Protein AF-A0A6G1RJX5-F1 (afdb_monomer)

Mean predicted aligned error: 21.45 Å

InterPro domains:
  IPR056558 LAMB1/2/3/4, helical domain [PF23219] (74-193)

Organism: NCBI:txid2861861

Secondary structure (DSSP, 8-state):
-HHHHHHHHHHHHHHHHHHHHHH--HHHHHHHHHHHH---S---TTT-TTEEEEEE-TTS-EEE--TT--SHHHHHHHHHHHHHHHHHHHHHHHHHHHHHHHHHHHHHHHHHHHHHHHHHHHHHHHHHHHHHHHHHHHHHHHHHHHHHHHT-TTS-HHHHHHHHHHHHT-PPPSSHHHHHHHHHHHHHHHHHHHHHHHHHHHHHHHHHHHHHHHHHHHHHHHHHHHSPPHHHHHHHHHHHHHHHHHHHHHHHHHHHHHHHHHHHHHHHHHHHHHHHHHHHHHHHHHHHHHHHHHHHHHHHHHHHHHHHHHHHHHHHHHHHHHHHHHHHHHHHHHHHHHHHHHHHSPPPSS-HHHHHHHHHHHHHHHHHHHHHHHHHHHHHHHHHHHHHHHHHHHHHHHHHHHHHHHHHHHHHHHHHHHHH---

Radius of gyration: 109.3 Å; Cα contacts (8 Å, |Δi|>4): 120; chains: 1; bounding box: 214×76×267 Å

Solvent-accessible surface area (backbone atoms only — not comparable to full-atom values): 22945 Å² total; per-residue (Å²): 110,72,68,59,53,51,51,49,53,51,49,51,51,50,48,53,51,51,56,53,57,70,68,58,46,73,66,58,55,45,54,51,30,20,54,38,10,31,49,85,73,92,48,60,61,93,69,27,86,20,33,31,83,83,26,56,47,100,84,68,45,73,34,46,20,44,92,96,23,76,3,53,53,30,47,51,52,51,52,50,49,52,51,52,53,47,52,52,50,51,51,51,48,53,59,62,49,50,57,59,50,54,50,51,54,51,50,50,52,52,50,52,52,49,50,52,52,48,53,52,49,52,55,50,51,52,53,52,50,53,50,51,53,55,52,48,52,54,49,51,52,48,54,50,53,52,50,56,51,73,68,38,92,83,56,53,71,68,59,50,48,54,53,49,56,54,56,73,67,62,73,86,62,91,44,76,69,50,44,56,54,49,54,55,52,53,53,54,52,52,54,53,56,50,52,49,54,54,52,51,52,54,50,52,53,54,51,52,54,52,50,52,52,51,51,52,52,50,52,52,49,52,55,58,66,69,47,73,56,68,68,56,55,50,49,53,51,54,49,50,52,50,51,51,51,53,52,52,54,50,52,52,52,52,51,53,51,52,50,52,51,51,53,51,50,54,52,50,52,52,50,51,53,52,52,50,53,53,49,52,53,50,54,54,52,50,54,52,52,54,53,52,49,55,53,49,54,54,51,51,52,51,52,51,53,52,52,53,51,52,50,54,52,50,53,52,52,50,53,51,51,54,50,49,52,52,53,51,52,50,51,53,50,54,50,51,52,52,56,51,52,55,71,77,44,80,82,73,99,73,56,73,63,58,55,50,51,54,48,52,52,49,54,51,50,49,54,52,48,52,54,48,47,53,53,47,53,54,48,49,51,52,52,52,54,51,50,51,52,51,50,55,51,52,50,53,50,54,53,50,52,53,50,53,51,51,53,51,54,51,51,55,52,50,52,54,53,61,74,65,63,76,131

Structure (mmCIF, N/CA/C/O backbone):
data_AF-A0A6G1RJX5-F1
#
_entry.id   AF-A0A6G1RJX5-F1
#
loop_
_atom_site.group_PDB
_atom_site.id
_atom_site.type_symbol
_atom_site.label_atom_id
_atom_site.label_alt_id
_atom_site.label_comp_id
_atom_site.label_asym_id
_atom_site.label_entity_id
_atom_site.label_seq_id
_atom_site.pdbx_PDB_ins_code
_atom_site.Cartn_x
_atom_site.Cartn_y
_atom_site.Cartn_z
_atom_site.occupancy
_atom_site.B_iso_or_equiv
_atom_site.auth_seq_id
_atom_site.auth_comp_id
_atom_site.auth_asym_id
_atom_site.auth_atom_id
_atom_site.pdbx_PDB_model_num
ATOM 1 N N . ASN A 1 1 ? 146.346 41.940 -71.734 1.00 61.31 1 ASN A N 1
ATOM 2 C CA . ASN A 1 1 ? 146.639 40.605 -71.156 1.00 61.31 1 ASN A CA 1
ATOM 3 C C . ASN A 1 1 ? 145.468 39.632 -71.201 1.00 61.31 1 ASN A C 1
ATOM 5 O O . ASN A 1 1 ? 145.657 38.542 -71.718 1.00 61.31 1 ASN A O 1
ATOM 9 N N . HIS A 1 2 ? 144.258 39.997 -70.765 1.00 61.34 2 HIS A N 1
ATOM 10 C CA . HIS A 1 2 ? 143.136 39.042 -70.743 1.00 61.34 2 HIS A CA 1
ATOM 11 C C . HIS A 1 2 ? 142.670 38.552 -72.136 1.00 61.34 2 HIS A C 1
ATOM 13 O O . HIS A 1 2 ? 142.391 37.368 -72.294 1.00 61.34 2 HIS A O 1
ATOM 19 N N . MET A 1 3 ? 142.674 39.419 -73.162 1.00 58.09 3 MET A N 1
ATOM 20 C CA . MET A 1 3 ? 142.355 39.061 -74.562 1.00 58.09 3 MET A CA 1
ATOM 21 C C . MET A 1 3 ? 143.349 38.068 -75.187 1.00 58.09 3 MET A C 1
ATOM 23 O O . MET A 1 3 ? 142.945 37.158 -75.901 1.00 58.09 3 MET A O 1
ATOM 27 N N . LEU A 1 4 ? 144.646 38.207 -74.894 1.00 62.12 4 LEU A N 1
ATOM 28 C CA . LEU A 1 4 ? 145.685 37.302 -75.401 1.00 62.12 4 LEU A CA 1
ATOM 29 C C . LEU A 1 4 ? 145.577 35.909 -74.769 1.00 62.12 4 LEU A C 1
ATOM 31 O O . LEU A 1 4 ? 145.740 34.911 -75.463 1.00 62.12 4 LEU A O 1
ATOM 35 N N . ALA A 1 5 ? 145.238 35.834 -73.476 1.00 64.25 5 ALA A N 1
ATOM 36 C CA . ALA A 1 5 ? 144.981 34.564 -72.800 1.00 64.25 5 ALA A CA 1
ATOM 37 C C . ALA A 1 5 ? 143.722 33.866 -73.348 1.00 64.25 5 ALA A C 1
ATOM 39 O O . ALA A 1 5 ? 143.746 32.657 -73.561 1.00 64.25 5 ALA A O 1
ATOM 40 N N . LEU A 1 6 ? 142.657 34.624 -73.642 1.00 63.31 6 LEU A N 1
ATOM 41 C CA . LEU A 1 6 ? 141.453 34.116 -74.314 1.00 63.31 6 LEU A CA 1
ATOM 42 C C . LEU A 1 6 ? 141.779 33.556 -75.703 1.00 63.31 6 LEU A C 1
ATOM 44 O O . LEU A 1 6 ? 141.417 32.418 -75.991 1.00 63.31 6 LEU A O 1
ATOM 48 N N . LEU A 1 7 ? 142.530 34.304 -76.518 1.00 65.94 7 LEU A N 1
ATOM 49 C CA . LEU A 1 7 ? 142.979 33.854 -77.840 1.00 65.94 7 LEU A CA 1
ATOM 50 C C . LEU A 1 7 ? 143.869 32.607 -77.755 1.00 65.94 7 LEU A C 1
ATOM 52 O O . LEU A 1 7 ? 143.694 31.685 -78.545 1.00 65.94 7 LEU A O 1
ATOM 56 N N . GLY A 1 8 ? 144.772 32.531 -76.773 1.00 69.81 8 GLY A N 1
ATOM 57 C CA . GLY A 1 8 ? 145.620 31.357 -76.546 1.00 69.81 8 GLY A CA 1
ATOM 58 C C . GLY A 1 8 ? 144.824 30.118 -76.130 1.00 69.81 8 GLY A C 1
ATOM 59 O O . GLY A 1 8 ? 145.038 29.032 -76.670 1.00 69.81 8 GLY A O 1
ATOM 60 N N . HIS A 1 9 ? 143.848 30.276 -75.232 1.00 72.69 9 HIS A N 1
ATOM 61 C CA . HIS A 1 9 ? 142.952 29.184 -74.843 1.00 72.69 9 HIS A CA 1
ATOM 62 C C . HIS A 1 9 ? 142.086 28.712 -76.016 1.00 72.69 9 HIS A C 1
ATOM 64 O O . HIS A 1 9 ? 141.870 27.511 -76.189 1.00 72.69 9 HIS A O 1
ATOM 70 N N . GLN A 1 10 ? 141.613 29.647 -76.843 1.00 73.44 10 GLN A N 1
ATOM 71 C CA . GLN A 1 10 ? 140.840 29.346 -78.044 1.00 73.44 10 GLN A CA 1
ATOM 72 C C . GLN A 1 10 ? 141.707 28.641 -79.093 1.00 73.44 10 GLN A C 1
ATOM 74 O O . GLN A 1 10 ? 141.249 27.674 -79.699 1.00 73.44 10 GLN A O 1
ATOM 79 N N . ALA A 1 11 ? 142.972 29.045 -79.236 1.00 73.50 11 ALA A N 1
ATOM 80 C CA . ALA A 1 11 ? 143.942 28.402 -80.114 1.00 73.50 11 ALA A CA 1
ATOM 81 C C . ALA A 1 11 ? 144.273 26.971 -79.659 1.00 73.50 11 ALA A C 1
ATOM 83 O O . ALA A 1 11 ? 144.241 26.060 -80.481 1.00 73.50 11 ALA A O 1
ATOM 84 N N . LEU A 1 12 ? 144.504 26.738 -78.361 1.00 76.69 12 LEU A N 1
ATOM 85 C CA . LEU A 1 12 ? 144.730 25.397 -77.801 1.00 76.69 12 LEU A CA 1
ATOM 86 C C . LEU A 1 12 ? 143.505 24.493 -77.950 1.00 76.69 12 LEU A C 1
ATOM 88 O O . LEU A 1 12 ? 143.633 23.334 -78.348 1.00 76.69 12 LEU A O 1
ATOM 92 N N . LYS A 1 13 ? 142.306 25.023 -77.678 1.00 78.38 13 LYS A N 1
ATOM 93 C CA . LYS A 1 13 ? 141.057 24.281 -77.874 1.00 78.38 13 LYS A CA 1
ATOM 94 C C . LYS A 1 13 ? 140.845 23.951 -79.350 1.00 78.38 13 LYS A C 1
ATOM 96 O O . LYS A 1 13 ? 140.512 22.813 -79.662 1.00 78.38 13 LYS A O 1
ATOM 101 N N . ALA A 1 14 ? 141.104 24.898 -80.252 1.00 77.31 14 ALA A N 1
ATOM 102 C CA . ALA A 1 14 ? 141.057 24.659 -81.690 1.00 77.31 14 ALA A CA 1
ATOM 103 C C . ALA A 1 14 ? 142.080 23.598 -82.118 1.00 77.31 14 ALA A C 1
ATOM 105 O O . ALA A 1 14 ? 141.744 22.732 -82.916 1.00 77.31 14 ALA A O 1
ATOM 106 N N . HIS A 1 15 ? 143.289 23.608 -81.550 1.00 78.75 15 HIS A N 1
ATOM 107 C CA . HIS A 1 15 ? 144.314 22.606 -81.847 1.00 78.75 15 HIS A CA 1
ATOM 108 C C . HIS A 1 15 ? 143.925 21.207 -81.359 1.00 78.75 15 HIS A C 1
ATOM 110 O O . HIS A 1 15 ? 144.085 20.237 -82.094 1.00 78.75 15 HIS A O 1
ATOM 116 N N . SER A 1 16 ? 143.368 21.106 -80.151 1.00 77.75 16 SER A N 1
ATOM 117 C CA . SER A 1 16 ? 142.856 19.848 -79.597 1.00 77.75 16 SER A CA 1
ATOM 118 C C . SER A 1 16 ? 141.695 19.298 -80.430 1.00 77.75 16 SER A C 1
ATOM 120 O O . SER A 1 16 ? 141.713 18.131 -80.819 1.00 77.75 16 SER A O 1
ATOM 122 N N . VAL A 1 17 ? 140.736 20.152 -80.807 1.00 79.19 17 VAL A N 1
ATOM 123 C CA . VAL A 1 17 ? 139.638 19.773 -81.710 1.00 79.19 17 VAL A CA 1
ATOM 124 C C . VAL A 1 17 ? 140.182 19.345 -83.071 1.00 79.19 17 VAL A C 1
ATOM 126 O O . VAL A 1 17 ? 139.760 18.321 -83.593 1.00 79.19 17 VAL A O 1
ATOM 129 N N . LEU A 1 18 ? 141.159 20.061 -83.633 1.00 78.69 18 LEU A N 1
ATOM 130 C CA . LEU A 1 18 ? 141.792 19.688 -84.898 1.00 78.69 18 LEU A CA 1
ATOM 131 C C . LEU A 1 18 ? 142.496 18.325 -84.796 1.00 78.69 18 LEU A C 1
ATOM 133 O O . LEU A 1 18 ? 142.411 17.522 -85.722 1.00 78.69 18 LEU A O 1
ATOM 137 N N . ALA A 1 19 ? 143.170 18.046 -83.677 1.00 78.19 19 ALA A N 1
ATOM 138 C CA . ALA A 1 19 ? 143.810 16.759 -83.426 1.00 78.19 19 ALA A CA 1
ATOM 139 C C . ALA A 1 19 ? 142.781 15.624 -83.309 1.00 78.19 19 ALA A C 1
ATOM 141 O O . ALA A 1 19 ? 142.977 14.564 -83.897 1.00 78.19 19 ALA A O 1
ATOM 142 N N . GLN A 1 20 ? 141.657 15.858 -82.628 1.00 77.62 20 GLN A N 1
ATOM 143 C CA . GLN A 1 20 ? 140.556 14.894 -82.553 1.00 77.62 20 GLN A CA 1
ATOM 144 C C . GLN A 1 20 ? 139.890 14.674 -83.916 1.00 77.62 20 GLN A C 1
ATOM 146 O O . GLN A 1 20 ? 139.668 13.531 -84.301 1.00 77.62 20 GLN A O 1
ATOM 151 N N . LEU A 1 21 ? 139.642 15.736 -84.688 1.00 76.62 21 LEU A N 1
ATOM 152 C CA . LEU A 1 21 ? 139.089 15.640 -86.043 1.00 76.62 21 LEU A CA 1
ATOM 153 C C . LEU A 1 21 ? 140.009 14.851 -86.985 1.00 76.62 21 LEU A C 1
ATOM 155 O O . LEU A 1 21 ? 139.513 14.120 -87.832 1.00 76.62 21 LEU A O 1
ATOM 159 N N . LYS A 1 22 ? 141.337 14.941 -86.814 1.00 77.25 22 LYS A N 1
ATOM 160 C CA . LYS A 1 22 ? 142.304 14.121 -87.567 1.00 77.25 22 LYS A CA 1
ATOM 161 C C . LYS A 1 22 ? 142.245 12.629 -87.221 1.00 77.25 22 LYS A C 1
ATOM 163 O O . LYS A 1 22 ? 142.659 11.816 -88.042 1.00 77.25 22 LYS A O 1
ATOM 168 N N . MET A 1 23 ? 141.768 12.269 -86.028 1.00 76.75 23 MET A N 1
ATOM 169 C CA . MET A 1 23 ? 141.594 10.871 -85.609 1.00 76.75 23 MET A CA 1
ATOM 170 C C . MET A 1 23 ? 140.298 10.253 -86.140 1.00 76.75 23 MET A C 1
ATOM 172 O O . MET A 1 23 ? 140.204 9.029 -86.193 1.00 76.75 23 MET A O 1
ATOM 176 N N . ILE A 1 24 ? 139.322 11.076 -86.541 1.00 78.00 24 ILE A N 1
ATOM 177 C CA . ILE A 1 24 ? 138.075 10.608 -87.147 1.00 78.00 24 ILE A CA 1
ATOM 178 C C . ILE A 1 24 ? 138.395 10.074 -88.535 1.00 78.00 24 ILE A C 1
ATOM 180 O O . ILE A 1 24 ? 138.793 10.816 -89.440 1.00 78.00 24 ILE A O 1
ATOM 184 N N . LYS A 1 25 ? 138.205 8.770 -88.708 1.00 78.12 25 LYS A N 1
ATOM 185 C CA . LYS A 1 25 ? 138.355 8.136 -90.011 1.00 78.12 25 LYS A CA 1
ATOM 186 C C . LYS A 1 25 ? 137.028 8.197 -90.752 1.00 78.12 25 LYS A C 1
ATOM 188 O O . LYS A 1 25 ? 135.958 8.307 -90.158 1.00 78.12 25 LYS A O 1
ATOM 193 N N . SER A 1 26 ? 137.096 8.068 -92.074 1.00 74.19 26 SER A N 1
ATOM 194 C CA . SER A 1 26 ? 135.905 8.010 -92.930 1.00 74.19 26 SER A CA 1
ATOM 195 C C . SER A 1 26 ? 134.892 6.956 -92.444 1.00 74.19 26 SER A C 1
ATOM 197 O O . SER A 1 26 ? 133.697 7.227 -92.444 1.00 74.19 26 SER A O 1
ATOM 199 N N . HIS A 1 27 ? 135.361 5.824 -91.903 1.00 77.31 27 HIS A N 1
ATOM 200 C CA . HIS A 1 27 ? 134.508 4.775 -91.334 1.00 77.31 27 HIS A CA 1
ATOM 201 C C . HIS A 1 27 ? 133.702 5.208 -90.093 1.00 77.31 27 HIS A C 1
ATOM 203 O O . HIS A 1 27 ? 132.551 4.804 -89.936 1.00 77.31 27 HIS A O 1
ATOM 209 N N . ASP A 1 28 ? 134.257 6.063 -89.228 1.00 79.75 28 ASP A N 1
ATOM 210 C CA . ASP A 1 28 ? 133.545 6.551 -88.037 1.00 79.75 28 ASP A CA 1
ATOM 211 C C . ASP A 1 28 ? 132.392 7.486 -88.432 1.00 79.75 28 ASP A C 1
ATOM 213 O O . ASP A 1 28 ? 131.303 7.432 -87.855 1.00 79.75 28 ASP A O 1
ATOM 217 N N . ILE A 1 29 ? 132.614 8.310 -89.464 1.00 77.81 29 ILE A N 1
ATOM 218 C CA . ILE A 1 29 ? 131.585 9.182 -90.049 1.00 77.81 29 ILE A CA 1
ATOM 219 C C . ILE A 1 29 ? 130.497 8.338 -90.719 1.00 77.81 29 ILE A C 1
ATOM 221 O O . ILE A 1 29 ? 129.320 8.641 -90.547 1.00 77.81 29 ILE A O 1
ATOM 225 N N . GLN A 1 30 ? 130.870 7.264 -91.422 1.00 76.44 30 GLN A N 1
ATOM 226 C CA . GLN A 1 30 ? 129.923 6.334 -92.050 1.00 76.44 30 GLN A CA 1
ATOM 227 C C . GLN A 1 30 ? 129.028 5.647 -91.019 1.00 76.44 30 GLN A C 1
ATOM 229 O O . GLN A 1 30 ? 127.811 5.697 -91.151 1.00 76.44 30 GLN A O 1
ATOM 234 N N . ASN A 1 31 ? 129.603 5.081 -89.956 1.00 83.06 31 ASN A N 1
ATOM 235 C CA . ASN A 1 31 ? 128.836 4.423 -88.893 1.00 83.06 31 ASN A CA 1
ATOM 236 C C . ASN A 1 31 ? 127.870 5.403 -88.204 1.00 83.06 31 ASN A C 1
ATOM 238 O O . ASN A 1 31 ? 126.707 5.086 -87.949 1.00 83.06 31 ASN A O 1
ATOM 242 N N . LEU A 1 32 ? 128.321 6.634 -87.939 1.00 81.75 32 LEU A N 1
ATOM 243 C CA . LEU A 1 32 ? 127.442 7.667 -87.393 1.00 81.75 32 LEU A CA 1
ATOM 244 C C . LEU A 1 32 ? 126.326 8.036 -88.380 1.00 81.75 32 LEU A C 1
ATOM 246 O O . LEU A 1 32 ? 125.176 8.198 -87.976 1.00 81.75 32 LEU A O 1
ATOM 250 N N . ASN A 1 33 ? 126.651 8.153 -89.664 1.00 80.44 33 ASN A N 1
ATOM 251 C CA . ASN A 1 33 ? 125.684 8.465 -90.703 1.00 80.44 33 ASN A CA 1
ATOM 252 C C . ASN A 1 33 ? 124.640 7.351 -90.872 1.00 80.44 33 ASN A C 1
ATOM 254 O O . ASN A 1 33 ? 123.451 7.643 -90.962 1.00 80.44 33 ASN A O 1
ATOM 258 N N . GLU A 1 34 ? 125.052 6.087 -90.811 1.00 82.56 34 GLU A N 1
ATOM 259 C CA . GLU A 1 34 ? 124.155 4.932 -90.794 1.00 82.56 34 GLU A CA 1
ATOM 260 C C . GLU A 1 34 ? 123.217 4.991 -89.583 1.00 82.56 34 GLU A C 1
ATOM 262 O O . GLU A 1 34 ? 122.000 4.920 -89.734 1.00 82.56 34 GLU A O 1
ATOM 267 N N . LYS A 1 35 ? 123.751 5.232 -88.380 1.00 86.06 35 LYS A N 1
ATOM 268 C CA . LYS A 1 35 ? 122.933 5.326 -87.160 1.00 86.06 35 LYS A CA 1
ATOM 269 C C . LYS A 1 35 ? 121.941 6.485 -87.174 1.00 86.06 35 LYS A C 1
ATOM 271 O O . LYS A 1 35 ? 120.891 6.374 -86.548 1.00 86.06 35 LYS A O 1
ATOM 276 N N . ILE A 1 36 ? 122.258 7.601 -87.830 1.00 86.25 36 ILE A N 1
ATOM 277 C CA . ILE A 1 36 ? 121.407 8.801 -87.832 1.00 86.25 36 ILE A CA 1
ATOM 278 C C . ILE A 1 36 ? 120.451 8.819 -89.031 1.00 86.25 36 ILE A C 1
ATOM 280 O O . ILE A 1 36 ? 119.264 9.079 -88.833 1.00 86.25 36 ILE A O 1
ATOM 284 N N . CYS A 1 37 ? 120.935 8.523 -90.239 1.00 85.00 37 CYS A N 1
ATOM 285 C CA . CYS A 1 37 ? 120.182 8.614 -91.494 1.00 85.00 37 CYS A CA 1
ATOM 286 C C . CYS A 1 37 ? 119.681 7.254 -92.007 1.00 85.00 37 CYS A C 1
ATOM 288 O O . CYS A 1 37 ? 118.627 7.231 -92.633 1.00 85.00 37 CYS A O 1
ATOM 290 N N . GLY A 1 38 ? 120.347 6.131 -91.697 1.00 81.75 38 GLY A N 1
ATOM 291 C CA . GLY A 1 38 ? 119.814 4.774 -91.915 1.00 81.75 38 GLY A CA 1
ATOM 292 C C . GLY A 1 38 ? 120.355 3.972 -93.100 1.00 81.75 38 GLY A C 1
ATOM 293 O O . GLY A 1 38 ? 119.704 3.002 -93.476 1.00 81.75 38 GLY A O 1
ATOM 294 N N . VAL A 1 39 ? 121.479 4.356 -93.719 1.00 74.75 39 VAL A N 1
ATOM 295 C CA . VAL A 1 39 ? 122.089 3.611 -94.846 1.00 74.75 39 VAL A CA 1
ATOM 296 C C . VAL A 1 39 ? 123.593 3.435 -94.637 1.00 74.75 39 VAL A C 1
ATOM 298 O O . VAL A 1 39 ? 124.275 4.390 -94.268 1.00 74.75 39 VAL A O 1
ATOM 301 N N . SER A 1 40 ? 124.086 2.217 -94.888 1.00 64.94 40 SER A N 1
ATOM 302 C CA . SER A 1 40 ? 125.506 1.836 -94.787 1.00 64.94 40 SER A CA 1
ATOM 303 C C . SER A 1 40 ? 126.319 2.134 -96.053 1.00 64.94 40 SER A C 1
ATOM 305 O O . SER A 1 40 ? 127.531 2.323 -95.972 1.00 64.94 40 SER A O 1
ATOM 307 N N . ASP A 1 41 ? 125.673 2.177 -97.224 1.00 64.19 41 ASP A N 1
ATOM 308 C CA . ASP A 1 41 ? 126.358 2.298 -98.514 1.00 64.19 41 ASP A CA 1
ATOM 309 C C . ASP A 1 41 ? 126.628 3.756 -98.905 1.00 64.19 41 ASP A C 1
ATOM 311 O O . ASP A 1 41 ? 125.734 4.604 -98.953 1.00 64.19 41 ASP A O 1
ATOM 315 N N . HIS A 1 42 ? 127.890 4.036 -99.232 1.00 62.66 42 HIS A N 1
ATOM 316 C CA . HIS A 1 42 ? 128.393 5.362 -99.585 1.00 62.66 42 HIS A CA 1
ATOM 317 C C . HIS A 1 42 ? 128.024 5.705 -101.035 1.00 62.66 42 HIS A C 1
ATOM 319 O O . HIS A 1 42 ? 128.810 5.546 -101.971 1.00 62.66 42 HIS A O 1
ATOM 325 N N . GLN A 1 43 ? 126.787 6.143 -101.236 1.00 66.25 43 GLN A N 1
ATOM 326 C CA . GLN A 1 43 ? 126.330 6.681 -102.510 1.00 66.25 43 GLN A CA 1
ATOM 327 C C . GLN A 1 43 ? 126.411 8.215 -102.489 1.00 66.25 43 GLN A C 1
ATOM 329 O O . GLN A 1 43 ? 126.151 8.830 -101.455 1.00 66.25 43 GLN A O 1
ATOM 334 N N . PRO A 1 44 ? 126.743 8.871 -103.619 1.00 70.69 44 PRO A N 1
ATOM 335 C CA . PRO A 1 44 ? 126.619 10.322 -103.734 1.00 70.69 44 PRO A CA 1
ATOM 336 C C . PRO A 1 44 ? 125.220 10.776 -103.300 1.00 70.69 44 PRO A C 1
ATOM 338 O O . PRO A 1 44 ? 124.259 10.048 -103.534 1.00 70.69 44 PRO A O 1
ATOM 341 N N . CYS A 1 45 ? 125.072 11.989 -102.752 1.00 74.31 45 CYS A N 1
ATOM 342 C CA . CYS A 1 45 ? 123.784 12.492 -102.238 1.00 74.31 45 CYS A CA 1
ATOM 343 C C . CYS A 1 45 ? 122.602 12.351 -103.217 1.00 74.31 45 CYS A C 1
ATOM 345 O O . CYS A 1 45 ? 121.462 12.240 -102.791 1.00 74.31 45 CYS A O 1
ATOM 347 N N . VAL A 1 46 ? 122.869 12.344 -104.527 1.00 69.88 46 VAL A N 1
ATOM 348 C CA . VAL A 1 46 ? 121.857 12.171 -105.583 1.00 69.88 46 VAL A CA 1
ATOM 349 C C . VAL A 1 46 ? 121.346 10.722 -105.684 1.00 69.88 46 VAL A C 1
ATOM 351 O O . VAL A 1 46 ? 120.230 10.499 -106.135 1.00 69.88 46 VAL A O 1
ATOM 354 N N . ALA A 1 47 ? 122.157 9.742 -105.283 1.00 70.00 47 ALA A N 1
ATOM 355 C CA . ALA A 1 47 ? 121.879 8.310 -105.388 1.00 70.00 47 ALA A CA 1
ATOM 356 C C . ALA A 1 47 ? 121.556 7.636 -104.040 1.00 70.00 47 ALA A C 1
ATOM 358 O O . ALA A 1 47 ? 120.955 6.566 -104.040 1.00 70.00 47 ALA A O 1
ATOM 359 N N . ALA A 1 48 ? 121.927 8.239 -102.905 1.00 72.00 48 ALA A N 1
ATOM 360 C CA . ALA A 1 48 ? 121.659 7.683 -101.580 1.00 72.00 48 ALA A CA 1
ATOM 361 C C . ALA A 1 48 ? 120.170 7.802 -101.208 1.00 72.00 48 ALA A C 1
ATOM 363 O O . ALA A 1 48 ? 119.673 8.899 -100.961 1.00 72.00 48 ALA A O 1
ATOM 364 N N . ALA A 1 49 ? 119.469 6.669 -101.092 1.00 74.88 49 ALA A N 1
ATOM 365 C CA . ALA A 1 49 ? 118.026 6.628 -100.809 1.00 74.88 49 ALA A CA 1
ATOM 366 C C . ALA A 1 49 ? 117.614 7.344 -99.503 1.00 74.88 49 ALA A C 1
ATOM 368 O O . ALA A 1 49 ? 116.541 7.937 -99.437 1.00 74.88 49 ALA A O 1
ATOM 369 N N . CYS A 1 50 ? 118.478 7.313 -98.483 1.00 80.12 50 CYS A N 1
ATOM 370 C CA . CYS A 1 50 ? 118.275 7.991 -97.196 1.00 80.12 50 CYS A CA 1
ATOM 371 C C . CYS A 1 50 ? 119.173 9.221 -97.005 1.00 80.12 50 CYS A C 1
ATOM 373 O O . CYS A 1 50 ? 119.146 9.838 -95.940 1.00 80.12 50 CYS A O 1
ATOM 375 N N . GLY A 1 51 ? 119.985 9.559 -98.010 1.00 78.56 51 GLY A N 1
ATOM 376 C CA . GLY A 1 51 ? 120.987 10.618 -97.937 1.00 78.56 51 GLY A CA 1
ATOM 377 C C . GLY A 1 51 ? 122.036 10.442 -96.829 1.00 78.56 51 GLY A C 1
ATOM 378 O O . GLY A 1 51 ? 122.199 9.374 -96.239 1.00 78.56 51 GLY A O 1
ATOM 379 N N . GLU A 1 52 ? 122.762 11.523 -96.546 1.00 74.69 52 GLU A N 1
ATOM 380 C CA . GLU A 1 52 ? 123.778 11.598 -95.492 1.00 74.69 52 GLU A CA 1
ATOM 381 C C . GLU A 1 52 ? 123.609 12.880 -94.665 1.00 74.69 52 GLU A C 1
ATOM 383 O O . GLU A 1 52 ? 123.042 13.873 -95.121 1.00 74.69 52 GLU A O 1
ATOM 388 N N . ALA A 1 53 ? 124.176 12.922 -93.459 1.00 72.81 53 ALA A N 1
ATOM 389 C CA . ALA A 1 53 ? 124.066 14.044 -92.525 1.00 72.81 53 ALA A CA 1
ATOM 390 C C . ALA A 1 53 ? 124.523 15.399 -93.110 1.00 72.81 53 ALA A C 1
ATOM 392 O O . ALA A 1 53 ? 124.104 16.456 -92.620 1.00 72.81 53 ALA A O 1
ATOM 393 N N . SER A 1 54 ? 125.378 15.356 -94.140 1.00 74.50 54 SER A N 1
ATOM 394 C CA . SER A 1 54 ? 125.922 16.520 -94.853 1.00 74.50 54 SER A CA 1
ATOM 395 C C . SER A 1 54 ? 125.231 16.802 -96.191 1.00 74.50 54 SER A C 1
ATOM 397 O O . SER A 1 54 ? 125.425 17.884 -96.751 1.00 74.50 54 SER A O 1
ATOM 399 N N . CYS A 1 55 ? 124.416 15.873 -96.695 1.00 79.69 55 CYS A N 1
ATOM 400 C CA . CYS A 1 55 ? 123.670 16.062 -97.930 1.00 79.69 55 CYS A CA 1
ATOM 401 C C . CYS A 1 55 ? 122.613 17.150 -97.754 1.00 79.69 55 CYS A C 1
ATOM 403 O O . CYS A 1 55 ? 121.958 17.265 -96.711 1.00 79.69 55 CYS A O 1
ATOM 405 N N . ARG A 1 56 ? 122.450 17.966 -98.793 1.00 79.56 56 ARG A N 1
ATOM 406 C CA . ARG A 1 56 ? 121.423 18.999 -98.852 1.00 79.56 56 ARG A CA 1
ATOM 407 C C . ARG A 1 56 ? 120.701 18.947 -100.182 1.00 79.56 56 ARG A C 1
ATOM 409 O O . ARG A 1 56 ? 121.331 18.717 -101.210 1.00 79.56 56 ARG A O 1
ATOM 416 N N . ASP A 1 57 ? 119.402 19.189 -100.139 1.00 73.94 57 ASP A N 1
ATOM 417 C CA . ASP A 1 57 ? 118.589 19.311 -101.340 1.00 73.94 57 ASP A CA 1
ATOM 418 C C . ASP A 1 57 ? 118.817 20.658 -102.047 1.00 73.94 57 ASP A C 1
ATOM 420 O O . ASP A 1 57 ? 119.553 21.537 -101.580 1.00 73.94 57 ASP A O 1
ATOM 424 N N . SER A 1 58 ? 118.146 20.836 -103.186 1.00 76.94 58 SER A N 1
ATOM 425 C CA . SER A 1 58 ? 118.117 22.085 -103.957 1.00 76.94 58 SER A CA 1
ATOM 426 C C . SER A 1 58 ? 117.623 23.297 -103.155 1.00 76.94 58 SER A C 1
ATOM 428 O O . SER A 1 58 ? 117.929 24.433 -103.516 1.00 76.94 58 SER A O 1
ATOM 430 N N . HIS A 1 59 ? 116.908 23.077 -102.049 1.00 78.75 59 HIS A N 1
ATOM 431 C CA . HIS A 1 59 ? 116.414 24.105 -101.131 1.00 78.75 59 HIS A CA 1
ATOM 432 C C . HIS A 1 59 ? 117.326 24.300 -99.904 1.00 78.75 59 HIS A C 1
ATOM 434 O O . HIS A 1 59 ? 116.974 25.025 -98.972 1.00 78.75 59 HIS A O 1
ATOM 440 N N . ARG A 1 60 ? 118.530 23.706 -99.913 1.00 77.06 60 ARG A N 1
ATOM 441 C CA . ARG A 1 60 ? 119.515 23.684 -98.815 1.00 77.06 60 ARG A CA 1
ATOM 442 C C . ARG A 1 60 ? 119.023 23.008 -97.525 1.00 77.06 60 ARG A C 1
ATOM 444 O O . ARG A 1 60 ? 119.693 23.148 -96.492 1.00 77.06 60 ARG A O 1
ATOM 451 N N . LEU A 1 61 ? 117.924 22.259 -97.551 1.00 77.62 61 LEU A N 1
ATOM 452 C CA . LEU A 1 61 ? 117.462 21.450 -96.422 1.00 77.62 61 LEU A CA 1
ATOM 453 C C . LEU A 1 61 ? 118.280 20.162 -96.339 1.00 77.62 61 LEU A C 1
ATOM 455 O O . LEU A 1 61 ? 118.739 19.645 -97.353 1.00 77.62 61 LEU A O 1
ATOM 459 N N . ARG A 1 62 ? 118.516 19.663 -95.121 1.00 78.88 62 ARG A N 1
ATOM 460 C CA . ARG A 1 62 ? 119.307 18.440 -94.924 1.00 78.88 62 ARG A CA 1
ATOM 461 C C . ARG A 1 62 ? 118.546 17.234 -95.477 1.00 78.88 62 ARG A C 1
ATOM 463 O O . ARG A 1 62 ? 117.414 16.997 -95.071 1.00 78.88 62 ARG A O 1
ATOM 470 N N . GLN A 1 63 ? 119.199 16.463 -96.339 1.00 79.06 63 GLN A N 1
ATOM 471 C CA . GLN A 1 63 ? 118.699 15.192 -96.861 1.00 79.06 63 GLN A CA 1
ATOM 472 C C . GLN A 1 63 ? 119.298 14.050 -96.038 1.00 79.06 63 GLN A C 1
ATOM 474 O O . GLN A 1 63 ? 120.297 13.456 -96.426 1.00 79.06 63 GLN A O 1
ATOM 479 N N . CYS A 1 64 ? 118.728 13.802 -94.863 1.00 82.62 64 CYS A N 1
ATOM 480 C CA . CYS A 1 64 ? 119.114 12.700 -93.987 1.00 82.62 64 CYS A CA 1
ATOM 481 C C . CYS A 1 64 ? 117.845 12.030 -93.458 1.00 82.62 64 CYS A C 1
ATOM 483 O O . CYS A 1 64 ? 117.043 12.665 -92.770 1.00 82.62 64 CYS A O 1
ATOM 485 N N . GLY A 1 65 ? 117.679 10.752 -93.779 1.00 79.00 65 GLY A N 1
ATOM 486 C CA . GLY A 1 65 ? 116.461 9.988 -93.546 1.00 79.00 65 GLY A CA 1
ATOM 487 C C . GLY A 1 65 ? 115.448 10.095 -94.689 1.00 79.00 65 GLY A C 1
ATOM 488 O O . GLY A 1 65 ? 115.663 10.767 -95.695 1.00 79.00 65 GLY A O 1
ATOM 489 N N . GLY A 1 66 ? 114.329 9.393 -94.528 1.00 75.50 66 GLY A N 1
ATOM 490 C CA . GLY A 1 66 ? 113.302 9.223 -95.551 1.00 75.50 66 GLY A CA 1
ATOM 491 C C . GLY A 1 66 ? 112.389 8.040 -95.228 1.00 75.50 66 GLY A C 1
ATOM 492 O O . GLY A 1 66 ? 112.540 7.388 -94.190 1.00 75.50 66 GLY A O 1
ATOM 493 N N . LEU A 1 67 ? 111.429 7.764 -96.113 1.00 73.00 67 LEU A N 1
ATOM 494 C CA . LEU A 1 67 ? 110.590 6.568 -96.011 1.00 73.00 67 LEU A CA 1
ATOM 495 C C . LEU A 1 67 ? 111.489 5.320 -96.137 1.00 73.00 67 LEU A C 1
ATOM 497 O O . LEU A 1 67 ? 112.285 5.246 -97.066 1.00 73.00 67 LEU A O 1
ATOM 501 N N . ASN A 1 68 ? 111.351 4.350 -95.226 1.00 80.38 68 ASN A N 1
ATOM 502 C CA . ASN A 1 68 ? 112.148 3.107 -95.143 1.00 80.38 68 ASN A CA 1
ATOM 503 C C . ASN A 1 68 ? 113.608 3.242 -94.670 1.00 80.38 68 ASN A C 1
ATOM 505 O O . ASN A 1 68 ? 114.373 2.286 -94.762 1.00 80.38 68 ASN A O 1
ATOM 509 N N . CYS A 1 69 ? 113.986 4.387 -94.107 1.00 85.56 69 CYS A N 1
ATOM 510 C CA . CYS A 1 69 ? 115.305 4.586 -93.516 1.00 85.56 69 CYS A CA 1
ATOM 511 C C . CYS A 1 69 ? 115.309 4.200 -92.031 1.00 85.56 69 CYS A C 1
ATOM 513 O O . CYS A 1 69 ? 114.475 4.679 -91.262 1.00 85.56 69 CYS A O 1
ATOM 515 N N . SER A 1 70 ? 116.257 3.364 -91.608 1.00 86.38 70 SER A N 1
ATOM 516 C CA . SER A 1 70 ? 116.333 2.814 -90.241 1.00 86.38 70 SER A CA 1
ATOM 517 C C . SER A 1 70 ? 117.132 3.675 -89.251 1.00 86.38 70 SER A C 1
ATOM 519 O O . SER A 1 70 ? 117.373 3.261 -88.118 1.00 86.38 70 SER A O 1
ATOM 521 N N . GLY A 1 71 ? 117.545 4.877 -89.660 1.00 86.88 71 GLY A N 1
ATOM 522 C CA . GLY A 1 71 ? 118.306 5.798 -88.821 1.00 86.88 71 GLY A CA 1
ATOM 523 C C . GLY A 1 71 ? 117.475 6.403 -87.685 1.00 86.88 71 GLY A C 1
ATOM 524 O O . GLY A 1 71 ? 116.248 6.499 -87.752 1.00 86.88 71 GLY A O 1
ATOM 525 N N . ALA A 1 72 ? 118.146 6.878 -86.640 1.00 88.19 72 ALA A N 1
ATOM 526 C CA . ALA A 1 72 ? 117.510 7.481 -85.473 1.00 88.19 72 ALA A CA 1
ATOM 527 C C . ALA A 1 72 ? 116.651 8.714 -85.823 1.00 88.19 72 ALA A C 1
ATOM 529 O O . ALA A 1 72 ? 115.579 8.895 -85.243 1.00 88.19 72 ALA A O 1
ATOM 530 N N . LEU A 1 73 ? 117.083 9.547 -86.781 1.00 86.44 73 LEU A N 1
ATOM 531 C CA . LEU A 1 73 ? 116.341 10.743 -87.189 1.00 86.44 73 LEU A CA 1
ATOM 532 C C . LEU A 1 73 ? 114.987 10.401 -87.848 1.00 86.44 73 LEU A C 1
ATOM 534 O O . LEU A 1 73 ? 113.969 10.842 -87.305 1.00 86.44 73 LEU A O 1
ATOM 538 N N . PRO A 1 74 ? 114.911 9.608 -88.940 1.00 85.81 74 PRO A N 1
ATOM 539 C CA . PRO A 1 74 ? 113.630 9.249 -89.553 1.00 85.81 74 PRO A CA 1
ATOM 540 C C . PRO A 1 74 ? 112.708 8.475 -88.602 1.00 85.81 74 PRO A C 1
ATOM 542 O O . PRO A 1 74 ? 111.509 8.751 -88.585 1.00 85.81 74 PRO A O 1
ATOM 545 N N . LEU A 1 75 ? 113.244 7.591 -87.750 1.00 89.69 75 LEU A N 1
ATOM 546 C CA . LEU A 1 75 ? 112.447 6.886 -86.738 1.00 89.69 75 LEU A CA 1
ATOM 547 C C . LEU A 1 75 ? 111.851 7.836 -85.689 1.00 89.69 75 LEU A C 1
ATOM 549 O O . LEU A 1 75 ? 110.689 7.685 -85.321 1.00 89.69 75 LEU A O 1
ATOM 553 N N . SER A 1 76 ? 112.613 8.830 -85.219 1.00 88.75 76 SER A N 1
ATOM 554 C CA . SER A 1 76 ? 112.117 9.819 -84.248 1.00 88.75 76 SER A CA 1
ATOM 555 C C . SER A 1 76 ? 111.007 10.701 -84.829 1.00 88.75 76 SER A C 1
ATOM 557 O O . SER A 1 76 ? 110.009 10.965 -84.157 1.00 88.75 76 SER A O 1
ATOM 559 N N . ILE A 1 77 ? 111.149 11.101 -86.098 1.00 87.19 77 ILE A N 1
ATOM 560 C CA . ILE A 1 77 ? 110.142 11.879 -86.824 1.00 87.19 77 ILE A CA 1
ATOM 561 C C . ILE A 1 77 ? 108.886 11.029 -87.040 1.00 87.19 77 ILE A C 1
ATOM 563 O O . ILE A 1 77 ? 107.781 11.516 -86.805 1.00 87.19 77 ILE A O 1
ATOM 567 N N . ASP A 1 78 ? 109.039 9.759 -87.431 1.00 88.19 78 ASP A N 1
ATOM 568 C CA . ASP A 1 78 ? 107.912 8.835 -87.589 1.00 88.19 78 ASP A CA 1
ATOM 569 C C . ASP A 1 78 ? 107.180 8.591 -86.262 1.00 88.19 78 ASP A C 1
ATOM 571 O O . ASP A 1 78 ? 105.953 8.663 -86.220 1.00 88.19 78 ASP A O 1
ATOM 575 N N . ALA A 1 79 ? 107.915 8.381 -85.167 1.00 89.88 79 ALA A N 1
ATOM 576 C CA . ALA A 1 79 ? 107.342 8.205 -83.835 1.00 89.88 79 ALA A CA 1
ATOM 577 C C . ALA A 1 79 ? 106.590 9.457 -83.358 1.00 89.88 79 ALA A C 1
ATOM 579 O O . ALA A 1 79 ? 105.470 9.340 -82.863 1.00 89.88 79 ALA A O 1
ATOM 580 N N . PHE A 1 80 ? 107.161 10.655 -83.544 1.00 90.19 80 PHE A N 1
ATOM 581 C CA . PHE A 1 80 ? 106.489 11.913 -83.203 1.00 90.19 80 PHE A CA 1
ATOM 582 C C . PHE A 1 80 ? 105.226 12.122 -84.043 1.00 90.19 80 PHE A C 1
ATOM 584 O O . PHE A 1 80 ? 104.174 12.459 -83.500 1.00 90.19 80 PHE A O 1
ATOM 591 N N . ARG A 1 81 ? 105.304 11.863 -85.355 1.00 90.06 81 ARG A N 1
ATOM 592 C CA . ARG A 1 81 ? 104.148 11.922 -86.256 1.00 90.06 81 ARG A CA 1
ATOM 593 C C . ARG A 1 81 ? 103.051 10.951 -85.816 1.00 90.06 81 ARG A C 1
ATOM 595 O O . ARG A 1 81 ? 101.919 11.384 -85.641 1.00 90.06 81 ARG A O 1
ATOM 602 N N . LYS A 1 82 ? 103.383 9.684 -85.549 1.00 92.69 82 LYS A N 1
ATOM 603 C CA . LYS A 1 82 ? 102.426 8.682 -85.048 1.00 92.69 82 LYS A CA 1
ATOM 604 C C . LYS A 1 82 ? 101.827 9.067 -83.698 1.00 92.69 82 LYS A C 1
ATOM 606 O O . LYS A 1 82 ? 100.636 8.857 -83.485 1.00 92.69 82 LYS A O 1
ATOM 611 N N . ALA A 1 83 ? 102.614 9.642 -82.789 1.00 91.88 83 ALA A N 1
ATOM 612 C CA . ALA A 1 83 ? 102.112 10.127 -81.504 1.00 91.88 83 ALA A CA 1
ATOM 613 C C . ALA A 1 83 ? 101.131 11.297 -81.686 1.00 91.88 83 ALA A C 1
ATOM 615 O O . ALA A 1 83 ? 100.076 11.307 -81.053 1.00 91.88 83 ALA A O 1
ATOM 616 N N . ALA A 1 84 ? 101.433 12.239 -82.586 1.00 91.81 84 ALA A N 1
ATOM 617 C CA . ALA A 1 84 ? 100.535 13.340 -82.928 1.00 91.81 84 ALA A CA 1
ATOM 618 C C . ALA A 1 84 ? 99.242 12.838 -83.596 1.00 91.81 84 ALA A C 1
ATOM 620 O O . ALA A 1 84 ? 98.152 13.233 -83.185 1.00 91.81 84 ALA A O 1
ATOM 621 N N . GLU A 1 85 ? 99.342 11.914 -84.557 1.00 93.56 85 GLU A N 1
ATOM 622 C CA . GLU A 1 85 ? 98.189 11.255 -85.188 1.00 93.56 85 GLU A CA 1
ATOM 623 C C . GLU A 1 85 ? 97.334 10.511 -84.150 1.00 93.56 85 GLU A C 1
ATOM 625 O O . GLU A 1 85 ? 96.113 10.655 -84.135 1.00 93.56 85 GLU A O 1
ATOM 630 N N . THR A 1 86 ? 97.963 9.784 -83.221 1.00 93.06 86 THR A N 1
ATOM 631 C CA . THR A 1 86 ? 97.268 9.063 -82.142 1.00 93.06 86 THR A CA 1
ATOM 632 C C . THR A 1 86 ? 96.579 10.021 -81.172 1.00 93.06 86 THR A C 1
ATOM 634 O O . THR A 1 86 ? 95.446 9.768 -80.772 1.00 93.06 86 THR A O 1
ATOM 637 N N . ALA A 1 87 ? 97.214 11.139 -80.810 1.00 90.88 87 ALA A N 1
ATOM 638 C CA . ALA A 1 87 ? 96.605 12.152 -79.949 1.00 90.88 87 ALA A CA 1
ATOM 639 C C . ALA A 1 87 ? 95.371 12.791 -80.608 1.00 90.88 87 ALA A C 1
ATOM 641 O O . ALA A 1 87 ? 94.347 12.974 -79.948 1.00 90.88 87 ALA A O 1
ATOM 642 N N . ILE A 1 88 ? 95.438 13.068 -81.917 1.00 91.81 88 ILE A N 1
ATOM 643 C CA . ILE A 1 88 ? 94.288 13.554 -82.694 1.00 91.81 88 ILE A CA 1
ATOM 644 C C . ILE A 1 88 ? 93.175 12.498 -82.713 1.00 91.81 88 ILE A C 1
ATOM 646 O O . ILE A 1 88 ? 92.020 12.831 -82.443 1.00 91.81 88 ILE A O 1
ATOM 650 N N . LEU A 1 89 ? 93.509 11.228 -82.975 1.00 92.94 89 LEU A N 1
ATOM 651 C CA . LEU A 1 89 ? 92.545 10.122 -82.969 1.00 92.94 89 LEU A CA 1
ATOM 652 C C . LEU A 1 89 ? 91.874 9.947 -81.599 1.00 92.94 89 LEU A C 1
ATOM 654 O O . LEU A 1 89 ? 90.656 9.803 -81.540 1.00 92.94 89 LEU A O 1
ATOM 658 N N . LEU A 1 90 ? 92.633 10.012 -80.501 1.00 89.69 90 LEU A N 1
ATOM 659 C CA . LEU A 1 90 ? 92.105 9.909 -79.137 1.00 89.69 90 LEU A CA 1
ATOM 660 C C . LEU A 1 90 ? 91.203 11.088 -78.769 1.00 89.69 90 LEU A C 1
ATOM 662 O O . LEU A 1 90 ? 90.167 10.889 -78.134 1.00 89.69 90 LEU A O 1
ATOM 666 N N . ASN A 1 91 ? 91.561 12.307 -79.177 1.00 89.56 91 ASN A N 1
ATOM 667 C CA . ASN A 1 91 ? 90.725 13.475 -78.915 1.00 89.56 91 ASN A CA 1
ATOM 668 C C . ASN A 1 91 ? 89.415 13.411 -79.721 1.00 89.56 91 ASN A C 1
ATOM 670 O O . ASN A 1 91 ? 88.336 13.668 -79.186 1.00 89.56 91 ASN A O 1
ATOM 674 N N . ASN A 1 92 ? 89.488 12.970 -80.983 1.00 90.31 92 ASN A N 1
ATOM 675 C CA . ASN A 1 92 ? 88.302 12.714 -81.800 1.00 90.31 92 ASN A CA 1
ATOM 676 C C . ASN A 1 92 ? 87.425 11.615 -81.178 1.00 90.31 92 ASN A C 1
ATOM 678 O O . ASN A 1 92 ? 86.222 11.805 -81.047 1.00 90.31 92 ASN A O 1
ATOM 682 N N . LEU A 1 93 ? 88.016 10.510 -80.709 1.00 89.56 93 LEU A N 1
ATOM 683 C CA . LEU A 1 93 ? 87.278 9.439 -80.034 1.00 89.56 93 LEU A CA 1
ATOM 684 C C . LEU A 1 93 ? 86.604 9.931 -78.745 1.00 89.56 93 LEU A C 1
ATOM 686 O O . LEU A 1 93 ? 85.429 9.655 -78.534 1.00 89.56 93 LEU A O 1
ATOM 690 N N . THR A 1 94 ? 87.311 10.701 -77.916 1.00 87.62 94 THR A N 1
ATOM 691 C CA . THR A 1 94 ? 86.742 11.314 -76.699 1.00 87.62 94 THR A CA 1
ATOM 692 C C . THR A 1 94 ? 85.558 12.217 -77.041 1.00 87.62 94 THR A C 1
ATOM 694 O O . THR A 1 94 ? 84.505 12.121 -76.417 1.00 87.62 94 THR A O 1
ATOM 697 N N . THR A 1 95 ? 85.697 13.040 -78.083 1.00 86.50 95 THR A N 1
ATOM 698 C CA . THR A 1 95 ? 84.618 13.923 -78.554 1.00 86.50 95 THR A CA 1
ATOM 699 C C . THR A 1 95 ? 83.431 13.114 -79.091 1.00 86.50 95 THR A C 1
ATOM 701 O O . THR A 1 95 ? 82.282 13.439 -78.803 1.00 86.50 95 THR A O 1
ATOM 704 N N . GLN A 1 96 ? 83.686 12.019 -79.816 1.00 86.62 96 GLN A N 1
ATOM 705 C CA . GLN A 1 96 ? 82.643 11.114 -80.309 1.00 86.62 96 GLN A CA 1
ATOM 706 C C . GLN A 1 96 ? 81.929 10.347 -79.189 1.00 86.62 96 GLN A C 1
ATOM 708 O O . GLN A 1 96 ? 80.768 9.995 -79.366 1.00 86.62 96 GLN A O 1
ATOM 713 N N . LEU A 1 97 ? 82.586 10.092 -78.052 1.00 87.38 97 LEU A N 1
ATOM 714 C CA . LEU A 1 97 ? 81.992 9.403 -76.898 1.00 87.38 97 LEU A CA 1
ATOM 715 C C . LEU A 1 97 ? 81.115 10.317 -76.027 1.00 87.38 97 LEU A C 1
ATOM 717 O O . LEU A 1 97 ? 80.214 9.822 -75.350 1.00 87.38 97 LEU A O 1
ATOM 721 N N . GLN A 1 98 ? 81.319 11.635 -76.087 1.00 86.25 98 GLN A N 1
ATOM 722 C CA . GLN A 1 98 ? 80.578 12.605 -75.277 1.00 86.25 98 GLN A CA 1
ATOM 723 C C . GLN A 1 98 ? 79.089 12.698 -75.664 1.00 86.25 98 GLN A C 1
ATOM 725 O O . GLN A 1 98 ? 78.226 12.836 -74.798 1.00 86.25 98 GLN A O 1
ATOM 730 N N . GLU A 1 99 ? 78.766 12.586 -76.957 1.00 85.19 99 GLU A N 1
ATOM 731 C CA . GLU A 1 99 ? 77.377 12.562 -77.443 1.00 85.19 99 GLU A CA 1
ATOM 732 C C . GLU A 1 99 ? 76.595 11.335 -76.925 1.00 85.19 99 GLU A C 1
ATOM 734 O O . GLU A 1 99 ? 75.563 11.521 -76.275 1.00 85.19 99 GLU A O 1
ATOM 739 N N . PRO A 1 100 ? 77.076 10.087 -77.107 1.00 86.25 100 PRO A N 1
ATOM 740 C CA . PRO A 1 100 ? 76.472 8.904 -76.499 1.00 86.25 100 PRO A CA 1
ATOM 741 C C . PRO A 1 100 ? 76.321 8.995 -74.976 1.00 86.25 100 PRO A C 1
ATOM 743 O O . PRO A 1 100 ? 75.286 8.593 -74.449 1.00 86.25 100 PRO A O 1
ATOM 746 N N . GLU A 1 101 ? 77.309 9.537 -74.257 1.00 85.62 101 GLU A N 1
ATOM 747 C CA . GLU A 1 101 ? 77.240 9.694 -72.797 1.00 85.62 101 GLU A CA 1
ATOM 748 C C . GLU A 1 101 ? 76.100 10.640 -72.378 1.00 85.62 101 GLU A C 1
ATOM 750 O O . GLU A 1 101 ? 75.270 10.290 -71.531 1.00 85.62 101 GLU A O 1
ATOM 755 N N . ASN A 1 102 ? 75.981 11.793 -73.045 1.00 88.00 102 ASN A N 1
ATOM 756 C CA . ASN A 1 102 ? 74.877 12.730 -72.832 1.00 88.00 102 ASN A CA 1
ATOM 757 C C . ASN A 1 102 ? 73.513 12.110 -73.183 1.00 88.00 102 ASN A C 1
ATOM 759 O O . ASN A 1 102 ? 72.522 12.337 -72.479 1.00 88.00 102 ASN A O 1
ATOM 763 N N . GLN A 1 103 ? 73.448 11.305 -74.249 1.00 87.75 103 GLN A N 1
ATOM 764 C CA . GLN A 1 103 ? 72.232 10.584 -74.631 1.00 87.75 103 GLN A CA 1
ATOM 765 C C . GLN A 1 103 ? 71.830 9.549 -73.574 1.00 87.75 103 GLN A C 1
ATOM 767 O O . GLN A 1 103 ? 70.656 9.490 -73.205 1.00 87.75 103 GLN A O 1
ATOM 772 N N . VAL A 1 104 ? 72.781 8.780 -73.035 1.00 90.06 104 VAL A N 1
ATOM 773 C CA . VAL A 1 104 ? 72.525 7.795 -71.970 1.00 90.06 104 VAL A CA 1
ATOM 774 C C . VAL A 1 104 ? 71.999 8.474 -70.704 1.00 90.06 104 VAL A C 1
ATOM 776 O O . VAL A 1 104 ? 71.011 8.010 -70.130 1.00 90.06 104 VAL A O 1
ATOM 779 N N . GLU A 1 105 ? 72.586 9.599 -70.295 1.00 89.56 105 GLU A N 1
ATOM 780 C CA . GLU A 1 105 ? 72.117 10.353 -69.125 1.00 89.56 105 GLU A CA 1
ATOM 781 C C . GLU A 1 105 ? 70.714 10.951 -69.348 1.00 89.56 105 GLU A C 1
ATOM 783 O O . GLU A 1 105 ? 69.856 10.908 -68.460 1.00 89.56 105 GLU A O 1
ATOM 788 N N . SER A 1 106 ? 70.432 11.452 -70.555 1.00 90.56 106 SER A N 1
ATOM 789 C CA . SER A 1 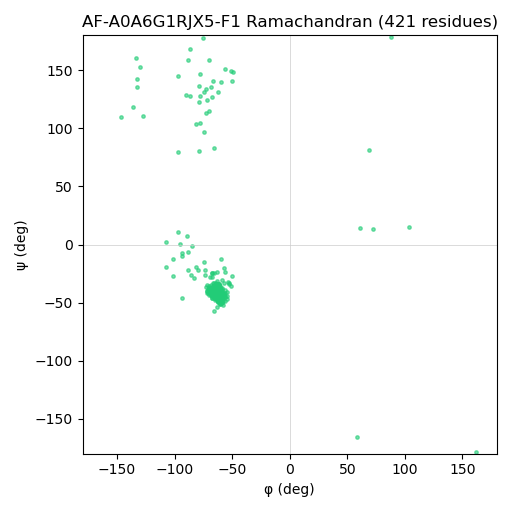106 ? 69.094 11.924 -70.936 1.00 90.56 106 SER A CA 1
ATOM 790 C C . SER A 1 106 ? 68.053 10.796 -70.890 1.00 90.56 106 SER A C 1
ATOM 792 O O . SER A 1 106 ? 66.980 10.956 -70.297 1.00 90.56 106 SER A O 1
ATOM 794 N N . ILE A 1 107 ? 68.388 9.619 -71.433 1.00 89.19 107 ILE A N 1
ATOM 795 C CA . ILE A 1 107 ? 67.539 8.419 -71.381 1.00 89.19 107 ILE A CA 1
ATOM 796 C C . ILE A 1 107 ? 67.285 8.004 -69.931 1.00 89.19 107 ILE A C 1
ATOM 798 O O . ILE A 1 107 ? 66.140 7.720 -69.576 1.00 89.19 107 ILE A O 1
ATOM 802 N N . ARG A 1 108 ? 68.310 8.024 -69.073 1.00 89.81 108 ARG A N 1
ATOM 803 C CA . ARG A 1 108 ? 68.170 7.702 -67.648 1.00 89.81 108 ARG A CA 1
ATOM 804 C C . ARG A 1 108 ? 67.192 8.644 -66.947 1.00 89.81 108 ARG A C 1
ATOM 806 O O . ARG A 1 108 ? 66.262 8.172 -66.294 1.00 89.81 108 ARG A O 1
ATOM 813 N N . LYS A 1 109 ? 67.328 9.959 -67.148 1.00 92.25 109 LYS A N 1
ATOM 814 C CA . LYS A 1 109 ? 66.394 10.955 -66.590 1.00 92.25 109 LYS A CA 1
ATOM 815 C C . LYS A 1 109 ? 64.965 10.758 -67.094 1.00 92.25 109 LYS A C 1
ATOM 817 O O . LYS A 1 109 ? 64.020 10.867 -66.311 1.00 92.25 109 LYS A O 1
ATOM 822 N N . MET A 1 110 ? 64.787 10.440 -68.378 1.00 89.88 110 MET A N 1
ATOM 823 C CA . MET A 1 110 ? 63.467 10.130 -68.937 1.00 89.88 110 MET A CA 1
ATOM 824 C C . MET A 1 110 ? 62.876 8.840 -68.355 1.00 89.88 110 MET A C 1
ATOM 826 O O . MET A 1 110 ? 61.679 8.807 -68.053 1.00 89.88 110 MET A O 1
ATOM 830 N N . ALA A 1 111 ? 63.690 7.803 -68.152 1.00 88.75 111 ALA A N 1
ATOM 831 C CA . ALA A 1 111 ? 63.268 6.548 -67.535 1.00 88.75 111 ALA A CA 1
ATOM 832 C C . ALA A 1 111 ? 62.841 6.755 -66.072 1.00 88.75 111 ALA A C 1
ATOM 834 O O . ALA A 1 111 ? 61.757 6.313 -65.685 1.00 88.75 111 ALA A O 1
ATOM 835 N N . ASP A 1 112 ? 63.621 7.502 -65.287 1.00 90.38 112 ASP A N 1
ATOM 836 C CA . ASP A 1 112 ? 63.288 7.836 -63.897 1.00 90.38 112 ASP A CA 1
ATOM 837 C C . ASP A 1 112 ? 62.035 8.721 -63.806 1.00 90.38 112 ASP A C 1
ATOM 839 O O . ASP A 1 112 ? 61.139 8.462 -62.995 1.00 90.38 112 ASP A O 1
ATOM 843 N N . GLY A 1 113 ? 61.906 9.717 -64.691 1.00 90.94 113 GLY A N 1
ATOM 844 C CA . GLY A 1 113 ? 60.704 10.547 -64.793 1.00 90.94 113 GLY A CA 1
ATOM 845 C C . GLY A 1 113 ? 59.456 9.741 -65.167 1.00 90.94 113 GLY A C 1
ATOM 846 O O . GLY A 1 113 ? 58.379 9.963 -64.609 1.00 90.94 113 GLY A O 1
ATOM 847 N N . SER A 1 114 ? 59.599 8.765 -66.067 1.00 89.31 114 SER A N 1
ATOM 848 C CA . SER A 1 114 ? 58.515 7.854 -66.458 1.00 89.31 114 SER A CA 1
ATOM 849 C C . SER A 1 114 ? 58.140 6.902 -65.324 1.00 89.31 114 SER A C 1
ATOM 851 O O . SER A 1 114 ? 56.954 6.706 -65.066 1.00 89.31 114 SER A O 1
ATOM 853 N N . LYS A 1 115 ? 59.126 6.379 -64.585 1.00 90.06 115 LYS A N 1
ATOM 854 C CA . LYS A 1 115 ? 58.909 5.551 -63.391 1.00 90.06 115 LYS A CA 1
ATOM 855 C C . LYS A 1 115 ? 58.142 6.318 -62.315 1.00 90.06 115 LYS A C 1
ATOM 857 O O . LYS A 1 115 ? 57.155 5.799 -61.798 1.00 90.06 115 LYS A O 1
ATOM 862 N N . LEU A 1 116 ? 58.540 7.559 -62.019 1.00 91.38 116 LEU A N 1
ATOM 863 C CA . LEU A 1 116 ? 57.856 8.402 -61.035 1.00 91.38 116 LEU A CA 1
ATOM 864 C C . LEU A 1 116 ? 56.405 8.687 -61.444 1.00 91.38 116 LEU A C 1
ATOM 866 O O . LEU A 1 116 ? 55.498 8.513 -60.629 1.00 91.38 116 LEU A O 1
ATOM 870 N N . LYS A 1 117 ? 56.173 9.076 -62.707 1.00 89.94 117 LYS A N 1
ATOM 871 C CA . LYS A 1 117 ? 54.817 9.287 -63.244 1.00 89.94 117 LYS A CA 1
ATOM 872 C C . LYS A 1 117 ? 53.982 8.008 -63.188 1.00 89.94 117 LYS A C 1
ATOM 874 O O . LYS A 1 117 ? 52.823 8.067 -62.789 1.00 89.94 117 LYS A O 1
ATOM 879 N N . GLY A 1 118 ? 54.577 6.860 -63.515 1.00 86.81 118 GLY A N 1
ATOM 880 C CA . GLY A 1 118 ? 53.944 5.548 -63.388 1.00 86.81 118 GLY A CA 1
ATOM 881 C C . GLY A 1 118 ? 53.519 5.252 -61.950 1.00 86.81 118 GLY A C 1
ATOM 882 O O . GLY A 1 118 ? 52.355 4.953 -61.707 1.00 86.81 118 GLY A O 1
ATOM 883 N N . SER A 1 119 ? 54.416 5.429 -60.974 1.00 86.38 119 SER A N 1
ATOM 884 C CA . SER A 1 119 ? 54.094 5.230 -59.552 1.00 86.38 119 SER A CA 1
ATOM 885 C C . SER A 1 119 ? 53.013 6.189 -59.045 1.00 86.38 119 SER A C 1
ATOM 887 O O . SER A 1 119 ? 52.127 5.778 -58.294 1.00 86.38 119 SER A O 1
ATOM 889 N N . GLN A 1 120 ? 53.044 7.457 -59.464 1.00 88.00 120 GLN A N 1
ATOM 890 C CA . GLN A 1 120 ? 51.995 8.424 -59.132 1.00 88.00 120 GLN A CA 1
ATOM 891 C C . GLN A 1 120 ? 50.642 8.022 -59.728 1.00 88.00 120 GLN A C 1
ATOM 893 O O . GLN A 1 120 ? 49.629 8.105 -59.031 1.00 88.00 120 GLN A O 1
ATOM 898 N N . PHE A 1 121 ? 50.626 7.557 -60.980 1.00 86.88 121 PHE A N 1
ATOM 899 C CA . PHE A 1 121 ? 49.418 7.075 -61.644 1.00 86.88 121 PHE A CA 1
ATOM 900 C C . PHE A 1 121 ? 48.847 5.833 -60.949 1.00 86.88 121 PHE A C 1
ATOM 902 O O . PHE A 1 121 ? 47.656 5.813 -60.650 1.00 86.88 121 PHE A O 1
ATOM 909 N N . THR A 1 122 ? 49.682 4.856 -60.577 1.00 80.69 122 THR A N 1
ATOM 910 C CA . THR A 1 122 ? 49.251 3.695 -59.776 1.00 80.69 122 THR A CA 1
ATOM 911 C C . THR A 1 122 ? 48.649 4.130 -58.440 1.00 80.69 122 THR A C 1
ATOM 913 O O . THR A 1 122 ? 47.590 3.645 -58.049 1.00 80.69 122 THR A O 1
ATOM 916 N N . GLY A 1 123 ? 49.271 5.095 -57.755 1.00 83.75 123 GLY A N 1
ATOM 917 C CA . GLY A 1 123 ? 48.733 5.640 -56.507 1.00 83.75 123 GLY A CA 1
ATOM 918 C C . GLY A 1 123 ? 47.388 6.356 -56.682 1.00 83.75 123 GLY A C 1
ATOM 919 O O . GLY A 1 123 ? 46.533 6.277 -55.801 1.00 83.75 123 GLY A O 1
ATOM 920 N N . GLN A 1 124 ? 47.171 7.050 -57.803 1.00 83.69 124 GLN A N 1
ATOM 921 C CA . GLN A 1 124 ? 45.863 7.630 -58.131 1.00 83.69 124 GLN A CA 1
ATOM 922 C C . GLN A 1 124 ? 44.829 6.543 -58.444 1.00 83.69 124 GLN A C 1
ATOM 924 O O . GLN A 1 124 ? 43.721 6.610 -57.916 1.00 83.69 124 GLN A O 1
ATOM 929 N N . LEU A 1 125 ? 45.207 5.523 -59.221 1.00 78.62 125 LEU A N 1
ATOM 930 C CA . LEU A 1 125 ? 44.338 4.407 -59.588 1.00 78.62 125 LEU A CA 1
ATOM 931 C C . LEU A 1 125 ? 43.830 3.648 -58.354 1.00 78.62 125 LEU A C 1
ATOM 933 O O . LEU A 1 125 ? 42.630 3.412 -58.244 1.00 78.62 125 LEU A O 1
ATOM 937 N N . GLU A 1 126 ? 44.708 3.345 -57.394 1.00 80.31 126 GLU A N 1
ATOM 938 C CA . GLU A 1 126 ? 44.324 2.682 -56.136 1.00 80.31 126 GLU A CA 1
ATOM 939 C C . GLU A 1 126 ? 43.358 3.531 -55.296 1.00 80.31 126 GLU A C 1
ATOM 941 O O . GLU A 1 126 ? 42.369 3.023 -54.766 1.00 80.31 126 GLU A O 1
ATOM 946 N N . ARG A 1 127 ? 43.571 4.853 -55.210 1.00 81.75 127 ARG A N 1
ATOM 947 C CA . ARG A 1 127 ? 42.624 5.741 -54.508 1.00 81.75 127 ARG A CA 1
ATOM 948 C C . ARG A 1 127 ? 41.259 5.760 -55.188 1.00 81.75 127 ARG A C 1
ATOM 950 O O . ARG A 1 127 ? 40.245 5.693 -54.497 1.00 81.75 127 ARG A O 1
ATOM 957 N N . THR A 1 128 ? 41.227 5.844 -56.517 1.00 76.06 128 THR A N 1
ATOM 958 C CA . THR A 1 128 ? 39.977 5.813 -57.285 1.00 76.06 128 THR A CA 1
ATOM 959 C C . THR A 1 128 ? 39.264 4.473 -57.124 1.00 76.06 128 THR A C 1
ATOM 961 O O . THR A 1 128 ? 38.056 4.463 -56.900 1.00 76.06 128 THR A O 1
ATOM 964 N N . LYS A 1 129 ? 39.997 3.354 -57.151 1.00 78.19 129 LYS A N 1
ATOM 965 C CA . LYS A 1 129 ? 39.451 2.016 -56.898 1.00 78.19 129 LYS A CA 1
ATOM 966 C C . LYS A 1 129 ? 38.790 1.927 -55.519 1.00 78.19 129 LYS A C 1
ATOM 968 O O . LYS A 1 129 ? 37.611 1.593 -55.441 1.00 78.19 129 LYS A O 1
ATOM 973 N N . ASN A 1 130 ? 39.496 2.322 -54.458 1.00 81.88 130 ASN A N 1
ATOM 974 C CA . ASN A 1 130 ? 38.954 2.298 -53.094 1.00 81.88 130 ASN A CA 1
ATOM 975 C C . ASN A 1 130 ? 37.716 3.199 -52.941 1.00 81.88 130 ASN A C 1
ATOM 977 O O . ASN A 1 130 ? 36.758 2.838 -52.261 1.00 81.88 130 ASN A O 1
ATOM 981 N N . GLN A 1 131 ? 37.701 4.367 -53.595 1.00 78.94 131 GLN A N 1
ATOM 982 C CA . GLN A 1 131 ? 36.521 5.238 -53.609 1.00 78.94 131 GLN A CA 1
ATOM 983 C C . GLN A 1 131 ? 35.329 4.572 -54.302 1.00 78.94 131 GLN A C 1
ATOM 985 O O . GLN A 1 131 ? 34.220 4.629 -53.776 1.00 78.94 131 GLN A O 1
ATOM 990 N N . ILE A 1 132 ? 35.544 3.918 -55.448 1.00 78.94 132 ILE A N 1
ATOM 991 C CA . ILE A 1 132 ? 34.488 3.188 -56.164 1.00 78.94 132 ILE A CA 1
ATOM 992 C C . ILE A 1 132 ? 33.928 2.051 -55.299 1.00 78.94 132 ILE A C 1
ATOM 994 O O . ILE A 1 132 ? 32.710 1.898 -55.235 1.00 78.94 132 ILE A O 1
ATOM 998 N N . GLU A 1 133 ? 34.777 1.300 -54.593 1.00 80.81 133 GLU A N 1
ATOM 999 C CA . GLU A 1 133 ? 34.341 0.219 -53.694 1.00 80.81 133 GLU A CA 1
ATOM 1000 C C . GLU A 1 133 ? 33.466 0.742 -52.543 1.00 80.81 133 GLU A C 1
ATOM 1002 O O . GLU A 1 133 ? 32.348 0.259 -52.349 1.00 80.81 133 GLU A O 1
ATOM 1007 N N . VAL A 1 134 ? 33.912 1.788 -51.836 1.00 83.00 134 VAL A N 1
ATOM 1008 C CA . VAL A 1 134 ? 33.127 2.425 -50.759 1.00 83.00 134 VAL A CA 1
ATOM 1009 C C . VAL A 1 134 ? 31.795 2.961 -51.287 1.00 83.00 134 VAL A C 1
ATOM 1011 O O . VAL A 1 134 ? 30.749 2.781 -50.659 1.00 83.00 134 VAL A O 1
ATOM 1014 N N . HIS A 1 135 ? 31.807 3.609 -52.453 1.00 78.38 135 HIS A N 1
ATOM 1015 C CA . HIS A 1 135 ? 30.589 4.118 -53.080 1.00 78.38 135 HIS A CA 1
ATOM 1016 C C . HIS A 1 135 ? 29.643 2.984 -53.509 1.00 78.38 135 HIS A C 1
ATOM 1018 O O . HIS A 1 135 ? 28.421 3.137 -53.411 1.00 78.38 135 HIS A O 1
ATOM 1024 N N . GLY A 1 136 ? 30.189 1.836 -53.919 1.00 79.38 136 GLY A N 1
ATOM 1025 C CA . GLY A 1 136 ? 29.432 0.618 -54.197 1.00 79.38 136 GLY A CA 1
ATOM 1026 C C . GLY A 1 136 ? 28.671 0.115 -52.970 1.00 79.38 136 GLY A C 1
ATOM 1027 O O . GLY A 1 136 ? 27.469 -0.136 -53.063 1.00 79.38 136 GLY A O 1
ATOM 1028 N N . GLU A 1 137 ? 29.321 0.045 -51.808 1.00 83.19 137 GLU A N 1
ATOM 1029 C CA . GLU A 1 137 ? 28.672 -0.386 -50.559 1.00 83.19 137 GLU A CA 1
ATOM 1030 C C . GLU A 1 137 ? 27.588 0.594 -50.087 1.00 83.19 137 GLU A C 1
ATOM 1032 O O . GLU A 1 137 ? 26.490 0.171 -49.719 1.00 83.19 137 GLU A O 1
ATOM 1037 N N . ILE A 1 138 ? 27.829 1.908 -50.191 1.00 80.50 138 ILE A N 1
ATOM 1038 C CA . ILE A 1 138 ? 26.802 2.925 -49.893 1.00 80.50 138 ILE A CA 1
ATOM 1039 C C . ILE A 1 138 ? 25.579 2.747 -50.803 1.00 80.50 138 ILE A C 1
ATOM 1041 O O . ILE A 1 138 ? 24.440 2.855 -50.346 1.00 80.50 138 ILE A O 1
ATOM 1045 N N . THR A 1 139 ? 25.802 2.446 -52.084 1.00 80.44 139 THR A N 1
ATOM 1046 C CA . THR A 1 139 ? 24.720 2.238 -53.056 1.00 80.44 139 THR A CA 1
ATOM 1047 C C . THR A 1 139 ? 23.925 0.966 -52.751 1.00 80.44 139 THR A C 1
ATOM 1049 O O . THR A 1 139 ? 22.696 0.992 -52.803 1.00 80.44 139 THR A O 1
ATOM 1052 N N . LYS A 1 140 ? 24.589 -0.135 -52.371 1.00 81.38 140 LYS A N 1
ATOM 1053 C CA . LYS A 1 140 ? 23.911 -1.375 -51.947 1.00 81.38 140 LYS A CA 1
ATOM 1054 C C . LYS A 1 140 ? 23.034 -1.151 -50.715 1.00 81.38 140 LYS A C 1
ATOM 1056 O O . LYS A 1 140 ? 21.877 -1.571 -50.707 1.00 81.38 140 LYS A O 1
ATOM 1061 N N . GLU A 1 141 ? 23.557 -0.464 -49.701 1.00 84.25 141 GLU A N 1
ATOM 1062 C CA . GLU A 1 141 ? 22.805 -0.171 -48.476 1.00 84.25 141 GLU A CA 1
ATOM 1063 C C . GLU A 1 141 ? 21.624 0.772 -48.744 1.00 84.25 141 GLU A C 1
ATOM 1065 O O . GLU A 1 141 ? 20.540 0.590 -48.187 1.00 84.25 141 GLU A O 1
ATOM 1070 N N . PHE A 1 142 ? 21.793 1.736 -49.653 1.00 83.81 142 PHE A N 1
ATOM 1071 C CA . PHE A 1 142 ? 20.700 2.580 -50.128 1.00 83.81 142 PHE A CA 1
ATOM 1072 C C . PHE A 1 142 ? 19.582 1.761 -50.782 1.00 83.81 142 PHE A C 1
ATOM 1074 O O . PHE A 1 142 ? 18.425 1.895 -50.382 1.00 83.81 142 PHE A O 1
ATOM 1081 N N . ILE A 1 143 ? 19.917 0.873 -51.726 1.00 81.62 143 ILE A N 1
ATOM 1082 C CA . ILE A 1 143 ? 18.935 -0.006 -52.384 1.00 81.62 143 ILE A CA 1
ATOM 1083 C C . ILE A 1 143 ? 18.191 -0.848 -51.342 1.00 81.62 143 ILE A C 1
ATOM 1085 O O . ILE A 1 143 ? 16.968 -0.965 -51.411 1.00 81.62 143 ILE A O 1
ATOM 1089 N N . ARG A 1 144 ? 18.906 -1.397 -50.353 1.00 82.94 144 ARG A N 1
ATOM 1090 C CA . ARG A 1 144 ? 18.306 -2.183 -49.268 1.00 82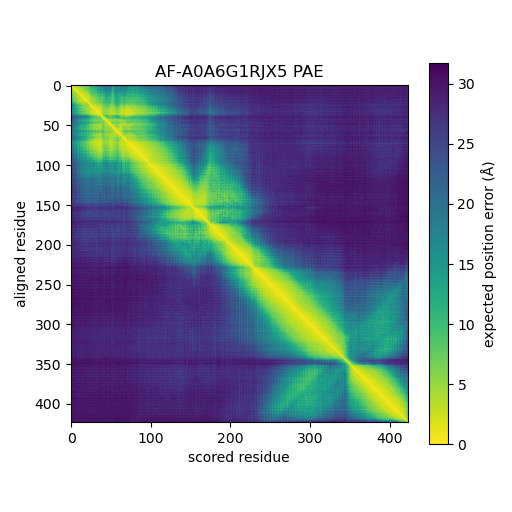.94 144 ARG A CA 1
ATOM 1091 C C . ARG A 1 144 ? 17.310 -1.355 -48.453 1.00 82.94 144 ARG A C 1
ATOM 1093 O O . ARG A 1 144 ? 16.172 -1.778 -48.295 1.00 82.94 144 ARG A O 1
ATOM 1100 N N . LYS A 1 145 ? 17.701 -0.162 -47.991 1.00 81.38 145 LYS A N 1
ATOM 1101 C CA . LYS A 1 145 ? 16.825 0.726 -47.204 1.00 81.38 145 LYS A CA 1
ATOM 1102 C C . LYS A 1 145 ? 15.599 1.195 -47.988 1.00 81.38 145 LYS A C 1
ATOM 1104 O O . LYS A 1 145 ? 14.515 1.248 -47.417 1.00 81.38 145 LYS A O 1
ATOM 1109 N N . VAL A 1 146 ? 15.753 1.507 -49.277 1.00 82.50 146 VAL A N 1
ATOM 1110 C CA . VAL A 1 146 ? 14.620 1.864 -50.148 1.00 82.50 146 VAL A CA 1
ATOM 1111 C C . VAL A 1 146 ? 13.689 0.669 -50.331 1.00 82.50 146 VAL A C 1
ATOM 1113 O O . VAL A 1 146 ? 12.480 0.826 -50.214 1.00 82.50 146 VAL A O 1
ATOM 1116 N N . LYS A 1 147 ? 14.229 -0.533 -50.558 1.00 79.94 147 LYS A N 1
ATOM 1117 C CA . LYS A 1 147 ? 13.425 -1.756 -50.660 1.00 79.94 147 LYS A CA 1
ATOM 1118 C C . LYS A 1 147 ? 12.647 -2.030 -49.371 1.00 79.94 147 LYS A C 1
ATOM 1120 O O . LYS A 1 147 ? 11.453 -2.288 -49.449 1.00 79.94 147 LYS A O 1
ATOM 1125 N N . ASP A 1 148 ? 13.297 -1.940 -48.212 1.00 78.88 148 ASP A N 1
ATOM 1126 C CA . ASP A 1 148 ? 12.646 -2.122 -46.908 1.00 78.88 148 ASP A CA 1
ATOM 1127 C C . ASP A 1 148 ? 11.527 -1.090 -46.695 1.00 78.88 148 ASP A C 1
ATOM 1129 O O . ASP A 1 148 ? 10.460 -1.436 -46.202 1.00 78.88 148 ASP A O 1
ATOM 1133 N N . PHE A 1 149 ? 11.754 0.166 -47.097 1.00 79.00 149 PHE A N 1
ATOM 1134 C CA . PHE A 1 149 ? 10.761 1.237 -47.010 1.00 79.00 149 PHE A CA 1
ATOM 1135 C C . PHE A 1 149 ? 9.560 1.009 -47.942 1.00 79.00 149 PHE A C 1
ATOM 1137 O O . PHE A 1 149 ? 8.427 1.232 -47.535 1.00 79.00 149 PHE A O 1
ATOM 1144 N N . LEU A 1 150 ? 9.788 0.535 -49.171 1.00 76.81 150 LEU A N 1
ATOM 1145 C CA . LEU A 1 150 ? 8.715 0.248 -50.133 1.00 76.81 150 LEU A CA 1
ATOM 1146 C C . LEU A 1 150 ? 7.912 -1.019 -49.795 1.00 76.81 150 LEU A C 1
ATOM 1148 O O . LEU A 1 150 ? 6.788 -1.162 -50.266 1.00 76.81 150 LEU A O 1
ATOM 1152 N N . LEU A 1 151 ? 8.484 -1.943 -49.018 1.00 76.00 151 LEU A N 1
ATOM 1153 C CA . LEU A 1 151 ? 7.802 -3.150 -48.535 1.00 76.00 151 LEU A CA 1
ATOM 1154 C C . LEU A 1 151 ? 7.052 -2.929 -47.209 1.00 76.00 151 LEU A C 1
ATOM 1156 O O . LEU A 1 151 ? 6.349 -3.831 -46.757 1.00 76.00 151 LEU A O 1
ATOM 1160 N N . ASP A 1 152 ? 7.200 -1.764 -46.576 1.00 73.75 152 ASP A N 1
ATOM 1161 C CA . ASP A 1 152 ? 6.459 -1.402 -45.369 1.00 73.75 152 ASP A CA 1
ATOM 1162 C C . ASP A 1 152 ? 5.027 -0.981 -45.740 1.00 73.75 152 ASP A C 1
ATOM 1164 O O . ASP A 1 152 ? 4.793 0.127 -46.222 1.00 73.75 152 ASP A O 1
ATOM 1168 N N . GLU A 1 153 ? 4.047 -1.856 -45.482 1.00 64.75 153 GLU A N 1
ATOM 1169 C CA . GLU A 1 153 ? 2.617 -1.600 -45.736 1.00 64.75 153 GLU A CA 1
ATOM 1170 C C . GLU A 1 153 ? 2.058 -0.387 -44.963 1.00 64.75 153 GLU A C 1
ATOM 1172 O O . GLU A 1 153 ? 0.954 0.080 -45.243 1.00 64.75 153 GLU A O 1
ATOM 1177 N N . SER A 1 154 ? 2.807 0.139 -43.987 1.00 63.56 154 SER A N 1
ATOM 1178 C CA . SER A 1 154 ? 2.432 1.316 -43.197 1.00 63.56 154 SER A CA 1
ATOM 1179 C C . SER A 1 154 ? 3.024 2.632 -43.723 1.00 63.56 154 SER A C 1
ATOM 1181 O O . SER A 1 154 ? 2.789 3.682 -43.110 1.00 63.56 154 SER A O 1
ATOM 1183 N N . ALA A 1 155 ? 3.798 2.601 -44.814 1.00 67.56 155 ALA A N 1
ATOM 1184 C CA . ALA A 1 155 ? 4.379 3.792 -45.425 1.00 67.56 155 ALA A CA 1
ATOM 1185 C C . ALA A 1 155 ? 3.297 4.636 -46.141 1.00 67.56 155 ALA A C 1
ATOM 1187 O O . ALA A 1 155 ? 2.586 4.123 -47.008 1.00 67.56 155 ALA A O 1
ATOM 1188 N N . PRO A 1 156 ? 3.138 5.934 -45.806 1.00 67.62 156 PRO A N 1
ATOM 1189 C CA . PRO A 1 156 ? 2.175 6.806 -46.466 1.00 67.62 156 PRO A CA 1
ATOM 1190 C C . PRO A 1 156 ? 2.446 6.920 -47.974 1.00 67.62 156 PRO A C 1
ATOM 1192 O O . PRO A 1 156 ? 3.605 7.100 -48.358 1.00 67.62 156 PRO A O 1
ATOM 1195 N N . PRO A 1 157 ? 1.404 6.920 -48.830 1.00 72.12 157 PRO A N 1
ATOM 1196 C CA . PRO A 1 157 ? 1.564 7.083 -50.278 1.00 72.12 157 PRO A CA 1
ATOM 1197 C C . PRO A 1 157 ? 2.379 8.323 -50.675 1.00 72.12 157 PRO A C 1
ATOM 1199 O O . PRO A 1 157 ? 3.139 8.283 -51.635 1.00 72.12 157 PRO A O 1
ATOM 1202 N N . GLU A 1 158 ? 2.274 9.397 -49.896 1.00 70.56 158 GLU A N 1
ATOM 1203 C CA . GLU A 1 158 ? 2.964 10.669 -50.131 1.00 70.56 158 GLU A CA 1
ATOM 1204 C C . GLU A 1 158 ? 4.471 10.591 -49.823 1.00 70.56 158 GLU A C 1
ATOM 1206 O O . GLU A 1 158 ? 5.295 11.124 -50.564 1.00 70.56 158 GLU A O 1
ATOM 1211 N N . ASP A 1 159 ? 4.865 9.837 -48.789 1.00 73.12 159 ASP A N 1
ATOM 1212 C CA . ASP A 1 159 ? 6.279 9.570 -48.495 1.00 73.12 159 ASP A CA 1
ATOM 1213 C C . ASP A 1 159 ? 6.882 8.604 -49.538 1.00 73.12 159 ASP A C 1
ATOM 1215 O O . ASP A 1 159 ? 8.046 8.751 -49.928 1.00 73.12 159 ASP A O 1
ATOM 1219 N N . ILE A 1 160 ? 6.084 7.649 -50.036 1.00 74.12 160 ILE A N 1
ATOM 1220 C CA . ILE A 1 160 ? 6.454 6.761 -51.151 1.00 74.12 160 ILE A CA 1
ATOM 1221 C C . ILE A 1 160 ? 6.682 7.567 -52.430 1.00 74.12 160 ILE A C 1
ATOM 1223 O O . ILE A 1 160 ? 7.695 7.361 -53.097 1.00 74.12 160 ILE A O 1
ATOM 1227 N N . GLU A 1 161 ? 5.796 8.509 -52.753 1.00 75.31 161 GLU A N 1
ATOM 1228 C CA . GLU A 1 161 ? 5.929 9.385 -53.919 1.00 75.31 161 GLU A CA 1
ATOM 1229 C C . GLU A 1 161 ? 7.203 10.240 -53.850 1.00 75.31 161 GLU A C 1
ATOM 1231 O O . GLU A 1 161 ? 7.933 10.344 -54.840 1.00 75.31 161 GLU A O 1
ATOM 1236 N N . ILE A 1 162 ? 7.530 10.799 -52.680 1.00 77.62 162 ILE A N 1
ATOM 1237 C CA . ILE A 1 162 ? 8.769 11.563 -52.478 1.00 77.62 162 ILE A CA 1
ATOM 1238 C C . ILE A 1 162 ? 9.993 10.678 -52.742 1.00 77.62 162 ILE A C 1
ATOM 1240 O O . ILE A 1 162 ? 10.869 11.048 -53.531 1.00 77.62 162 ILE A O 1
ATOM 1244 N N . VAL A 1 163 ? 10.061 9.497 -52.119 1.00 78.00 163 VAL A N 1
ATOM 1245 C CA . VAL A 1 163 ? 11.190 8.569 -52.301 1.00 78.00 163 VAL A CA 1
ATOM 1246 C C . VAL A 1 163 ? 11.281 8.096 -53.754 1.00 78.00 163 VAL A C 1
ATOM 1248 O O . VAL A 1 163 ? 12.377 8.095 -54.318 1.00 78.00 163 VAL A O 1
ATOM 1251 N N . ALA A 1 164 ? 10.155 7.767 -54.389 1.00 78.44 164 ALA A N 1
ATOM 1252 C CA . ALA A 1 164 ? 10.095 7.341 -55.785 1.00 78.44 164 ALA A CA 1
ATOM 1253 C C . ALA A 1 164 ? 10.595 8.437 -56.737 1.00 78.44 164 ALA A C 1
ATOM 1255 O O . ALA A 1 164 ? 11.467 8.173 -57.565 1.00 78.44 164 ALA A O 1
ATOM 1256 N N . ASN A 1 165 ? 10.131 9.678 -56.576 1.00 76.75 165 ASN A N 1
ATOM 1257 C CA . ASN A 1 165 ? 10.579 10.813 -57.385 1.00 76.75 165 ASN A CA 1
ATOM 1258 C C . ASN A 1 165 ? 12.083 11.078 -57.231 1.00 76.75 165 ASN A C 1
ATOM 1260 O O . ASN A 1 165 ? 12.761 11.372 -58.216 1.00 76.75 165 ASN A O 1
ATOM 1264 N N . TYR A 1 166 ? 12.636 10.931 -56.024 1.00 73.50 166 TYR A N 1
ATOM 1265 C CA . TYR A 1 166 ? 14.076 11.072 -55.812 1.00 73.50 166 TYR A CA 1
ATOM 1266 C C . TYR A 1 166 ? 14.890 9.924 -56.418 1.00 73.50 166 TYR A C 1
ATOM 1268 O O . TYR A 1 166 ? 15.951 10.185 -56.984 1.00 73.50 166 TYR A O 1
ATOM 1276 N N . VAL A 1 167 ? 14.408 8.678 -56.333 1.00 79.12 167 VAL A N 1
ATOM 1277 C CA . VAL A 1 167 ? 15.052 7.511 -56.963 1.00 79.12 167 VAL A CA 1
ATOM 1278 C C . VAL A 1 167 ? 15.050 7.651 -58.486 1.00 79.12 167 VAL A C 1
ATOM 1280 O O . VAL A 1 167 ? 16.081 7.422 -59.113 1.00 79.12 167 VAL A O 1
ATOM 1283 N N . LEU A 1 168 ? 13.940 8.106 -59.074 1.00 76.12 168 LEU A N 1
ATOM 1284 C CA . LEU A 1 168 ? 13.823 8.360 -60.515 1.00 76.12 168 LEU A CA 1
ATOM 1285 C C . LEU A 1 168 ? 14.779 9.458 -61.013 1.00 76.12 168 LEU A C 1
ATOM 1287 O O . LEU A 1 168 ? 15.143 9.472 -62.184 1.00 76.12 168 LEU A O 1
ATOM 1291 N N . GLN A 1 169 ? 15.219 10.361 -60.132 1.00 73.56 169 GLN A N 1
ATOM 1292 C CA . GLN A 1 169 ? 16.207 11.402 -60.445 1.00 73.56 169 GLN A CA 1
ATOM 1293 C C . GLN A 1 169 ? 17.670 10.931 -60.319 1.00 73.56 169 GLN A C 1
ATOM 1295 O O . GLN A 1 169 ? 18.591 11.727 -60.557 1.00 73.56 169 GLN A O 1
ATOM 1300 N N . ILE A 1 170 ? 17.920 9.676 -59.921 1.00 71.06 170 ILE A N 1
ATOM 1301 C CA . ILE A 1 170 ? 19.267 9.095 -59.871 1.00 71.06 170 ILE A CA 1
ATOM 1302 C C . ILE A 1 170 ? 19.651 8.628 -61.280 1.00 71.06 170 ILE A C 1
ATOM 1304 O O . ILE A 1 170 ? 19.209 7.588 -61.752 1.00 71.06 170 ILE A O 1
ATOM 1308 N N . ASN A 1 171 ? 20.508 9.401 -61.945 1.00 65.56 171 ASN A N 1
ATOM 1309 C CA . ASN A 1 171 ? 21.136 9.008 -63.212 1.00 65.56 171 ASN A CA 1
ATOM 1310 C C . ASN A 1 171 ? 22.425 8.209 -62.960 1.00 65.56 171 ASN A C 1
ATOM 1312 O O . ASN A 1 171 ? 22.913 8.196 -61.840 1.00 65.56 171 ASN A O 1
ATOM 1316 N N . LEU A 1 172 ? 23.014 7.560 -63.969 1.00 62.66 172 LEU A N 1
ATOM 1317 C CA . LEU A 1 172 ? 24.337 6.931 -63.830 1.00 62.66 172 LEU A CA 1
ATOM 1318 C C . LEU A 1 172 ? 25.428 8.020 -63.930 1.00 62.66 172 LEU A C 1
ATOM 1320 O O . LEU A 1 172 ? 25.455 8.730 -64.937 1.00 62.66 172 LEU A O 1
ATOM 1324 N N . PRO A 1 173 ? 26.313 8.201 -62.929 1.00 62.84 173 PRO A N 1
ATOM 1325 C CA . PRO A 1 173 ? 27.315 9.259 -62.985 1.00 62.84 173 PRO A CA 1
ATOM 1326 C C . PRO A 1 173 ? 28.454 8.834 -63.911 1.00 62.84 173 PRO A C 1
ATOM 1328 O O . PRO A 1 173 ? 29.039 7.766 -63.730 1.00 62.84 173 PRO A O 1
ATOM 1331 N N . LEU A 1 174 ? 28.794 9.682 -64.882 1.00 59.69 174 LEU A N 1
ATOM 1332 C CA . LEU A 1 174 ? 29.904 9.431 -65.809 1.00 59.69 174 LEU A CA 1
ATOM 1333 C C . LEU A 1 174 ? 31.207 10.078 -65.322 1.00 59.69 174 LEU A C 1
ATOM 1335 O O . LEU A 1 174 ? 32.280 9.794 -65.852 1.00 59.69 174 LEU A O 1
ATOM 1339 N N . THR A 1 175 ? 31.131 10.922 -64.285 1.00 69.94 175 THR A N 1
ATOM 1340 C CA . THR A 1 175 ? 32.290 11.601 -63.698 1.00 69.94 175 THR A CA 1
ATOM 1341 C C . THR A 1 175 ? 32.367 11.455 -62.167 1.00 69.94 175 THR A C 1
ATOM 1343 O O . THR A 1 175 ? 31.343 11.365 -61.483 1.00 69.94 175 THR A O 1
ATOM 1346 N N . PRO A 1 176 ? 33.577 11.520 -61.572 1.00 67.25 176 PRO A N 1
ATOM 1347 C CA . PRO A 1 176 ? 33.754 11.469 -60.115 1.00 67.25 176 PRO A CA 1
ATOM 1348 C C . PRO A 1 176 ? 33.026 12.585 -59.346 1.00 67.25 176 PRO A C 1
ATOM 1350 O O . PRO A 1 176 ? 32.605 12.394 -58.207 1.00 67.25 176 PRO A O 1
ATOM 1353 N N . ARG A 1 177 ? 32.857 13.766 -59.956 1.00 72.31 177 ARG A N 1
ATOM 1354 C CA . ARG A 1 177 ? 32.156 14.899 -59.331 1.00 72.31 177 ARG A CA 1
ATOM 1355 C C . ARG A 1 177 ? 30.646 14.658 -59.254 1.00 72.31 177 ARG A C 1
ATOM 1357 O O . ARG A 1 177 ? 30.032 14.969 -58.234 1.00 72.31 177 ARG A O 1
ATOM 1364 N N . GLU A 1 178 ? 30.066 14.079 -60.303 1.00 73.88 178 GLU A N 1
ATOM 1365 C CA . GLU A 1 178 ? 28.657 13.668 -60.328 1.00 73.88 178 GLU A CA 1
ATOM 1366 C C . GLU A 1 178 ? 28.383 12.549 -59.319 1.00 73.88 178 GLU A C 1
ATOM 1368 O O . GLU A 1 178 ? 27.364 12.592 -58.630 1.00 73.88 178 GLU A O 1
ATOM 1373 N N . LEU A 1 179 ? 29.323 11.611 -59.154 1.00 72.44 179 LEU A N 1
ATOM 1374 C CA . LEU A 1 179 ? 29.234 10.541 -58.156 1.00 72.44 179 LEU A CA 1
ATOM 1375 C C . LEU A 1 179 ? 29.137 11.098 -56.726 1.00 72.44 179 LEU A C 1
ATOM 1377 O O . LEU A 1 179 ? 28.240 10.723 -55.972 1.00 72.44 179 LEU A O 1
ATOM 1381 N N . THR A 1 180 ? 29.987 12.062 -56.363 1.00 73.62 180 THR A N 1
ATOM 1382 C CA . THR A 1 180 ? 29.927 12.714 -55.042 1.00 73.62 180 THR A CA 1
ATOM 1383 C C . THR A 1 180 ? 28.607 13.460 -54.821 1.00 73.62 180 THR A C 1
ATOM 1385 O O . THR A 1 180 ? 28.022 13.383 -53.739 1.00 73.62 180 THR A O 1
ATOM 1388 N N . SER A 1 181 ? 28.102 14.160 -55.843 1.00 78.25 181 SER A N 1
ATOM 1389 C CA . SER A 1 181 ? 26.809 14.856 -55.765 1.00 78.25 181 SER A CA 1
ATOM 1390 C C . SER A 1 181 ? 25.645 13.881 -55.544 1.00 78.25 181 SER A C 1
ATOM 1392 O O . SER A 1 181 ? 24.772 14.120 -54.706 1.00 78.25 181 SER A O 1
ATOM 1394 N N . MET A 1 182 ? 25.662 12.746 -56.240 1.00 76.38 182 MET A N 1
ATOM 1395 C CA . MET A 1 182 ? 24.658 11.689 -56.132 1.00 76.38 182 MET A CA 1
ATOM 1396 C C . MET A 1 182 ? 24.647 11.012 -54.766 1.00 76.38 182 MET A C 1
ATOM 1398 O O . MET A 1 182 ? 23.576 10.793 -54.206 1.00 76.38 182 MET A O 1
ATOM 1402 N N . LEU A 1 183 ? 25.817 10.764 -54.181 1.00 75.50 183 LEU A N 1
ATOM 1403 C CA . LEU A 1 183 ? 25.921 10.243 -52.816 1.00 75.50 183 LEU A CA 1
ATOM 1404 C C . LEU A 1 183 ? 25.327 11.212 -51.787 1.00 75.50 183 LEU A C 1
ATOM 1406 O O . LEU A 1 183 ? 24.707 10.779 -50.815 1.00 75.50 183 LEU A O 1
ATOM 1410 N N . GLY A 1 184 ? 25.452 12.522 -52.025 1.00 79.75 184 GLY A N 1
ATOM 1411 C CA . GLY A 1 184 ? 24.758 13.544 -51.241 1.00 79.75 184 GLY A CA 1
ATOM 1412 C C . GLY A 1 184 ? 23.233 13.402 -51.309 1.00 79.75 184 GLY A C 1
ATOM 1413 O O . GLY A 1 184 ? 22.565 13.437 -50.274 1.00 79.75 184 GLY A O 1
ATOM 1414 N N . LYS A 1 185 ? 22.682 13.165 -52.509 1.00 78.62 185 LYS A N 1
ATOM 1415 C CA . LYS A 1 185 ? 21.241 12.913 -52.702 1.00 78.62 185 LYS A CA 1
ATOM 1416 C C . LYS A 1 185 ? 20.792 11.614 -52.022 1.00 78.62 185 LYS A C 1
ATOM 1418 O O . LYS A 1 185 ? 19.819 11.638 -51.275 1.00 78.62 185 LYS A O 1
ATOM 1423 N N . ILE A 1 186 ? 21.543 10.522 -52.192 1.00 79.44 186 ILE A N 1
ATOM 1424 C CA . ILE A 1 186 ? 21.301 9.224 -51.534 1.00 79.44 186 ILE A CA 1
ATOM 1425 C C . ILE A 1 186 ? 21.230 9.381 -50.009 1.00 79.44 186 ILE A C 1
ATOM 1427 O O . ILE A 1 186 ? 20.291 8.902 -49.369 1.00 79.44 186 ILE A O 1
ATOM 1431 N N . ARG A 1 187 ? 22.181 10.113 -49.418 1.00 79.56 187 ARG A N 1
ATOM 1432 C CA . ARG A 1 187 ? 22.207 10.359 -47.969 1.00 79.56 187 ARG A CA 1
ATOM 1433 C C . ARG A 1 187 ? 20.992 11.165 -47.494 1.00 79.56 187 ARG A C 1
ATOM 1435 O O . ARG A 1 187 ? 20.464 10.889 -46.421 1.00 79.56 187 ARG A O 1
ATOM 1442 N N . SER A 1 188 ? 20.513 12.117 -48.296 1.00 79.38 188 SER A N 1
ATOM 1443 C CA . SER A 1 188 ? 19.288 12.873 -47.993 1.00 79.38 188 SER A CA 1
ATOM 1444 C C . SER A 1 188 ? 18.038 11.979 -47.958 1.00 79.38 188 SER A C 1
ATOM 1446 O O . SER A 1 188 ? 17.197 12.125 -47.067 1.00 79.38 188 SER A O 1
ATOM 1448 N N . ILE A 1 189 ? 17.934 11.009 -48.875 1.00 78.31 189 ILE A N 1
ATOM 1449 C CA . ILE A 1 189 ? 16.816 10.048 -48.920 1.00 78.31 189 ILE A CA 1
ATOM 1450 C C . ILE A 1 189 ? 16.853 9.114 -47.706 1.00 78.31 189 ILE A C 1
ATOM 1452 O O . ILE A 1 189 ? 15.823 8.876 -47.074 1.00 78.31 189 ILE A O 1
ATOM 1456 N N . MET A 1 190 ? 18.042 8.633 -47.328 1.00 76.75 190 MET A N 1
ATOM 1457 C CA . MET A 1 190 ? 18.204 7.812 -46.124 1.00 76.75 190 MET A CA 1
ATOM 1458 C C . MET A 1 190 ? 17.679 8.517 -44.867 1.00 76.75 190 MET A C 1
ATOM 1460 O O . MET A 1 190 ? 16.977 7.892 -44.075 1.00 76.75 190 MET A O 1
ATOM 1464 N N . ASN A 1 191 ? 17.952 9.818 -44.716 1.00 78.06 191 ASN A N 1
ATOM 1465 C CA . ASN A 1 191 ? 17.450 10.599 -43.583 1.00 78.06 191 ASN A CA 1
ATOM 1466 C C . ASN A 1 191 ? 15.913 10.660 -43.548 1.00 78.06 191 ASN A C 1
ATOM 1468 O O . ASN A 1 191 ? 15.321 10.614 -42.469 1.00 78.06 191 ASN A O 1
ATOM 1472 N N . HIS A 1 192 ? 15.252 10.740 -44.708 1.00 76.06 192 HIS A N 1
ATOM 1473 C CA . HIS A 1 192 ? 13.787 10.723 -44.784 1.00 76.06 192 HIS A CA 1
ATOM 1474 C C . HIS A 1 192 ? 13.215 9.352 -44.393 1.00 76.06 192 HIS A C 1
ATOM 1476 O O . HIS A 1 192 ? 12.286 9.292 -43.587 1.00 76.06 192 HIS A O 1
ATOM 1482 N N . CYS A 1 193 ? 13.827 8.259 -44.862 1.00 73.00 193 CYS A N 1
ATOM 1483 C CA . CYS A 1 193 ? 13.430 6.896 -44.492 1.00 73.00 193 CYS A CA 1
ATOM 1484 C C . CYS A 1 193 ? 13.585 6.644 -42.977 1.00 73.00 193 CYS A C 1
ATOM 1486 O O . CYS A 1 193 ? 12.706 6.067 -42.334 1.00 73.00 193 CYS A O 1
ATOM 1488 N N . GLU A 1 194 ? 14.680 7.115 -42.373 1.00 75.88 194 GLU A N 1
ATOM 1489 C CA . GLU A 1 194 ? 14.921 6.981 -40.927 1.00 75.88 194 GLU A CA 1
ATOM 1490 C C . GLU A 1 194 ? 13.941 7.815 -40.095 1.00 75.88 194 GLU A C 1
ATOM 1492 O O . GLU A 1 194 ? 13.413 7.339 -39.084 1.00 75.88 194 GLU A O 1
ATOM 1497 N N . LYS A 1 195 ? 13.630 9.034 -40.549 1.00 76.62 195 LYS A N 1
ATOM 1498 C CA . LYS A 1 195 ? 12.621 9.891 -39.918 1.00 76.62 195 LYS A CA 1
ATOM 1499 C C . LYS A 1 195 ? 11.226 9.259 -39.970 1.00 76.62 195 LYS A C 1
ATOM 1501 O O . LYS A 1 195 ? 10.508 9.321 -38.970 1.00 76.62 195 LYS A O 1
ATOM 1506 N N . HIS A 1 196 ? 10.858 8.613 -41.080 1.00 73.31 196 HIS A N 1
ATOM 1507 C CA . HIS A 1 196 ? 9.607 7.856 -41.179 1.00 73.31 196 HIS A CA 1
ATOM 1508 C C . HIS A 1 196 ? 9.562 6.719 -40.149 1.00 73.31 196 HIS A C 1
ATOM 1510 O O . HIS A 1 196 ? 8.617 6.643 -39.363 1.00 73.31 196 HIS A O 1
ATOM 1516 N N . LYS A 1 197 ? 10.620 5.900 -40.069 1.00 71.19 197 LYS A N 1
ATOM 1517 C CA . LYS A 1 197 ? 10.705 4.784 -39.111 1.00 71.19 197 LYS A CA 1
ATOM 1518 C C . LYS A 1 197 ? 10.555 5.246 -37.655 1.00 71.19 197 LYS A C 1
ATOM 1520 O O . LYS A 1 197 ? 9.831 4.629 -36.875 1.00 71.19 197 LYS A O 1
ATOM 1525 N N . LEU A 1 198 ? 11.186 6.364 -37.287 1.00 74.81 198 LEU A N 1
ATOM 1526 C CA . LEU A 1 198 ? 11.041 6.964 -35.954 1.00 74.81 198 LEU A CA 1
ATOM 1527 C C . LEU A 1 198 ? 9.602 7.426 -35.675 1.00 74.81 198 LEU A C 1
ATOM 1529 O O . LEU A 1 198 ? 9.069 7.184 -34.588 1.00 74.81 198 LEU A O 1
ATOM 1533 N N . ASN A 1 199 ? 8.954 8.060 -36.654 1.00 74.00 199 ASN A N 1
ATOM 1534 C CA . ASN A 1 199 ? 7.574 8.522 -36.523 1.00 74.00 199 ASN A CA 1
ATOM 1535 C C . ASN A 1 199 ? 6.574 7.357 -36.459 1.00 74.00 199 ASN A C 1
ATOM 1537 O O . ASN A 1 199 ? 5.647 7.407 -35.649 1.00 74.00 199 ASN A O 1
ATOM 1541 N N . ALA A 1 200 ? 6.776 6.300 -37.249 1.00 70.88 200 ALA A N 1
ATOM 1542 C CA . ALA A 1 200 ? 5.975 5.079 -37.207 1.00 70.88 200 ALA A CA 1
ATOM 1543 C C . ALA A 1 200 ? 6.051 4.413 -35.822 1.00 70.88 200 ALA A C 1
ATOM 1545 O O . ALA A 1 200 ? 5.013 4.172 -35.205 1.00 70.88 200 ALA A O 1
ATOM 1546 N N . ASN A 1 201 ? 7.258 4.257 -35.266 1.00 74.88 201 ASN A N 1
ATOM 1547 C CA . ASN A 1 201 ? 7.451 3.728 -33.911 1.00 74.88 201 ASN A CA 1
ATOM 1548 C C . ASN A 1 201 ? 6.752 4.585 -32.844 1.00 74.88 201 ASN A C 1
ATOM 1550 O O . ASN A 1 201 ? 6.096 4.060 -31.944 1.00 74.88 201 ASN A O 1
ATOM 1554 N N . LYS A 1 202 ? 6.842 5.917 -32.958 1.00 77.69 202 LYS A N 1
ATOM 1555 C CA . LYS A 1 202 ? 6.170 6.844 -32.034 1.00 77.69 202 LYS A CA 1
ATOM 1556 C C . LYS A 1 202 ? 4.642 6.746 -32.122 1.00 77.69 202 LYS A C 1
ATOM 1558 O O . LYS A 1 202 ? 3.978 6.829 -31.090 1.00 77.69 202 LYS A O 1
ATOM 1563 N N . ARG A 1 203 ? 4.079 6.578 -33.325 1.00 75.62 203 ARG A N 1
ATOM 1564 C CA . ARG A 1 203 ? 2.633 6.365 -33.523 1.00 75.62 203 ARG A CA 1
ATOM 1565 C C . ARG A 1 203 ? 2.177 5.026 -32.944 1.00 75.62 203 ARG A C 1
ATOM 1567 O O . ARG A 1 203 ? 1.169 5.008 -32.245 1.00 75.62 203 ARG A O 1
ATOM 1574 N N . ASN A 1 204 ? 2.929 3.950 -33.174 1.00 77.88 204 ASN A N 1
ATOM 1575 C CA . ASN A 1 204 ? 2.602 2.620 -32.652 1.00 77.88 204 ASN A CA 1
ATOM 1576 C C . ASN A 1 204 ? 2.578 2.604 -31.121 1.00 77.88 204 ASN A C 1
ATOM 1578 O O . ASN A 1 204 ? 1.589 2.170 -30.540 1.00 77.88 204 ASN A O 1
ATOM 1582 N N . ARG A 1 205 ? 3.575 3.212 -30.470 1.00 80.88 205 ARG A N 1
ATOM 1583 C CA . ARG A 1 205 ? 3.592 3.343 -29.007 1.00 80.88 205 ARG A CA 1
ATOM 1584 C C . ARG A 1 205 ? 2.378 4.107 -28.464 1.00 80.88 205 ARG A C 1
ATOM 1586 O O . ARG A 1 205 ? 1.756 3.677 -27.503 1.00 80.88 205 ARG A O 1
ATOM 1593 N N . LYS A 1 206 ? 1.993 5.215 -29.108 1.00 81.06 206 LYS A N 1
ATOM 1594 C CA . LYS A 1 206 ? 0.779 5.960 -28.724 1.00 81.06 206 LYS A CA 1
ATOM 1595 C C . LYS A 1 206 ? -0.503 5.144 -28.914 1.00 81.06 206 LYS A C 1
ATOM 1597 O O . LYS A 1 206 ? -1.452 5.324 -28.159 1.00 81.06 206 LYS A O 1
ATOM 1602 N N . ARG A 1 207 ? -0.552 4.276 -29.929 1.00 81.62 207 ARG A N 1
ATOM 1603 C CA . ARG A 1 207 ? -1.686 3.373 -30.170 1.00 81.62 207 ARG A CA 1
ATOM 1604 C C . ARG A 1 207 ? -1.796 2.316 -29.072 1.00 81.62 207 ARG A C 1
ATOM 1606 O O . ARG A 1 207 ? -2.901 2.076 -28.600 1.00 81.62 207 ARG A O 1
ATOM 1613 N N . GLU A 1 208 ? -0.674 1.731 -28.660 1.00 85.88 208 GLU A N 1
ATOM 1614 C CA . GLU A 1 208 ? -0.616 0.784 -27.538 1.00 85.88 208 GLU A CA 1
ATOM 1615 C C . GLU A 1 208 ? -1.060 1.449 -26.229 1.00 85.88 208 GLU A C 1
ATOM 1617 O O . GLU A 1 208 ? -1.922 0.919 -25.533 1.00 85.88 208 GLU A O 1
ATOM 1622 N N . GLU A 1 209 ? -0.558 2.654 -25.935 1.00 88.19 209 GLU A N 1
ATOM 1623 C CA . GLU A 1 209 ? -0.980 3.441 -24.766 1.00 88.19 209 GLU A CA 1
ATOM 1624 C C . GLU A 1 209 ? -2.495 3.713 -24.774 1.00 88.19 209 GLU A C 1
ATOM 1626 O O . GLU A 1 209 ? -3.167 3.514 -23.763 1.00 88.19 209 GLU A O 1
ATOM 1631 N N . ALA A 1 210 ? -3.063 4.098 -25.922 1.00 85.38 210 ALA A N 1
ATOM 1632 C CA . ALA A 1 210 ? -4.504 4.312 -26.055 1.00 85.38 210 ALA A CA 1
ATOM 1633 C C . ALA A 1 210 ? -5.325 3.020 -25.883 1.00 85.38 210 ALA A C 1
ATOM 1635 O O . ALA A 1 210 ? -6.419 3.064 -25.323 1.00 85.38 210 ALA A O 1
ATOM 1636 N N . GLN A 1 211 ? -4.813 1.872 -26.340 1.00 87.31 211 GLN A N 1
ATOM 1637 C CA . GLN A 1 211 ? -5.466 0.573 -26.143 1.00 87.31 211 GLN A CA 1
ATOM 1638 C C . GLN A 1 211 ? -5.458 0.147 -24.674 1.00 87.31 211 GLN A C 1
ATOM 1640 O O . GLN A 1 211 ? -6.484 -0.324 -24.190 1.00 87.31 211 GLN A O 1
ATOM 1645 N N . MET A 1 212 ? -4.353 0.353 -23.951 1.00 90.00 212 MET A N 1
ATOM 1646 C CA . MET A 1 212 ? -4.309 0.080 -22.509 1.00 90.00 212 MET A CA 1
ATOM 1647 C C . MET A 1 212 ? -5.318 0.940 -21.744 1.00 90.00 212 MET A C 1
ATOM 1649 O O . MET A 1 212 ? -6.079 0.411 -20.941 1.00 90.00 212 MET A O 1
ATOM 1653 N N . LEU A 1 213 ? -5.379 2.242 -22.044 1.00 91.81 213 LEU A N 1
ATOM 1654 C CA . LEU A 1 213 ? -6.348 3.151 -21.421 1.00 91.81 213 LEU A CA 1
ATOM 1655 C C . LEU A 1 213 ? -7.800 2.758 -21.723 1.00 91.81 213 LEU A C 1
ATOM 1657 O O . LEU A 1 213 ? -8.669 2.921 -20.872 1.00 91.81 213 LEU A O 1
ATOM 1661 N N . LEU A 1 214 ? -8.075 2.232 -22.921 1.00 92.00 214 LEU A N 1
ATOM 1662 C CA . LEU A 1 214 ? -9.404 1.728 -23.268 1.00 92.00 214 LEU A CA 1
ATOM 1663 C C . LEU A 1 214 ? -9.787 0.510 -22.416 1.00 92.00 214 LEU A C 1
ATOM 1665 O O . LEU A 1 214 ? -10.920 0.435 -21.950 1.00 92.00 214 LEU A O 1
ATOM 1669 N N . VAL A 1 215 ? -8.852 -0.421 -22.197 1.00 92.56 215 VAL A N 1
ATOM 1670 C CA . VAL A 1 215 ? -9.077 -1.591 -21.331 1.00 92.56 215 VAL A CA 1
ATOM 1671 C C . VAL A 1 215 ? -9.336 -1.150 -19.890 1.00 92.56 215 VAL A C 1
ATOM 1673 O O . VAL A 1 215 ? -10.326 -1.575 -19.301 1.00 92.56 215 VAL A O 1
ATOM 1676 N N . GLU A 1 216 ? -8.517 -0.242 -19.356 1.00 90.12 216 GLU A N 1
ATOM 1677 C CA . GLU A 1 216 ? -8.686 0.298 -17.999 1.00 90.12 216 GLU A CA 1
ATOM 1678 C C . GLU A 1 216 ? -10.042 1.007 -17.826 1.00 90.12 216 GLU A C 1
ATOM 1680 O O . GLU A 1 216 ? -10.732 0.819 -16.822 1.00 90.12 216 GLU A O 1
ATOM 1685 N N . ALA A 1 217 ? -10.472 1.778 -18.830 1.00 86.62 217 ALA A N 1
ATOM 1686 C CA . ALA A 1 217 ? -11.775 2.436 -18.818 1.00 86.62 217 ALA A CA 1
ATOM 1687 C C . ALA A 1 217 ? -12.942 1.433 -18.832 1.00 86.62 217 ALA A C 1
ATOM 1689 O O . ALA A 1 217 ? -13.932 1.642 -18.126 1.00 86.62 217 ALA A O 1
ATOM 1690 N N . GLU A 1 218 ? -12.836 0.343 -19.598 1.00 90.50 218 GLU A N 1
ATOM 1691 C CA . GLU A 1 218 ? -13.877 -0.689 -19.648 1.00 90.50 218 GLU A CA 1
ATOM 1692 C C . GLU A 1 218 ? -13.954 -1.474 -18.330 1.00 90.50 218 GLU A C 1
ATOM 1694 O O . GLU A 1 218 ? -15.049 -1.714 -17.818 1.00 90.50 218 GLU A O 1
ATOM 1699 N N . GLU A 1 219 ? -12.812 -1.804 -17.720 1.00 90.06 219 GLU A N 1
ATOM 1700 C CA . GLU A 1 219 ? -12.763 -2.425 -16.390 1.00 90.06 219 GLU A CA 1
ATOM 1701 C C . GLU A 1 219 ? -13.396 -1.524 -15.322 1.00 90.06 219 GLU A C 1
ATOM 1703 O O . GLU A 1 219 ? -14.239 -1.980 -14.541 1.00 90.06 219 GLU A O 1
ATOM 1708 N N . ALA A 1 220 ? -13.061 -0.229 -15.323 1.00 86.38 220 ALA A N 1
ATOM 1709 C CA . ALA A 1 220 ? -13.662 0.750 -14.421 1.00 86.38 220 ALA A CA 1
ATOM 1710 C C . ALA A 1 220 ? -15.182 0.873 -14.636 1.00 86.38 220 ALA A C 1
ATOM 1712 O O . ALA A 1 220 ? -15.947 0.975 -13.673 1.00 86.38 220 ALA A O 1
ATOM 1713 N N . HIS A 1 221 ? -15.639 0.814 -15.887 1.00 86.25 221 HIS A N 1
ATOM 1714 C CA . HIS A 1 221 ? -17.058 0.836 -16.234 1.00 86.25 221 HIS A CA 1
ATOM 1715 C C . HIS A 1 221 ? -17.801 -0.429 -15.770 1.00 86.25 221 HIS A C 1
ATOM 1717 O O . HIS A 1 221 ? -18.901 -0.322 -15.216 1.00 86.25 221 HIS A O 1
ATOM 1723 N N . ILE A 1 222 ? -17.206 -1.617 -15.924 1.00 88.06 222 ILE A N 1
ATOM 1724 C CA . ILE A 1 222 ? -17.754 -2.877 -15.395 1.00 88.06 222 ILE A CA 1
ATOM 1725 C C . ILE A 1 222 ? -17.839 -2.818 -13.866 1.00 88.06 222 ILE A C 1
ATOM 1727 O O . ILE A 1 222 ? -18.884 -3.145 -13.299 1.00 88.06 222 ILE A O 1
ATOM 1731 N N . ALA A 1 223 ? -16.780 -2.351 -13.198 1.00 84.38 223 ALA A N 1
ATOM 1732 C CA . ALA A 1 223 ? -16.758 -2.193 -11.746 1.00 84.38 223 ALA A CA 1
ATOM 1733 C C . ALA A 1 223 ? -17.845 -1.218 -11.263 1.00 84.38 223 ALA A C 1
ATOM 1735 O O . ALA A 1 223 ? -18.555 -1.514 -10.303 1.00 84.38 223 ALA A O 1
ATOM 1736 N N . ALA A 1 224 ? -18.040 -0.098 -11.965 1.00 81.31 224 ALA A N 1
ATOM 1737 C CA . ALA A 1 224 ? -19.101 0.858 -11.664 1.00 81.31 224 ALA A CA 1
ATOM 1738 C C . ALA A 1 224 ? -20.507 0.261 -11.862 1.00 81.31 224 ALA A C 1
ATOM 1740 O O . ALA A 1 224 ? -21.393 0.518 -11.051 1.00 81.31 224 ALA A O 1
ATOM 1741 N N . LYS A 1 225 ? -20.716 -0.573 -12.892 1.00 82.06 225 LYS A N 1
ATOM 1742 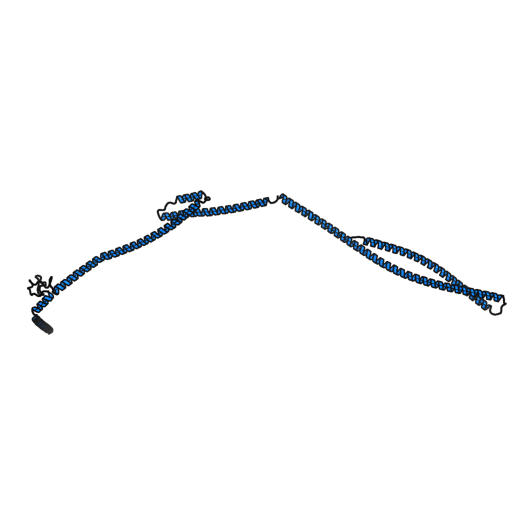C CA . LYS A 1 225 ? -21.984 -1.297 -13.111 1.00 82.06 225 LYS A CA 1
ATOM 1743 C C . LYS A 1 225 ? -22.258 -2.388 -12.077 1.00 82.06 225 LYS A C 1
ATOM 1745 O O . LYS A 1 225 ? -23.419 -2.704 -11.839 1.00 82.06 225 LYS A O 1
ATOM 1750 N N . ALA A 1 226 ? -21.216 -2.977 -11.490 1.00 82.56 226 ALA A N 1
ATOM 1751 C CA . ALA A 1 226 ? -21.347 -3.970 -10.426 1.00 82.56 226 ALA A CA 1
ATOM 1752 C C . ALA A 1 226 ? -21.749 -3.349 -9.076 1.00 82.56 226 ALA A C 1
ATOM 1754 O O . ALA A 1 226 ? -22.166 -4.073 -8.168 1.00 82.56 226 ALA A O 1
ATOM 1755 N N . LEU A 1 227 ? -21.638 -2.023 -8.925 1.00 78.00 227 LEU A N 1
ATOM 1756 C CA . LEU A 1 227 ? -22.133 -1.337 -7.739 1.00 78.00 227 LEU A CA 1
ATOM 1757 C C . LEU A 1 227 ? -23.669 -1.389 -7.710 1.00 78.00 227 LEU A C 1
ATOM 1759 O O . LEU A 1 227 ? -24.314 -1.121 -8.726 1.00 78.00 227 LEU A O 1
ATOM 1763 N N . PRO A 1 228 ? -24.278 -1.697 -6.550 1.00 77.44 228 PRO A N 1
ATOM 1764 C CA . PRO A 1 228 ? -25.721 -1.607 -6.396 1.00 77.44 228 PRO A CA 1
ATOM 1765 C C . PRO A 1 228 ? -26.216 -0.193 -6.733 1.00 77.44 228 PRO A C 1
ATOM 1767 O O . PRO A 1 228 ? -25.485 0.777 -6.495 1.00 77.44 228 PRO A O 1
ATOM 1770 N N . PRO A 1 229 ? -27.460 -0.042 -7.223 1.00 84.50 229 PRO A N 1
ATOM 1771 C CA . PRO A 1 229 ? -28.051 1.269 -7.448 1.00 84.50 229 PRO A CA 1
ATOM 1772 C C . PRO A 1 229 ? -27.909 2.153 -6.208 1.00 84.50 229 PRO A C 1
ATOM 1774 O O . PRO A 1 229 ? -28.087 1.691 -5.076 1.00 84.50 229 PRO A O 1
ATOM 1777 N N . VAL A 1 230 ? -27.619 3.438 -6.417 1.00 81.50 230 VAL A N 1
ATOM 1778 C CA . VAL A 1 230 ? -27.436 4.416 -5.330 1.00 81.50 230 VAL A CA 1
ATOM 1779 C C . VAL A 1 230 ? -28.633 4.411 -4.371 1.00 81.50 230 VAL A C 1
ATOM 1781 O O . VAL A 1 230 ? -28.449 4.520 -3.160 1.00 81.50 230 VAL A O 1
ATOM 1784 N N . ASP A 1 231 ? -29.841 4.178 -4.888 1.00 82.06 231 ASP A N 1
ATOM 1785 C CA . ASP A 1 231 ? -31.069 4.054 -4.098 1.00 82.06 231 ASP A CA 1
ATOM 1786 C C . ASP A 1 231 ? -31.053 2.854 -3.137 1.00 82.06 231 ASP A C 1
ATOM 1788 O O . ASP A 1 231 ? -31.532 2.955 -2.005 1.00 82.06 231 ASP A O 1
ATOM 1792 N N . GLU A 1 232 ? -30.466 1.722 -3.540 1.00 83.50 232 GLU A N 1
ATOM 1793 C CA . GLU A 1 232 ? -30.329 0.540 -2.685 1.00 83.50 232 GLU A CA 1
ATOM 1794 C C . GLU A 1 232 ? -29.301 0.785 -1.574 1.00 83.50 232 GLU A C 1
ATOM 1796 O O . GLU A 1 232 ? -29.550 0.457 -0.409 1.00 83.50 232 GLU A O 1
ATOM 1801 N N . ILE A 1 233 ? -28.174 1.422 -1.910 1.00 82.56 233 ILE A N 1
ATOM 1802 C CA . ILE A 1 233 ? -27.147 1.823 -0.936 1.00 82.56 233 ILE A CA 1
ATOM 1803 C C . ILE A 1 233 ? -27.743 2.812 0.072 1.00 82.56 233 ILE A C 1
ATOM 1805 O O . ILE A 1 233 ? -27.589 2.636 1.283 1.00 82.56 233 ILE A O 1
ATOM 1809 N N . TYR A 1 234 ? -28.484 3.812 -0.408 1.00 83.69 234 TYR A N 1
ATOM 1810 C CA . TYR A 1 234 ? -29.166 4.789 0.435 1.00 83.69 234 TYR A CA 1
ATOM 1811 C C . TYR A 1 234 ? -30.224 4.133 1.329 1.00 83.69 234 TYR A C 1
ATOM 1813 O O . TYR A 1 234 ? -30.303 4.437 2.521 1.00 83.69 234 TYR A O 1
ATOM 1821 N N . SER A 1 235 ? -31.003 3.190 0.794 1.00 86.06 235 SER A N 1
ATOM 1822 C CA . SER A 1 235 ? -31.994 2.424 1.558 1.00 86.06 235 SER A CA 1
ATOM 1823 C C . SER A 1 235 ? -31.339 1.597 2.669 1.00 86.06 235 SER A C 1
ATOM 1825 O O . SER A 1 235 ? -31.763 1.664 3.828 1.00 86.06 235 SER A O 1
ATOM 1827 N N . LYS A 1 236 ? -30.244 0.888 2.358 1.00 85.38 236 LYS A N 1
ATOM 1828 C CA . LYS A 1 236 ? -29.450 0.129 3.339 1.00 85.38 236 LYS A CA 1
ATOM 1829 C C . LYS A 1 236 ? -28.873 1.040 4.422 1.00 85.38 236 LYS A C 1
ATOM 1831 O O . LYS A 1 236 ? -29.023 0.736 5.606 1.00 85.38 236 LYS A O 1
ATOM 1836 N N . LEU A 1 237 ? -28.296 2.182 4.044 1.00 87.06 237 LEU A N 1
ATOM 1837 C CA . LEU A 1 237 ? -27.753 3.158 4.993 1.00 87.06 237 LEU A CA 1
ATOM 1838 C C . LEU A 1 237 ? -28.852 3.747 5.890 1.00 87.06 237 LEU A C 1
ATOM 1840 O O . LEU A 1 237 ? -28.698 3.805 7.109 1.00 87.06 237 LEU A O 1
ATOM 1844 N N . LYS A 1 238 ? -29.999 4.120 5.315 1.00 91.00 238 LYS A N 1
ATOM 1845 C CA . LYS A 1 238 ? -31.162 4.620 6.061 1.00 91.00 238 LYS A CA 1
ATOM 1846 C C . LYS A 1 238 ? -31.682 3.583 7.058 1.00 91.00 238 LYS A C 1
ATOM 1848 O O . LYS A 1 238 ? -32.028 3.944 8.183 1.00 91.00 238 LYS A O 1
ATOM 1853 N N . ASN A 1 239 ? -31.721 2.308 6.676 1.00 89.75 239 ASN A N 1
ATOM 1854 C CA . ASN A 1 239 ? -32.121 1.220 7.569 1.00 89.75 239 ASN A CA 1
ATOM 1855 C C . ASN A 1 239 ? -31.100 0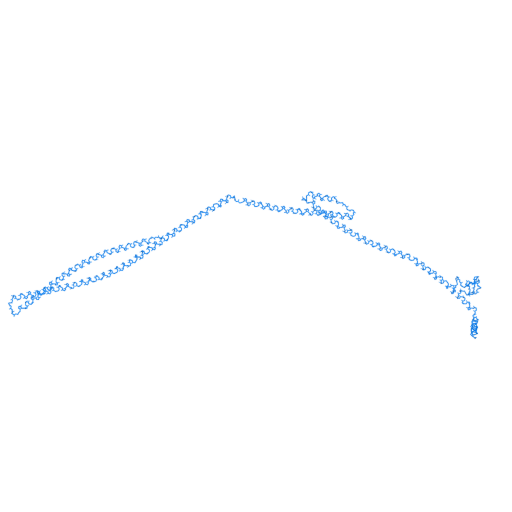.995 8.691 1.00 89.75 239 ASN A C 1
ATOM 1857 O O . ASN A 1 239 ? -31.506 0.832 9.841 1.00 89.75 239 ASN A O 1
ATOM 1861 N N . ALA A 1 240 ? -29.799 1.074 8.396 1.00 86.00 240 ALA A N 1
ATOM 1862 C CA . ALA A 1 240 ? -28.748 1.003 9.411 1.00 86.00 240 ALA A CA 1
ATOM 1863 C C . ALA A 1 240 ? -28.869 2.144 10.437 1.00 86.00 240 ALA A C 1
ATOM 1865 O O . ALA A 1 240 ? -28.864 1.888 11.640 1.00 86.00 240 ALA A O 1
ATOM 1866 N N . VAL A 1 241 ? -29.085 3.384 9.980 1.00 88.62 241 VAL A N 1
ATOM 1867 C CA . VAL A 1 241 ? -29.292 4.554 10.857 1.00 88.62 241 VAL A CA 1
ATOM 1868 C C . VAL A 1 241 ? -30.550 4.396 11.717 1.00 88.62 241 VAL A C 1
ATOM 1870 O O . VAL A 1 241 ? -30.515 4.660 12.919 1.00 88.62 241 VAL A O 1
ATOM 1873 N N . LYS A 1 242 ? -31.660 3.917 11.139 1.00 90.81 242 LYS A N 1
ATOM 1874 C CA . LYS A 1 242 ? -32.879 3.612 11.908 1.00 90.81 242 LYS A CA 1
ATOM 1875 C C . LYS A 1 242 ? -32.622 2.546 12.973 1.00 90.81 242 LYS A C 1
ATOM 1877 O O . LYS A 1 242 ? -33.008 2.742 14.123 1.00 90.81 242 LYS A O 1
ATOM 1882 N N . SER A 1 243 ? -31.952 1.451 12.610 1.00 89.56 243 SER A N 1
ATOM 1883 C CA . SER A 1 243 ? -31.599 0.377 13.544 1.00 89.56 243 SER A CA 1
ATOM 1884 C C . SER A 1 243 ? -30.717 0.896 14.679 1.00 89.56 243 SER A C 1
ATOM 1886 O O . SER A 1 243 ? -30.987 0.607 15.841 1.00 89.56 243 SER A O 1
ATOM 1888 N N . GLN A 1 244 ? -29.721 1.732 14.369 1.00 88.50 244 GLN A N 1
ATOM 1889 C CA . GLN A 1 244 ? -28.868 2.378 15.367 1.00 88.50 244 GLN A CA 1
ATOM 1890 C C . GLN A 1 244 ? -29.681 3.269 16.323 1.00 88.50 244 GLN A C 1
ATOM 1892 O O . GLN A 1 244 ? -29.467 3.231 17.536 1.00 88.50 244 GLN A O 1
ATOM 1897 N N . GLY A 1 245 ? -30.646 4.034 15.800 1.00 90.69 245 GLY A N 1
ATOM 1898 C CA . GLY A 1 245 ? -31.573 4.831 16.607 1.00 90.69 245 GLY A CA 1
ATOM 1899 C C . GLY A 1 245 ? -32.430 3.978 17.551 1.00 90.69 245 GLY A C 1
ATOM 1900 O O . GLY A 1 245 ? -32.551 4.301 18.734 1.00 90.69 245 GLY A O 1
ATOM 1901 N N . HIS A 1 246 ? -32.965 2.853 17.065 1.00 90.06 246 HIS A N 1
ATOM 1902 C CA . HIS A 1 246 ? -33.709 1.897 17.894 1.00 90.06 246 HIS A CA 1
ATOM 1903 C C . HIS A 1 246 ? -32.842 1.283 18.999 1.00 90.06 246 HIS A C 1
ATOM 1905 O O . HIS A 1 246 ? -33.276 1.230 20.155 1.00 90.06 246 HIS A O 1
ATOM 1911 N N . SER A 1 247 ? -31.608 0.876 18.683 1.00 87.75 247 SER A N 1
ATOM 1912 C CA . SER A 1 247 ? -30.663 0.364 19.680 1.00 87.75 247 SER A CA 1
ATOM 1913 C C . SER A 1 247 ? -30.363 1.412 20.753 1.00 87.75 247 SER A C 1
ATOM 1915 O O . SER A 1 247 ? -30.443 1.100 21.939 1.00 87.75 247 SER A O 1
ATOM 1917 N N . LYS A 1 248 ? -30.110 2.672 20.368 1.00 91.69 248 LYS A N 1
ATOM 1918 C CA . LYS A 1 248 ? -29.86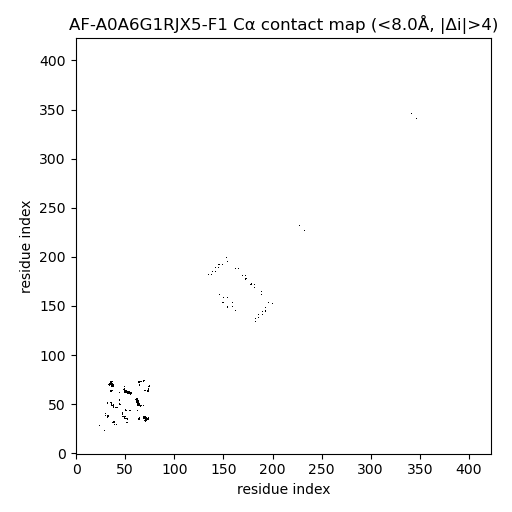3 3.769 21.319 1.00 91.69 248 LYS A CA 1
ATOM 1919 C C . LYS A 1 248 ? -31.039 3.980 22.278 1.00 91.69 248 LYS A C 1
ATOM 1921 O O . LYS A 1 248 ? -30.825 4.070 23.483 1.00 91.69 248 LYS A O 1
ATOM 1926 N N . ASN A 1 249 ? -32.269 4.014 21.767 1.00 92.94 249 ASN A N 1
ATOM 1927 C CA . ASN A 1 249 ? -33.459 4.163 22.612 1.00 92.94 249 ASN A CA 1
ATOM 1928 C C . ASN A 1 249 ? -33.655 2.972 23.559 1.00 92.94 249 ASN A C 1
ATOM 1930 O O . ASN A 1 249 ? -34.063 3.161 24.701 1.00 92.94 249 ASN A O 1
ATOM 1934 N N . THR A 1 250 ? -33.339 1.757 23.105 1.00 92.00 250 THR A N 1
ATOM 1935 C CA . THR A 1 250 ? -33.402 0.550 23.946 1.00 92.00 250 THR A CA 1
ATOM 1936 C C . THR A 1 250 ? -32.387 0.621 25.086 1.00 92.00 250 THR A C 1
ATOM 1938 O O . THR A 1 250 ? -32.734 0.330 26.225 1.00 92.00 250 THR A O 1
ATOM 1941 N N . PHE A 1 251 ? -31.164 1.089 24.814 1.00 87.56 251 PHE A N 1
ATOM 1942 C CA . PHE A 1 251 ? -30.149 1.308 25.850 1.00 87.56 251 PHE A CA 1
ATOM 1943 C C . PHE A 1 251 ? -30.575 2.341 26.898 1.00 87.56 251 PHE A C 1
ATOM 1945 O O . PHE A 1 251 ? -30.323 2.133 28.081 1.00 87.56 251 PHE A O 1
ATOM 1952 N N . ILE A 1 252 ? -31.230 3.432 26.484 1.00 92.62 252 ILE A N 1
ATOM 1953 C CA . ILE A 1 252 ? -31.745 4.446 27.419 1.00 92.62 252 ILE A CA 1
ATOM 1954 C C . ILE A 1 252 ? -32.790 3.824 28.353 1.00 92.62 252 ILE A C 1
ATOM 1956 O O . ILE A 1 252 ? -32.640 3.928 29.568 1.00 92.62 252 ILE A O 1
ATOM 1960 N N . LYS A 1 253 ? -33.778 3.103 27.803 1.00 92.88 253 LYS A N 1
ATOM 1961 C CA . LYS A 1 253 ? -34.809 2.415 28.600 1.00 92.88 253 LYS A CA 1
ATOM 1962 C C . LYS A 1 253 ? -34.217 1.384 29.558 1.00 92.88 253 LYS A C 1
ATOM 1964 O O . LYS A 1 253 ? -34.577 1.360 30.726 1.00 92.88 253 LYS A O 1
ATOM 1969 N N . LEU A 1 254 ? -33.263 0.577 29.088 1.00 91.69 254 LEU A N 1
ATOM 1970 C CA . LEU A 1 254 ? -32.586 -0.407 29.934 1.00 91.69 254 LEU A CA 1
ATOM 1971 C C . LEU A 1 254 ? -31.845 0.269 31.097 1.00 91.69 254 LEU A C 1
ATOM 1973 O O . LEU A 1 254 ? -31.842 -0.240 32.212 1.00 91.69 254 LEU A O 1
ATOM 1977 N N . ASN A 1 255 ? -31.228 1.427 30.859 1.00 91.69 255 ASN A N 1
ATOM 1978 C CA . ASN A 1 255 ? -30.547 2.171 31.912 1.00 91.69 255 ASN A CA 1
ATOM 1979 C C . ASN A 1 255 ? -31.528 2.761 32.943 1.00 91.69 255 ASN A C 1
ATOM 1981 O O . ASN A 1 255 ? -31.223 2.750 34.135 1.00 91.69 255 ASN A O 1
ATOM 1985 N N . GLU A 1 256 ? -32.700 3.233 32.508 1.00 93.62 256 GLU A N 1
ATOM 1986 C CA . GLU A 1 256 ? -33.791 3.661 33.399 1.00 93.62 256 GLU A CA 1
ATOM 1987 C C . GLU A 1 256 ? -34.318 2.488 34.244 1.00 93.62 256 GLU A C 1
ATOM 1989 O O . GLU A 1 256 ? -34.457 2.620 35.460 1.00 93.62 256 GLU A O 1
ATOM 1994 N N . GLU A 1 257 ? -34.525 1.314 33.636 1.00 92.75 257 GLU A N 1
ATOM 1995 C CA . GLU A 1 257 ? -34.926 0.092 34.347 1.00 92.75 257 GLU A CA 1
ATOM 1996 C C . GLU A 1 257 ? -33.869 -0.350 35.371 1.00 92.75 257 GLU A C 1
ATOM 1998 O O . GLU A 1 257 ? -34.208 -0.642 36.517 1.00 92.75 257 GLU A O 1
ATOM 2003 N N . ILE A 1 258 ? -32.579 -0.327 35.010 1.00 91.62 258 ILE A N 1
ATOM 2004 C CA . ILE A 1 258 ? -31.472 -0.635 35.935 1.00 91.62 258 ILE A CA 1
ATOM 2005 C C . ILE A 1 258 ? -31.452 0.341 37.116 1.00 91.62 258 ILE A C 1
ATOM 2007 O O . ILE A 1 258 ? -31.212 -0.075 38.253 1.00 91.62 258 ILE A O 1
ATOM 2011 N N . GLN A 1 259 ? -31.690 1.633 36.879 1.00 93.19 259 GLN A N 1
ATOM 2012 C CA . GLN A 1 259 ? -31.805 2.609 37.965 1.00 93.19 259 GLN A CA 1
ATOM 2013 C C . GLN A 1 259 ? -33.009 2.308 38.864 1.00 93.19 259 GLN A C 1
ATOM 2015 O O . GLN A 1 259 ? -32.852 2.317 40.085 1.00 93.19 259 GLN A O 1
ATOM 2020 N N . GLY A 1 260 ? -34.161 1.959 38.283 1.00 94.50 260 GLY A N 1
ATOM 2021 C CA . GLY A 1 260 ? -35.345 1.534 39.033 1.00 94.50 260 GLY A CA 1
ATOM 2022 C C . GLY A 1 260 ? -35.078 0.313 39.917 1.00 94.50 260 GLY A C 1
ATOM 2023 O O . GLY A 1 260 ? -35.389 0.339 41.109 1.00 94.50 260 GLY A O 1
ATOM 2024 N N . ILE A 1 261 ? -34.419 -0.716 39.372 1.00 90.00 261 ILE A N 1
ATOM 2025 C CA . ILE A 1 261 ? -34.020 -1.919 40.120 1.00 90.00 261 ILE A CA 1
ATOM 2026 C C . ILE A 1 261 ? -33.067 -1.556 41.265 1.00 90.00 261 ILE A C 1
ATOM 2028 O O . ILE A 1 261 ? -33.249 -2.032 42.383 1.00 90.00 261 ILE A O 1
ATOM 2032 N N . ARG A 1 262 ? -32.080 -0.678 41.037 1.00 90.19 262 ARG A N 1
ATOM 2033 C CA . ARG A 1 262 ? -31.175 -0.220 42.108 1.00 90.19 262 ARG A CA 1
ATOM 2034 C C . ARG A 1 262 ? -31.926 0.470 43.243 1.00 90.19 262 ARG A C 1
ATOM 2036 O O . ARG A 1 262 ? -31.642 0.192 44.403 1.00 90.19 262 ARG A O 1
ATOM 2043 N N . THR A 1 263 ? -32.896 1.330 42.929 1.00 93.12 263 THR A N 1
ATOM 2044 C CA . THR A 1 263 ? -33.730 1.976 43.953 1.00 93.12 263 THR A CA 1
ATOM 2045 C C . THR A 1 263 ? -34.545 0.953 44.743 1.00 93.12 263 THR A C 1
ATOM 2047 O O . THR A 1 263 ? -34.614 1.057 45.967 1.00 93.12 263 THR A O 1
ATOM 2050 N N . GLN A 1 264 ? -35.118 -0.051 44.073 1.00 91.88 264 GLN A N 1
ATOM 2051 C CA . GLN A 1 264 ? -35.857 -1.131 44.736 1.00 91.88 264 GLN A CA 1
ATOM 2052 C C . GLN A 1 264 ? -34.957 -1.968 45.655 1.00 91.88 264 GLN A C 1
ATOM 2054 O O . GLN A 1 264 ? -35.359 -2.267 46.777 1.00 91.88 264 GLN A O 1
ATOM 2059 N N . ILE A 1 265 ? -33.731 -2.290 45.225 1.00 88.56 265 ILE A N 1
ATOM 2060 C CA . ILE A 1 265 ? -32.747 -2.998 46.057 1.00 88.56 265 ILE A CA 1
ATOM 2061 C C . ILE A 1 265 ? -32.430 -2.185 47.315 1.00 88.56 265 ILE A C 1
ATOM 2063 O O . ILE A 1 265 ? -32.542 -2.715 48.415 1.00 88.56 265 ILE A O 1
ATOM 2067 N N . SER A 1 266 ? -32.132 -0.889 47.187 1.00 91.38 266 SER A N 1
ATOM 2068 C CA . SER A 1 266 ? -31.848 -0.046 48.357 1.00 91.38 266 SER A CA 1
ATOM 2069 C C . SER A 1 266 ? -33.042 0.077 49.312 1.00 91.38 266 SER A C 1
ATOM 2071 O O . SER A 1 266 ? -32.865 0.147 50.527 1.00 91.38 266 SER A O 1
ATOM 2073 N N . GLN A 1 267 ? -34.274 0.090 48.795 1.00 91.81 267 GLN A N 1
ATOM 2074 C CA . GLN A 1 267 ? -35.476 0.054 49.637 1.00 91.81 267 GLN A CA 1
ATOM 2075 C C . GLN A 1 267 ? -35.613 -1.282 50.377 1.00 91.81 267 GLN A C 1
ATOM 2077 O O . GLN A 1 267 ? -35.927 -1.282 51.568 1.00 91.81 267 GLN A O 1
ATOM 2082 N N . ALA A 1 268 ? -35.348 -2.401 49.698 1.00 85.56 268 ALA A N 1
ATOM 2083 C CA . ALA A 1 268 ? -35.369 -3.727 50.305 1.00 85.56 268 ALA A CA 1
ATOM 2084 C C . ALA A 1 268 ? -34.290 -3.874 51.390 1.00 85.56 268 ALA A C 1
ATOM 2086 O O . ALA A 1 268 ? -34.599 -4.339 52.483 1.00 85.56 268 ALA A O 1
ATOM 2087 N N . GLU A 1 269 ? -33.063 -3.408 51.140 1.00 83.38 269 GLU A N 1
ATOM 2088 C CA . GLU A 1 269 ? -31.973 -3.393 52.128 1.00 83.38 269 GLU A CA 1
ATOM 2089 C C . GLU A 1 269 ? -32.355 -2.592 53.380 1.00 83.38 269 GLU A C 1
ATOM 2091 O O . GLU A 1 269 ? -32.191 -3.073 54.501 1.00 83.38 269 GLU A O 1
ATOM 2096 N N . ASN A 1 270 ? -32.941 -1.402 53.206 1.00 89.00 270 ASN A N 1
ATOM 2097 C CA . ASN A 1 270 ? -33.418 -0.596 54.331 1.00 89.00 270 ASN A CA 1
ATOM 2098 C C . ASN A 1 270 ? -34.518 -1.307 55.134 1.00 89.00 270 ASN A C 1
ATOM 2100 O O . ASN A 1 270 ? -34.522 -1.239 56.364 1.00 89.00 270 ASN A O 1
ATOM 2104 N N . GLN A 1 271 ? -35.438 -2.000 54.457 1.00 87.56 271 GLN A N 1
ATOM 2105 C CA . GLN A 1 271 ? -36.495 -2.761 55.121 1.00 87.56 271 GLN A CA 1
ATOM 2106 C C . GLN A 1 271 ? -35.931 -3.967 55.884 1.00 87.56 271 GLN A C 1
ATOM 2108 O O . GLN A 1 271 ? -36.350 -4.208 57.014 1.00 87.56 271 GLN A O 1
ATOM 2113 N N . VAL A 1 272 ? -34.961 -4.684 55.307 1.00 82.81 272 VAL A N 1
ATOM 2114 C CA . VAL A 1 272 ? -34.263 -5.798 55.971 1.00 82.81 272 VAL A CA 1
ATOM 2115 C C . VAL A 1 272 ? -33.531 -5.310 57.217 1.00 82.81 272 VAL A C 1
ATOM 2117 O O . VAL A 1 272 ? -33.681 -5.919 58.273 1.00 82.81 272 VAL A O 1
ATOM 2120 N N . ASN A 1 273 ? -32.807 -4.191 57.127 1.00 84.81 273 ASN A N 1
ATOM 2121 C CA . ASN A 1 273 ? -32.117 -3.605 58.277 1.00 84.81 273 ASN A CA 1
ATOM 2122 C C . ASN A 1 273 ? -33.104 -3.249 59.396 1.00 84.81 273 ASN A C 1
ATOM 2124 O O . ASN A 1 273 ? -32.892 -3.633 60.542 1.00 84.81 273 ASN A O 1
ATOM 2128 N N . LYS A 1 274 ? -34.235 -2.615 59.055 1.00 88.00 274 LYS A N 1
ATOM 2129 C CA . LYS A 1 274 ? -35.287 -2.298 60.028 1.00 88.00 274 LYS A CA 1
ATOM 2130 C C . LYS A 1 274 ? -35.854 -3.554 60.700 1.00 88.00 274 LYS A C 1
ATOM 2132 O O . LYS A 1 274 ? -36.015 -3.578 61.915 1.00 88.00 274 LYS A O 1
ATOM 2137 N N . T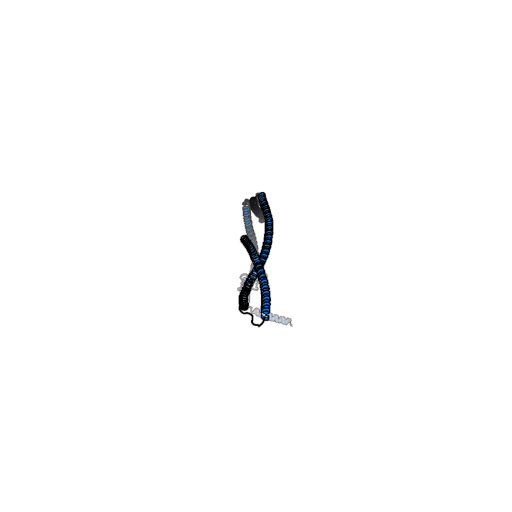HR A 1 275 ? -36.148 -4.597 59.925 1.00 81.81 275 THR A N 1
ATOM 2138 C CA . THR A 1 275 ? -36.657 -5.865 60.470 1.00 81.81 275 THR A CA 1
ATOM 2139 C C . THR A 1 275 ? -35.615 -6.568 61.344 1.00 81.81 275 THR A C 1
ATOM 2141 O O . THR A 1 275 ? -35.973 -7.163 62.355 1.00 81.81 275 THR A O 1
ATOM 2144 N N . ASN A 1 276 ? -34.328 -6.472 61.004 1.00 79.94 276 ASN A N 1
ATOM 2145 C CA . ASN A 1 276 ? -33.244 -7.001 61.828 1.00 79.94 276 ASN A CA 1
ATOM 2146 C C . ASN A 1 276 ? -33.122 -6.254 63.167 1.00 79.94 276 ASN A C 1
ATOM 2148 O O . ASN A 1 276 ? -32.950 -6.889 64.205 1.00 79.94 276 ASN A O 1
ATOM 2152 N N . ASP A 1 277 ? -33.267 -4.927 63.165 1.00 85.38 277 ASP A N 1
ATOM 2153 C CA . ASP A 1 277 ? -33.287 -4.124 64.394 1.00 85.38 277 ASP A CA 1
ATOM 2154 C C . ASP A 1 277 ? -34.485 -4.488 65.289 1.00 85.38 277 ASP A C 1
ATOM 2156 O O . ASP A 1 277 ? -34.320 -4.679 66.495 1.00 85.38 277 ASP A O 1
ATOM 2160 N N . GLU A 1 278 ? -35.675 -4.661 64.700 1.00 83.50 278 GLU A N 1
ATOM 2161 C CA . GLU A 1 278 ? -36.879 -5.121 65.411 1.00 83.50 278 GLU A CA 1
ATOM 2162 C C . GLU A 1 278 ? -36.699 -6.536 65.997 1.00 83.50 278 GLU A C 1
ATOM 2164 O O . GLU A 1 278 ? -37.128 -6.801 67.122 1.00 83.50 278 GLU A O 1
ATOM 2169 N N . LEU A 1 279 ? -36.030 -7.442 65.274 1.00 80.38 279 LEU A N 1
ATOM 2170 C CA . LEU A 1 279 ? -35.736 -8.795 65.754 1.00 80.38 279 LEU A CA 1
ATOM 2171 C C . LEU A 1 279 ? -34.739 -8.787 66.923 1.00 80.38 279 LEU A C 1
ATOM 2173 O O . LEU A 1 279 ? -34.920 -9.534 67.885 1.00 80.38 279 LEU A O 1
ATOM 2177 N N . ASN A 1 280 ? -33.721 -7.924 66.871 1.00 80.81 280 ASN A N 1
ATOM 2178 C CA . ASN A 1 280 ? -32.765 -7.757 67.967 1.00 80.81 280 ASN A CA 1
ATOM 2179 C C . ASN A 1 280 ? -33.441 -7.210 69.236 1.00 80.81 280 ASN A C 1
ATOM 2181 O O . ASN A 1 280 ? -33.170 -7.710 70.329 1.00 80.81 280 ASN A O 1
ATOM 2185 N N . ASP A 1 281 ? -34.353 -6.237 69.104 1.00 85.06 281 ASP A N 1
ATOM 2186 C CA . ASP A 1 281 ? -35.159 -5.728 70.228 1.00 85.06 281 ASP A CA 1
ATOM 2187 C C . ASP A 1 281 ? -36.048 -6.829 70.832 1.00 85.06 281 ASP A C 1
ATOM 2189 O O . ASP A 1 281 ? -36.117 -6.987 72.054 1.00 85.06 281 ASP A O 1
ATOM 2193 N N . LEU A 1 282 ? -36.679 -7.649 69.984 1.00 82.38 282 LEU A N 1
ATOM 2194 C CA . LEU A 1 282 ? -37.490 -8.779 70.439 1.00 82.38 282 LEU A CA 1
ATOM 2195 C C . LEU A 1 282 ? -36.646 -9.840 71.160 1.00 82.38 282 LEU A C 1
ATOM 2197 O O . LEU A 1 282 ? -37.059 -10.333 72.209 1.00 82.38 282 LEU A O 1
ATOM 2201 N N . SER A 1 283 ? -35.454 -10.151 70.647 1.00 77.88 283 SER A N 1
ATOM 2202 C CA . SER A 1 283 ? -34.519 -11.072 71.302 1.00 77.88 283 SER A CA 1
ATOM 2203 C C . SER A 1 283 ? -34.059 -10.548 72.667 1.00 77.88 283 SER A C 1
ATOM 2205 O O . SER A 1 283 ? -33.940 -11.335 73.607 1.00 77.88 283 SER A O 1
ATOM 2207 N N . ALA A 1 284 ? -33.821 -9.239 72.802 1.00 83.56 284 ALA A N 1
ATOM 2208 C CA . ALA A 1 284 ? -33.459 -8.628 74.080 1.00 83.56 284 ALA A CA 1
ATOM 2209 C C . ALA A 1 284 ? -34.606 -8.737 75.100 1.00 83.56 284 ALA A C 1
ATOM 2211 O O . ALA A 1 284 ? -34.386 -9.166 76.233 1.00 83.56 284 ALA A O 1
ATOM 2212 N N . LYS A 1 285 ? -35.842 -8.443 74.674 1.00 83.50 285 LYS A N 1
ATOM 2213 C CA . LYS A 1 285 ? -37.049 -8.607 75.505 1.00 83.50 285 LYS A CA 1
ATOM 2214 C C . LYS A 1 285 ? -37.293 -10.056 75.908 1.00 83.50 285 LYS A C 1
ATOM 2216 O O . LYS A 1 285 ? -37.705 -10.314 77.035 1.00 83.50 285 LYS A O 1
ATOM 2221 N N . GLN A 1 286 ? -37.040 -11.011 75.013 1.00 78.12 286 GLN A N 1
ATOM 2222 C CA . GLN A 1 286 ? -37.145 -12.429 75.348 1.00 78.12 286 GLN A CA 1
ATOM 2223 C C . GLN A 1 286 ? -36.173 -12.800 76.477 1.00 78.12 286 GLN A C 1
ATOM 2225 O O . GLN A 1 286 ? -36.589 -13.446 77.437 1.00 78.12 286 GLN A O 1
ATOM 2230 N N . SER A 1 287 ? -34.917 -12.350 76.396 1.00 81.19 287 SER A N 1
ATOM 2231 C CA . SER A 1 287 ? -33.921 -12.591 77.449 1.00 81.19 287 SER A CA 1
ATOM 2232 C C . SER A 1 287 ? -34.342 -11.986 78.794 1.00 81.19 287 SER A C 1
ATOM 2234 O O . SER A 1 287 ? -34.168 -12.624 79.828 1.00 81.19 287 SER A O 1
ATOM 2236 N N . GLU A 1 288 ? -34.929 -10.784 78.793 1.00 86.06 288 GLU A N 1
ATOM 2237 C CA . GLU A 1 288 ? -35.448 -10.139 80.009 1.00 86.06 288 GLU A CA 1
ATOM 2238 C C . GLU A 1 288 ? -36.577 -10.964 80.651 1.00 86.06 288 GLU A C 1
ATOM 2240 O O . GLU A 1 288 ? -36.565 -11.217 81.856 1.00 86.06 288 GLU A O 1
ATOM 2245 N N . VAL A 1 289 ? -37.520 -11.461 79.844 1.00 79.75 289 VAL A N 1
ATOM 2246 C CA . VAL A 1 289 ? -38.617 -12.316 80.329 1.00 79.75 289 VAL A CA 1
ATOM 2247 C C . VAL A 1 289 ? -38.093 -13.645 80.885 1.00 79.75 289 VAL A C 1
ATOM 2249 O O . VAL A 1 289 ? -38.597 -14.127 81.902 1.00 79.75 289 VAL A O 1
ATOM 2252 N N . GLU A 1 290 ? -37.088 -14.249 80.251 1.00 78.62 290 GLU A N 1
ATOM 2253 C CA . GLU A 1 290 ? -36.455 -15.479 80.746 1.00 78.62 290 GLU A CA 1
ATOM 2254 C C . GLU A 1 290 ? -35.814 -15.269 82.134 1.00 78.62 290 GLU A C 1
ATOM 2256 O O . GLU A 1 290 ? -36.034 -16.085 83.042 1.00 78.62 290 GLU A O 1
ATOM 2261 N N . ASP A 1 291 ? -35.130 -14.140 82.347 1.00 84.56 291 ASP A N 1
ATOM 2262 C CA . ASP A 1 291 ? -34.556 -13.752 83.645 1.00 84.56 291 ASP A CA 1
ATOM 2263 C C . ASP A 1 291 ? -35.633 -13.478 84.713 1.00 84.56 291 ASP A C 1
ATOM 2265 O O . ASP A 1 291 ? -35.506 -13.895 85.879 1.00 84.56 291 ASP A O 1
ATOM 2269 N N . GLU A 1 292 ? -36.734 -12.818 84.337 1.00 82.12 292 GLU A N 1
ATOM 2270 C CA . GLU A 1 292 ? -37.876 -12.591 85.229 1.00 82.12 292 GLU A CA 1
ATOM 2271 C C . GLU A 1 292 ? -38.534 -13.909 85.662 1.00 82.12 292 GLU A C 1
ATOM 2273 O O . GLU A 1 292 ? -38.844 -14.090 86.849 1.00 82.12 292 GLU A O 1
ATOM 2278 N N . ILE A 1 293 ? -38.705 -14.860 84.736 1.00 80.00 293 ILE A N 1
ATOM 2279 C CA . ILE A 1 293 ? -39.245 -16.195 85.028 1.00 80.00 293 ILE A CA 1
ATOM 2280 C C . ILE A 1 293 ? -38.328 -16.939 86.002 1.00 80.00 293 ILE A C 1
ATOM 2282 O O . ILE A 1 293 ? -38.820 -17.488 86.996 1.00 80.00 293 ILE A O 1
ATOM 2286 N N . ALA A 1 294 ? -37.013 -16.937 85.770 1.00 83.75 294 ALA A N 1
ATOM 2287 C CA . ALA A 1 294 ? -36.049 -17.578 86.667 1.00 83.75 294 ALA A CA 1
ATOM 2288 C C . ALA A 1 294 ? -36.109 -16.971 88.082 1.00 83.75 294 ALA A C 1
ATOM 2290 O O . ALA A 1 294 ? -36.174 -17.690 89.090 1.00 83.75 294 ALA A O 1
ATOM 2291 N N . THR A 1 295 ? -36.191 -15.641 88.165 1.00 89.00 295 THR A N 1
ATOM 2292 C CA . THR A 1 295 ? -36.351 -14.909 89.430 1.00 89.00 295 THR A CA 1
ATOM 2293 C C . THR A 1 295 ? -37.653 -15.284 90.143 1.00 89.00 295 THR A C 1
ATOM 2295 O O . THR A 1 295 ? -37.674 -15.482 91.366 1.00 89.00 295 THR A O 1
ATOM 2298 N N . LEU A 1 296 ? -38.756 -15.407 89.401 1.00 83.00 296 LEU A N 1
ATOM 2299 C CA . LEU A 1 296 ? -40.059 -15.780 89.945 1.00 83.00 296 LEU A CA 1
ATOM 2300 C C . LEU A 1 296 ? -40.069 -17.222 90.469 1.00 83.00 296 LEU A C 1
ATOM 2302 O O . LEU A 1 296 ? -40.586 -17.467 91.563 1.00 83.00 296 LEU A O 1
ATOM 2306 N N . GLN A 1 297 ? -39.456 -18.160 89.743 1.00 78.88 297 GLN A N 1
ATOM 2307 C CA . GLN A 1 297 ? -39.301 -19.553 90.176 1.00 78.88 297 GLN A CA 1
ATOM 2308 C C . GLN A 1 297 ? -38.513 -19.650 91.491 1.00 78.88 297 GLN A C 1
ATOM 2310 O O . GLN A 1 297 ? -38.940 -20.352 92.416 1.00 78.88 297 GLN A O 1
ATOM 2315 N N . ALA A 1 298 ? -37.420 -18.890 91.627 1.00 85.62 298 ALA A N 1
ATOM 2316 C CA . ALA A 1 298 ? -36.641 -18.828 92.864 1.00 85.62 298 ALA A CA 1
ATOM 2317 C C . ALA A 1 298 ? -37.473 -18.287 94.045 1.00 85.62 298 ALA A C 1
ATOM 2319 O O . ALA A 1 298 ? -37.509 -18.899 95.119 1.00 85.62 298 ALA A O 1
ATOM 2320 N N . LYS A 1 299 ? -38.217 -17.189 93.836 1.00 84.69 299 LYS A N 1
ATOM 2321 C CA . LYS A 1 299 ? -39.133 -16.630 94.851 1.00 84.69 299 LYS A CA 1
ATOM 2322 C C . LYS A 1 299 ? -40.246 -17.610 95.231 1.00 84.69 299 LYS A C 1
ATOM 2324 O O . LYS A 1 299 ? -40.594 -17.719 96.407 1.00 84.69 299 LYS A O 1
ATOM 2329 N N . MET A 1 300 ? -40.793 -18.352 94.269 1.00 78.69 300 MET A N 1
ATOM 2330 C CA . MET A 1 300 ? -41.820 -19.365 94.527 1.00 78.69 300 MET A CA 1
ATOM 2331 C C . MET A 1 300 ? -41.289 -20.495 95.418 1.00 78.69 300 MET A C 1
ATOM 2333 O O . MET A 1 300 ? -41.982 -20.917 96.349 1.00 78.69 300 MET A O 1
ATOM 2337 N N . LEU A 1 301 ? -40.059 -20.957 95.174 1.00 85.69 301 LEU A N 1
ATOM 2338 C CA . LEU A 1 301 ? -39.412 -21.978 95.998 1.00 85.69 301 LEU A CA 1
ATOM 2339 C C . LEU A 1 301 ? -39.173 -21.479 97.431 1.00 85.69 301 LEU A C 1
ATOM 2341 O O . LEU A 1 301 ? -39.503 -22.184 98.387 1.00 85.69 301 LEU A O 1
ATOM 2345 N N . MET A 1 302 ? -38.688 -20.242 97.587 1.00 84.88 302 MET A N 1
ATOM 2346 C CA . MET A 1 302 ? -38.533 -19.602 98.900 1.00 84.88 302 MET A CA 1
ATOM 2347 C C . MET A 1 302 ? -39.862 -19.519 99.658 1.00 84.88 302 MET A C 1
ATOM 2349 O O . MET A 1 302 ? -39.944 -19.960 100.806 1.00 84.88 302 MET A O 1
ATOM 2353 N N . ASN A 1 303 ? -40.924 -19.037 99.006 1.00 79.62 303 ASN A N 1
ATOM 2354 C CA . ASN A 1 303 ? -42.255 -18.943 99.611 1.00 79.62 303 ASN A CA 1
ATOM 2355 C C . ASN A 1 303 ? -42.800 -20.321 100.015 1.00 79.62 303 ASN A C 1
ATOM 2357 O O . ASN A 1 303 ? -43.446 -20.454 101.057 1.00 79.62 303 ASN A O 1
ATOM 2361 N N . LYS A 1 304 ? -42.539 -21.365 99.215 1.00 79.75 304 LYS A N 1
ATOM 2362 C CA . LYS A 1 304 ? -42.924 -22.746 99.543 1.00 79.75 304 LYS A CA 1
ATOM 2363 C C . LYS A 1 304 ? -42.223 -23.228 100.815 1.00 79.75 304 LYS A C 1
ATOM 2365 O O . LYS A 1 304 ? -42.904 -23.774 101.684 1.00 79.75 304 LYS A O 1
ATOM 2370 N N . ASN A 1 305 ? -40.919 -22.979 100.943 1.00 84.69 305 ASN A N 1
ATOM 2371 C CA . ASN A 1 305 ? -40.135 -23.347 102.126 1.00 84.69 305 ASN A CA 1
ATOM 2372 C C . ASN A 1 305 ? -40.614 -22.595 103.379 1.00 84.69 305 ASN A C 1
ATOM 2374 O O . ASN A 1 305 ? -40.895 -23.213 104.408 1.00 84.69 305 ASN A O 1
ATOM 2378 N N . GLN A 1 306 ? -40.833 -21.282 103.270 1.00 83.88 306 GLN A N 1
ATOM 2379 C CA . GLN A 1 306 ? -41.380 -20.477 104.368 1.00 83.88 306 GLN A CA 1
ATOM 2380 C C . GLN A 1 306 ? -42.776 -20.952 104.793 1.00 83.88 306 GLN A C 1
ATOM 2382 O O . GLN A 1 306 ? -43.071 -21.043 105.984 1.00 83.88 306 GLN A O 1
ATOM 2387 N N . ALA A 1 307 ? -43.641 -21.316 103.840 1.00 76.00 307 ALA A N 1
ATOM 2388 C CA . ALA A 1 307 ? -44.963 -21.856 104.150 1.00 76.00 307 ALA A CA 1
ATOM 2389 C C . ALA A 1 307 ? -44.883 -23.212 104.874 1.00 76.00 307 ALA A C 1
ATOM 2391 O O . ALA A 1 307 ? -45.689 -23.475 105.771 1.00 76.00 307 ALA A O 1
ATOM 2392 N N . THR A 1 308 ? -43.927 -24.076 104.509 1.00 82.50 308 THR A N 1
ATOM 2393 C CA . THR A 1 308 ? -43.699 -25.342 105.223 1.00 82.50 308 THR A CA 1
ATOM 2394 C C . THR A 1 308 ? -43.185 -25.124 106.644 1.00 82.50 308 THR A C 1
ATOM 2396 O O . THR A 1 308 ? -43.693 -25.764 107.566 1.00 82.50 308 THR A O 1
ATOM 2399 N N . GLU A 1 309 ? -42.262 -24.182 106.850 1.00 83.75 309 GLU A N 1
ATOM 2400 C CA . GLU A 1 309 ? -41.760 -23.814 108.181 1.00 83.75 309 GLU A CA 1
ATOM 2401 C C . GLU A 1 309 ? -42.869 -23.222 109.061 1.00 83.75 309 GLU A C 1
ATOM 2403 O O . GLU A 1 309 ? -43.054 -23.646 110.204 1.00 83.75 309 GLU A O 1
ATOM 2408 N N . ALA A 1 310 ? -43.668 -22.300 108.513 1.00 78.19 310 ALA A N 1
ATOM 2409 C CA . ALA A 1 310 ? -44.798 -21.699 109.215 1.00 78.19 310 ALA A CA 1
ATOM 2410 C C . ALA A 1 310 ? -45.842 -22.749 109.630 1.00 78.19 310 ALA A C 1
ATOM 2412 O O . ALA A 1 310 ? -46.334 -22.716 110.761 1.00 78.19 310 ALA A O 1
ATOM 2413 N N . ARG A 1 311 ? -46.146 -23.721 108.753 1.00 78.69 311 ARG A N 1
ATOM 2414 C CA . ARG A 1 311 ? -47.038 -24.846 109.082 1.00 78.69 311 ARG A CA 1
ATOM 2415 C C . ARG A 1 311 ? -46.470 -25.697 110.219 1.00 78.69 311 ARG A C 1
ATOM 2417 O O . ARG A 1 311 ? -47.196 -25.977 111.171 1.00 78.69 311 ARG A O 1
ATOM 2424 N N . ALA A 1 312 ? -45.189 -26.064 110.157 1.00 85.44 312 ALA A N 1
ATOM 2425 C CA . ALA A 1 312 ? -44.541 -26.839 111.216 1.00 85.44 312 ALA A CA 1
ATOM 2426 C C . ALA A 1 312 ? -44.563 -26.093 112.565 1.00 85.44 312 ALA A C 1
ATOM 2428 O O . ALA A 1 312 ? -44.867 -26.687 113.605 1.00 85.44 312 ALA A O 1
ATOM 2429 N N . GLY A 1 313 ? -44.318 -24.777 112.546 1.00 84.62 313 GLY A N 1
ATOM 2430 C CA . GLY A 1 313 ? -44.425 -23.910 113.721 1.00 84.62 313 GLY A CA 1
ATOM 2431 C C . GLY A 1 313 ? -45.840 -23.874 114.307 1.00 84.62 313 GLY A C 1
ATOM 2432 O O . GLY A 1 313 ? -46.011 -24.028 115.520 1.00 84.62 313 GLY A O 1
ATOM 2433 N N . ALA A 1 314 ? -46.863 -23.743 113.457 1.00 76.31 314 ALA A N 1
ATOM 2434 C CA . ALA A 1 314 ? -48.265 -23.766 113.875 1.00 76.31 314 ALA A CA 1
ATOM 2435 C C . ALA A 1 314 ? -48.671 -25.121 114.485 1.00 76.31 314 ALA A C 1
ATOM 2437 O O . ALA A 1 314 ? -49.303 -25.163 115.542 1.00 76.31 314 ALA A O 1
ATOM 2438 N N . GLU A 1 315 ? -48.263 -26.241 113.881 1.00 82.25 315 GLU A N 1
ATOM 2439 C CA . GLU A 1 315 ? -48.532 -27.585 114.408 1.00 82.25 315 GLU A CA 1
ATOM 2440 C C . GLU A 1 315 ? -47.855 -27.835 115.764 1.00 82.25 315 GLU A C 1
ATOM 2442 O O . GLU A 1 315 ? -48.447 -28.458 116.652 1.00 82.25 315 GLU A O 1
ATOM 2447 N N . ALA A 1 316 ? -46.629 -27.339 115.952 1.00 86.44 316 ALA A N 1
ATOM 2448 C CA . ALA A 1 316 ? -45.931 -27.408 117.233 1.00 86.44 316 ALA A CA 1
ATOM 2449 C C . ALA A 1 316 ? -46.643 -26.579 118.315 1.00 86.44 316 ALA A C 1
ATOM 2451 O O . ALA A 1 316 ? -46.837 -27.065 119.433 1.00 86.44 316 ALA A O 1
ATOM 2452 N N . ALA A 1 317 ? -47.079 -25.359 117.984 1.00 79.81 317 ALA A N 1
ATOM 2453 C CA . ALA A 1 317 ? -47.843 -24.506 118.894 1.00 79.81 317 ALA A CA 1
ATOM 2454 C C . ALA A 1 317 ? -49.185 -25.145 119.286 1.00 79.81 317 ALA A C 1
ATOM 2456 O O . ALA A 1 317 ? -49.524 -25.173 120.470 1.00 79.81 317 ALA A O 1
ATOM 2457 N N . ARG A 1 318 ? -49.903 -25.737 118.321 1.00 79.94 318 ARG A N 1
ATOM 2458 C CA . ARG A 1 318 ? -51.154 -26.470 118.565 1.00 79.94 318 ARG A CA 1
ATOM 2459 C C . ARG A 1 318 ? -50.952 -27.641 119.525 1.00 79.94 318 ARG A C 1
ATOM 2461 O O . ARG A 1 318 ? -51.707 -27.770 120.482 1.00 79.94 318 ARG A O 1
ATOM 2468 N N . ARG A 1 319 ? -49.917 -28.466 119.314 1.00 82.38 319 ARG A N 1
ATOM 2469 C CA . ARG A 1 319 ? -49.596 -29.586 120.220 1.00 82.38 319 ARG A CA 1
ATOM 2470 C C . ARG A 1 319 ? -49.301 -29.112 121.642 1.00 82.38 319 ARG A C 1
ATOM 2472 O O . ARG A 1 319 ? -49.768 -29.729 122.594 1.00 82.38 319 ARG A O 1
ATOM 2479 N N . ARG A 1 320 ? -48.570 -28.001 121.794 1.00 82.62 320 ARG A N 1
ATOM 2480 C CA . ARG A 1 320 ? -48.327 -27.391 123.113 1.00 82.62 320 ARG A CA 1
ATOM 2481 C C . ARG A 1 320 ? -49.623 -26.917 123.770 1.00 82.62 320 ARG A C 1
ATOM 2483 O O . ARG A 1 320 ? -49.810 -27.189 124.948 1.00 82.62 320 ARG A O 1
ATOM 2490 N N . ALA A 1 321 ? -50.509 -26.257 123.023 1.00 75.81 321 ALA A N 1
ATOM 2491 C CA . ALA A 1 321 ? -51.807 -25.818 123.539 1.00 75.81 321 ALA A CA 1
ATOM 2492 C C . ALA A 1 321 ? -52.665 -27.006 124.011 1.00 75.81 321 ALA A C 1
ATOM 2494 O O . ALA A 1 321 ? -53.149 -26.990 125.135 1.00 75.81 321 ALA A O 1
ATOM 2495 N N . GLN A 1 322 ? -52.747 -28.079 123.216 1.00 79.56 322 GLN A N 1
ATOM 2496 C CA . GLN A 1 322 ? -53.464 -29.303 123.598 1.00 79.56 322 GLN A CA 1
ATOM 2497 C C . GLN A 1 322 ? -52.894 -29.958 124.864 1.00 79.56 322 GLN A C 1
ATOM 2499 O O . GLN A 1 322 ? -53.650 -30.463 125.690 1.00 79.56 322 GLN A O 1
ATOM 2504 N N . ASN A 1 323 ? -51.567 -29.955 125.036 1.00 81.00 323 ASN A N 1
ATOM 2505 C CA . ASN A 1 323 ? -50.954 -30.486 126.252 1.00 81.00 323 ASN A CA 1
ATOM 2506 C C . ASN A 1 323 ? -51.318 -29.645 127.487 1.00 81.00 323 ASN A C 1
ATOM 2508 O O . ASN A 1 323 ? -51.658 -30.205 128.524 1.00 81.00 323 ASN A O 1
ATOM 2512 N N . ILE A 1 324 ? -51.315 -28.314 127.349 1.00 78.38 324 ILE A N 1
ATOM 2513 C CA . ILE A 1 324 ? -51.739 -27.391 128.412 1.00 78.38 324 ILE A CA 1
ATOM 2514 C C . ILE A 1 324 ? -53.217 -27.611 128.770 1.00 78.38 324 ILE A C 1
ATOM 2516 O O . ILE A 1 324 ? -53.541 -27.669 129.953 1.00 78.38 324 ILE A O 1
ATOM 2520 N N . ASP A 1 325 ? -54.102 -27.785 127.783 1.00 74.19 325 ASP A N 1
ATOM 2521 C CA . ASP A 1 325 ? -55.524 -28.072 128.030 1.00 74.19 325 ASP A CA 1
ATOM 2522 C C . ASP A 1 325 ? -55.714 -29.378 128.822 1.00 74.19 325 ASP A C 1
ATOM 2524 O O . ASP A 1 325 ? -56.514 -29.427 129.760 1.00 74.19 325 ASP A O 1
ATOM 2528 N N . ASN A 1 326 ? -54.948 -30.425 128.492 1.00 78.25 326 ASN A N 1
ATOM 2529 C CA . ASN A 1 326 ? -54.981 -31.702 129.211 1.00 78.25 326 ASN A CA 1
ATOM 2530 C C . ASN A 1 326 ? -54.475 -31.569 130.658 1.00 78.25 326 ASN A C 1
ATOM 2532 O O . ASN A 1 326 ? -55.116 -32.075 131.581 1.00 78.25 326 ASN A O 1
ATOM 2536 N N . GLU A 1 327 ? -53.352 -30.874 130.870 1.00 78.88 327 GLU A N 1
ATOM 2537 C CA . GLU A 1 327 ? -52.812 -30.591 132.209 1.00 78.88 327 GLU A CA 1
ATOM 2538 C C . GLU A 1 327 ? -53.805 -29.771 133.047 1.00 78.88 327 GLU A C 1
ATOM 2540 O O . GLU A 1 327 ? -54.045 -30.074 134.219 1.00 78.88 327 GLU A O 1
ATOM 2545 N N . PHE A 1 328 ? -54.450 -28.774 132.439 1.00 76.62 328 PHE A N 1
ATOM 2546 C CA . PHE A 1 328 ? -55.467 -27.959 133.098 1.00 76.62 328 PHE A CA 1
ATOM 2547 C C . PHE A 1 328 ? -56.712 -28.776 133.476 1.00 76.62 328 PHE A C 1
ATOM 2549 O O . PHE A 1 328 ? -57.242 -28.629 134.582 1.00 76.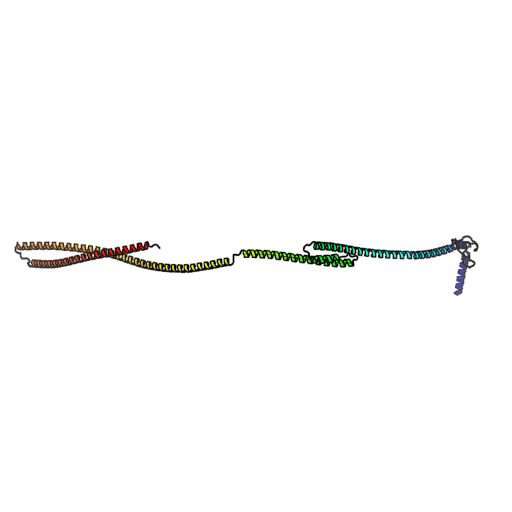62 328 PHE A O 1
ATOM 2556 N N . ALA A 1 329 ? -57.162 -29.681 132.602 1.00 78.12 329 ALA A N 1
ATOM 2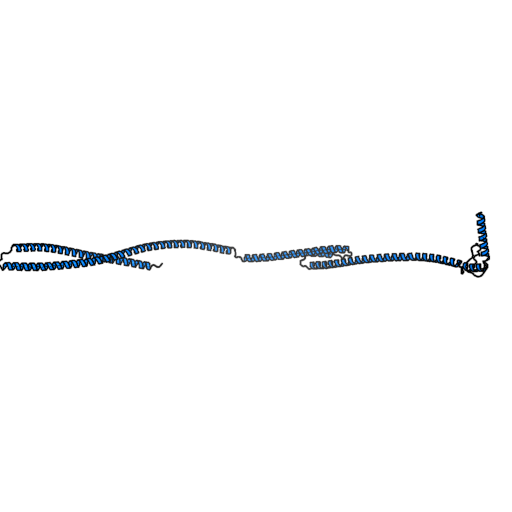557 C CA . ALA A 1 329 ? -58.260 -30.598 132.902 1.00 78.12 329 ALA A CA 1
ATOM 2558 C C . ALA A 1 329 ? -57.931 -31.535 134.082 1.00 78.12 329 ALA A C 1
ATOM 2560 O O . ALA A 1 329 ? -58.788 -31.754 134.946 1.00 78.12 329 ALA A O 1
ATOM 2561 N N . ASP A 1 330 ? -56.695 -32.040 134.166 1.00 77.94 330 ASP A N 1
ATOM 2562 C CA . ASP A 1 330 ? -56.230 -32.864 135.292 1.00 77.94 330 ASP A CA 1
ATOM 2563 C C . ASP A 1 330 ? -56.194 -32.072 136.612 1.00 77.94 330 ASP A C 1
ATOM 2565 O O . ASP A 1 330 ? -56.698 -32.539 137.639 1.00 77.94 330 ASP A O 1
ATOM 2569 N N . ILE A 1 331 ? -55.695 -30.830 136.583 1.00 76.25 331 ILE A N 1
ATOM 2570 C CA . ILE A 1 331 ? -55.724 -29.920 137.742 1.00 76.25 331 ILE A CA 1
ATOM 2571 C C . ILE A 1 331 ? -57.166 -29.674 138.198 1.00 76.25 331 ILE A C 1
ATOM 2573 O O . ILE A 1 331 ? -57.463 -29.786 139.391 1.00 76.25 331 ILE A O 1
ATOM 2577 N N . LYS A 1 332 ? -58.086 -29.403 137.264 1.00 74.62 332 LYS A N 1
ATOM 2578 C CA . LYS A 1 332 ? -59.511 -29.204 137.568 1.00 74.62 332 LYS A CA 1
ATOM 2579 C C . LYS A 1 332 ? -60.113 -30.442 138.237 1.00 74.62 332 LYS A C 1
ATOM 2581 O O . LYS A 1 332 ? -60.826 -30.319 139.236 1.00 74.62 332 LYS A O 1
ATOM 2586 N N . ARG A 1 333 ? -59.775 -31.645 137.759 1.00 76.62 333 ARG A N 1
ATOM 2587 C CA . ARG A 1 333 ? -60.208 -32.913 138.369 1.00 76.62 333 ARG A CA 1
ATOM 2588 C C . ARG A 1 333 ? -59.673 -33.073 139.794 1.00 76.62 333 ARG A C 1
ATOM 2590 O O . ARG A 1 333 ? -60.459 -33.333 140.703 1.00 76.62 333 ARG A O 1
ATOM 2597 N N . LYS A 1 334 ? -58.371 -32.850 140.011 1.00 77.06 334 LYS A N 1
ATOM 2598 C CA . LYS A 1 334 ? -57.736 -32.890 141.345 1.00 77.06 334 LYS A CA 1
ATOM 2599 C C . LYS A 1 334 ? -58.352 -31.878 142.312 1.00 77.06 334 LYS A C 1
ATOM 2601 O O . LYS A 1 334 ? -58.591 -32.215 143.470 1.00 77.06 334 LYS A O 1
ATOM 2606 N N . TYR A 1 335 ? -58.668 -30.673 141.838 1.00 69.06 335 TYR A N 1
ATOM 2607 C CA . TYR A 1 335 ? -59.366 -29.657 142.627 1.00 69.06 335 TYR A CA 1
ATOM 2608 C C . TYR A 1 335 ? -60.775 -30.113 143.029 1.00 69.06 335 TYR A C 1
ATOM 2610 O O . TYR A 1 335 ? -61.169 -29.948 144.180 1.00 69.06 335 TYR A O 1
ATOM 2618 N N . THR A 1 336 ? -61.508 -30.755 142.115 1.00 72.19 336 THR A N 1
ATOM 2619 C CA . THR A 1 336 ? -62.851 -31.293 142.397 1.00 72.19 336 THR A CA 1
ATOM 2620 C C . THR A 1 336 ? -62.792 -32.393 143.466 1.00 72.19 336 THR A C 1
ATOM 2622 O O . THR A 1 336 ? -63.556 -32.362 144.427 1.00 72.19 336 THR A O 1
ATOM 2625 N N . VAL A 1 337 ? -61.813 -33.304 143.372 1.00 73.69 337 VAL A N 1
ATOM 2626 C CA . VAL A 1 337 ? -61.555 -34.346 144.388 1.00 73.69 337 VAL A CA 1
ATOM 2627 C C . VAL A 1 337 ? -61.191 -33.735 145.747 1.00 73.69 337 VAL A C 1
ATOM 2629 O O . VAL A 1 337 ? -61.650 -34.205 146.788 1.00 73.69 337 VAL A O 1
ATOM 2632 N N . LEU A 1 338 ? -60.385 -32.670 145.768 1.00 65.00 338 LEU A N 1
ATOM 2633 C CA . LEU A 1 338 ? -60.067 -31.939 146.998 1.00 65.00 338 LEU A CA 1
ATOM 2634 C C . LEU A 1 338 ? -61.327 -31.299 147.608 1.00 65.00 338 LEU A C 1
ATOM 2636 O O . LEU A 1 338 ? -61.528 -31.368 148.821 1.00 65.00 338 LEU A O 1
ATOM 2640 N N . GLN A 1 339 ? -62.190 -30.719 146.771 1.00 62.28 339 GLN A N 1
ATOM 2641 C CA . GLN A 1 339 ? -63.444 -30.091 147.184 1.00 62.28 339 GLN A CA 1
ATOM 2642 C C . GLN A 1 339 ? -64.442 -31.107 147.770 1.00 62.28 339 GLN A C 1
ATOM 2644 O O . GLN A 1 339 ? -65.131 -30.788 148.739 1.00 62.28 339 GLN A O 1
ATOM 2649 N N . GLU A 1 340 ? -64.504 -32.331 147.237 1.00 65.06 340 GLU A N 1
ATOM 2650 C CA . GLU A 1 340 ? -65.318 -33.422 147.797 1.00 65.06 340 GLU A CA 1
ATOM 2651 C C . GLU A 1 340 ? -64.739 -33.978 149.106 1.00 65.06 340 GLU A C 1
ATOM 2653 O O . GLU A 1 340 ? -65.479 -34.160 150.076 1.00 65.06 340 GLU A O 1
ATOM 2658 N N . ASN A 1 341 ? -63.415 -34.153 149.196 1.00 59.66 341 ASN A N 1
ATOM 2659 C CA . ASN A 1 341 ? -62.749 -34.569 150.437 1.00 59.66 341 ASN A CA 1
ATOM 2660 C C . ASN A 1 341 ? -62.954 -33.561 151.585 1.00 59.66 341 ASN A C 1
ATOM 2662 O O . ASN A 1 341 ? -63.115 -33.966 152.738 1.00 59.66 341 ASN A O 1
ATOM 2666 N N . LEU A 1 342 ? -63.018 -32.262 151.271 1.00 55.94 342 LEU A N 1
ATOM 2667 C CA . LEU A 1 342 ? -63.356 -31.195 152.223 1.00 55.94 342 LEU A CA 1
ATOM 2668 C C . LEU A 1 342 ? -64.819 -31.246 152.706 1.00 55.94 342 LEU A C 1
ATOM 2670 O O . LEU A 1 342 ? -65.108 -30.748 153.792 1.00 55.94 342 LEU A O 1
ATOM 2674 N N . LYS A 1 343 ? -65.743 -31.845 151.937 1.00 57.28 343 LYS A N 1
ATOM 2675 C CA . LYS A 1 343 ? -67.147 -32.043 152.350 1.00 57.28 343 LYS A CA 1
ATOM 2676 C C . LYS A 1 343 ? -67.342 -33.290 153.222 1.00 57.28 343 LYS A C 1
ATOM 2678 O O . LYS A 1 343 ? -68.243 -33.296 154.053 1.00 57.28 343 LYS A O 1
ATOM 2683 N N . ALA A 1 344 ? -66.514 -34.325 153.055 1.00 56.38 344 ALA A N 1
ATOM 2684 C CA . ALA A 1 344 ? -66.641 -35.602 153.773 1.00 56.38 344 ALA A CA 1
ATOM 2685 C C . ALA A 1 344 ? -65.896 -35.653 155.124 1.00 56.38 344 ALA A C 1
ATOM 2687 O O . ALA A 1 344 ? -66.239 -36.457 155.992 1.00 56.38 344 ALA A O 1
ATOM 2688 N N . ARG A 1 345 ? -64.890 -34.797 155.338 1.00 49.53 345 ARG A N 1
ATOM 2689 C CA . ARG A 1 345 ? -64.197 -34.639 156.626 1.00 49.53 345 ARG A CA 1
ATOM 2690 C C . ARG A 1 345 ? -64.198 -33.164 157.013 1.00 49.53 345 ARG A C 1
ATOM 2692 O O . ARG A 1 345 ? -63.521 -32.362 156.380 1.00 49.53 345 ARG A O 1
ATOM 2699 N N . GLY A 1 346 ? -64.961 -32.823 158.053 1.00 45.16 346 GLY A N 1
ATOM 2700 C CA . GLY A 1 346 ? -64.984 -31.482 158.641 1.00 45.16 346 GLY A CA 1
ATOM 2701 C C . GLY A 1 346 ? -63.570 -30.940 158.925 1.00 45.16 346 GLY A C 1
ATOM 2702 O O . GLY A 1 346 ? -62.646 -31.716 159.182 1.00 45.16 346 GLY A O 1
ATOM 2703 N N . PRO A 1 347 ? -63.373 -29.616 158.837 1.00 51.31 347 PRO A N 1
ATOM 2704 C CA . PRO A 1 347 ? -62.087 -29.023 158.484 1.00 51.31 347 PRO A CA 1
ATOM 2705 C C . PRO A 1 347 ? -61.057 -29.087 159.626 1.00 51.31 347 PRO A C 1
ATOM 2707 O O . PRO A 1 347 ? -61.347 -28.620 160.730 1.00 51.31 347 PRO A O 1
ATOM 2710 N N . PRO A 1 348 ? -59.812 -29.539 159.378 1.00 48.56 348 PRO A N 1
ATOM 2711 C CA . PRO A 1 348 ? -58.690 -29.237 160.258 1.00 48.56 348 PRO A CA 1
ATOM 2712 C C . PRO A 1 348 ? -58.179 -27.813 159.988 1.00 48.56 348 PRO A C 1
ATOM 2714 O O . PRO A 1 348 ? -58.016 -27.398 158.840 1.00 48.56 348 PRO A O 1
ATOM 2717 N N . LYS A 1 349 ? -57.899 -27.059 161.057 1.00 52.16 349 LYS A N 1
ATOM 2718 C CA . LYS A 1 349 ? -57.341 -25.697 161.022 1.00 52.16 349 LYS A CA 1
ATOM 2719 C C . LYS A 1 349 ? -55.912 -25.677 160.458 1.00 52.16 349 LYS A C 1
ATOM 2721 O O . LYS A 1 349 ? -54.968 -25.602 161.233 1.00 52.16 349 LYS A O 1
ATOM 2726 N N . VAL A 1 350 ? -55.767 -25.665 159.130 1.00 50.62 350 VAL A N 1
ATOM 2727 C CA . VAL A 1 350 ? -54.644 -25.045 158.401 1.00 50.62 350 VAL A CA 1
ATOM 2728 C C . VAL A 1 350 ? -55.158 -24.488 157.061 1.00 50.62 350 VAL A C 1
ATOM 2730 O O . VAL A 1 350 ? -55.459 -25.216 156.120 1.00 50.62 350 VAL A O 1
ATOM 2733 N N . THR A 1 351 ? -55.195 -23.152 157.004 1.00 60.75 351 THR A N 1
ATOM 2734 C CA . THR A 1 351 ? -55.184 -22.252 155.829 1.00 60.75 351 THR A CA 1
ATOM 2735 C C . THR A 1 351 ? -56.396 -22.190 154.887 1.00 60.75 351 THR A C 1
ATOM 2737 O O . THR A 1 351 ? -56.341 -22.643 153.745 1.00 60.75 351 THR A O 1
ATOM 2740 N N . LEU A 1 352 ? -57.415 -21.423 155.301 1.00 57.56 352 LEU A N 1
ATOM 2741 C CA . LEU A 1 352 ? -58.322 -20.706 154.385 1.00 57.56 352 LEU A CA 1
ATOM 2742 C C . LEU A 1 352 ? -57.528 -19.824 153.387 1.00 57.56 352 LEU A C 1
ATOM 2744 O O . LEU A 1 352 ? -57.897 -19.714 152.221 1.00 57.56 352 LEU A O 1
ATOM 2748 N N . GLU A 1 353 ? -56.379 -19.292 153.817 1.00 60.97 353 GLU A N 1
ATOM 2749 C CA . GLU A 1 353 ? -55.473 -18.465 153.006 1.00 60.97 353 GLU A CA 1
ATOM 2750 C C . GLU A 1 353 ? -54.828 -19.209 151.831 1.00 60.97 353 GLU A C 1
ATOM 2752 O O . GLU A 1 353 ? -54.730 -18.641 150.749 1.00 60.97 353 GLU A O 1
ATOM 2757 N N . LYS A 1 354 ? -54.473 -20.495 151.979 1.00 64.00 354 LYS A N 1
ATOM 2758 C CA . LYS A 1 354 ? -53.970 -21.308 150.853 1.00 64.00 354 LYS A CA 1
ATOM 2759 C C . LYS A 1 354 ? -55.063 -21.588 149.831 1.00 64.00 354 LYS A C 1
ATOM 2761 O O . LYS A 1 354 ? -54.785 -21.634 148.640 1.00 64.00 354 LYS A O 1
ATOM 2766 N N . VAL A 1 355 ? -56.305 -21.761 150.282 1.00 63.22 355 VAL A N 1
ATOM 2767 C CA . VAL A 1 355 ? -57.450 -21.965 149.383 1.00 63.22 355 VAL A CA 1
ATOM 2768 C C . VAL A 1 355 ? -57.787 -20.672 148.636 1.00 63.22 355 VAL A C 1
ATOM 2770 O O . VAL A 1 355 ? -58.073 -20.727 147.442 1.00 63.22 355 VAL A O 1
ATOM 2773 N N . LYS A 1 356 ? -57.693 -19.509 149.296 1.00 66.12 356 LYS A N 1
ATOM 2774 C CA . LYS A 1 356 ? -57.796 -18.200 148.631 1.00 66.12 356 LYS A CA 1
ATOM 2775 C C . LYS A 1 356 ? -56.663 -17.964 147.628 1.00 66.12 356 LYS A C 1
ATOM 2777 O O . LYS A 1 356 ? -56.968 -17.614 146.496 1.00 66.12 356 LYS A O 1
ATOM 2782 N N . GLN A 1 357 ? -55.404 -18.226 147.992 1.00 72.88 357 GLN A N 1
ATOM 2783 C CA . GLN A 1 357 ? -54.266 -18.104 147.068 1.00 72.88 357 GLN A CA 1
ATOM 2784 C C . GLN A 1 357 ? -54.4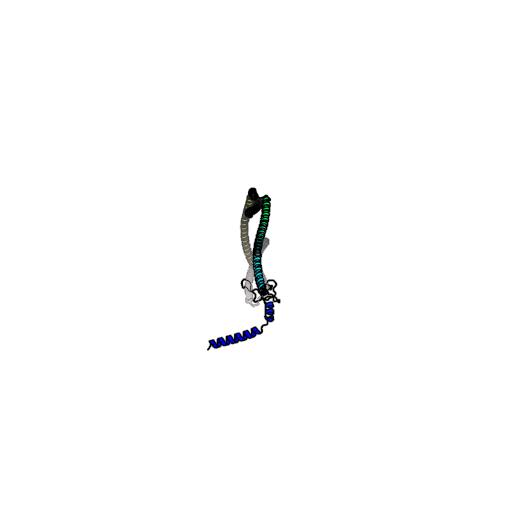08 -19.021 145.851 1.00 72.88 357 GLN A C 1
ATOM 2786 O O . GLN A 1 357 ? -54.247 -18.565 144.726 1.00 72.88 357 GLN A O 1
ATOM 2791 N N . LEU A 1 358 ? -54.782 -20.288 146.049 1.00 68.62 358 LEU A N 1
ATOM 2792 C CA . LEU A 1 358 ? -55.019 -21.216 144.938 1.00 68.62 358 LEU A CA 1
ATOM 2793 C C . LEU A 1 358 ? -56.186 -20.775 144.049 1.00 68.62 358 LEU A C 1
ATOM 2795 O O . LEU A 1 358 ? -56.149 -20.992 142.841 1.00 68.62 358 LEU A O 1
ATOM 2799 N N . ARG A 1 359 ? -57.220 -20.149 144.624 1.00 69.19 359 ARG A N 1
ATOM 2800 C CA . ARG A 1 359 ? -58.321 -19.568 143.851 1.00 69.19 359 ARG A CA 1
ATOM 2801 C C . ARG A 1 359 ? -57.852 -18.369 143.025 1.00 69.19 359 ARG A C 1
ATOM 2803 O O . ARG A 1 359 ? -58.179 -18.316 141.846 1.00 69.19 359 ARG A O 1
ATOM 2810 N N . GLU A 1 360 ? -57.088 -17.449 143.607 1.00 76.50 360 GLU A N 1
ATOM 2811 C CA . GLU A 1 360 ? -56.532 -16.298 142.880 1.00 76.50 360 GLU A CA 1
ATOM 2812 C C . GLU A 1 360 ? -55.550 -16.736 141.783 1.00 76.50 360 GLU A C 1
ATOM 2814 O O . GLU A 1 360 ? -55.604 -16.216 140.670 1.00 76.50 360 GLU A O 1
ATOM 2819 N N . GLU A 1 361 ? -54.701 -17.737 142.041 1.00 74.81 361 GLU A N 1
ATOM 2820 C CA . GLU A 1 361 ? -53.818 -18.319 141.022 1.00 74.81 361 GLU A CA 1
ATOM 2821 C C . GLU A 1 361 ? -54.607 -19.021 139.910 1.00 74.81 361 GLU A C 1
ATOM 2823 O O . GLU A 1 361 ? -54.266 -18.868 138.737 1.00 74.81 361 GLU A O 1
ATOM 2828 N N . ALA A 1 362 ? -55.691 -19.730 140.242 1.00 68.81 362 ALA A N 1
ATOM 2829 C CA . ALA A 1 362 ? -56.566 -20.354 139.252 1.00 68.81 362 ALA A CA 1
ATOM 2830 C C . ALA A 1 362 ? -57.346 -19.320 138.423 1.00 68.81 362 ALA A C 1
ATOM 2832 O O . ALA A 1 362 ? -57.461 -19.485 137.209 1.00 68.81 362 ALA A O 1
ATOM 2833 N N . GLU A 1 363 ? -57.843 -18.242 139.038 1.00 71.06 363 GLU A N 1
ATOM 2834 C CA . GLU A 1 363 ? -58.502 -17.130 138.338 1.00 71.06 363 GLU A CA 1
ATOM 2835 C C . GLU A 1 363 ? -57.503 -16.387 137.429 1.00 71.06 363 GLU A C 1
ATOM 2837 O O . GLU A 1 363 ? -57.817 -16.101 136.270 1.00 71.06 363 GLU A O 1
ATOM 2842 N N . LYS A 1 364 ? -56.261 -16.167 137.886 1.00 78.50 364 LYS A N 1
ATOM 2843 C CA . LYS A 1 364 ? -55.181 -15.583 137.071 1.00 78.50 364 LYS A CA 1
ATOM 2844 C C . LYS A 1 364 ? -54.782 -16.493 135.904 1.00 78.50 364 LYS A C 1
ATOM 2846 O O . LYS A 1 364 ? -54.604 -16.006 134.787 1.00 78.50 364 LYS A O 1
ATOM 2851 N N . LEU A 1 365 ? -54.680 -17.803 136.132 1.00 77.19 365 LEU A N 1
ATOM 2852 C CA . LEU A 1 365 ? -54.377 -18.788 135.091 1.00 77.19 365 LEU A CA 1
ATOM 2853 C C . LEU A 1 365 ? -55.519 -18.913 134.073 1.00 77.19 365 LEU A C 1
ATOM 2855 O O . LEU A 1 365 ? -55.257 -19.035 132.876 1.00 77.19 365 LEU A O 1
ATOM 2859 N N . ALA A 1 366 ? -56.775 -18.841 134.519 1.00 70.25 366 ALA A N 1
ATOM 2860 C CA . ALA A 1 366 ? -57.936 -18.813 133.634 1.00 70.25 366 ALA A CA 1
ATOM 2861 C C . ALA A 1 366 ? -57.923 -17.554 132.754 1.00 70.25 366 ALA A C 1
ATOM 2863 O O . ALA A 1 366 ? -58.065 -17.667 131.538 1.00 70.25 366 ALA A O 1
ATOM 2864 N N . ALA A 1 367 ? -57.642 -16.381 133.334 1.00 75.19 367 ALA A N 1
ATOM 2865 C CA . ALA A 1 367 ? -57.510 -15.132 132.585 1.00 75.19 367 ALA A CA 1
ATOM 2866 C C . ALA A 1 367 ? -56.341 -15.165 131.576 1.00 75.19 367 ALA A C 1
ATOM 2868 O O . ALA A 1 367 ? -56.482 -14.700 130.440 1.00 75.19 367 ALA A O 1
ATOM 2869 N N . GLU A 1 368 ? -55.188 -15.744 131.941 1.00 75.12 368 GLU A N 1
ATOM 2870 C CA . GLU A 1 368 ? -54.074 -15.948 131.002 1.00 75.12 368 GLU A CA 1
ATOM 2871 C C . GLU A 1 368 ? -54.420 -16.934 129.882 1.00 75.12 368 GLU A C 1
ATOM 2873 O O . GLU A 1 368 ? -54.058 -16.699 128.724 1.00 75.12 368 GLU A O 1
ATOM 2878 N N . THR A 1 369 ? -55.123 -18.018 130.206 1.00 72.06 369 THR A N 1
ATOM 2879 C CA . THR A 1 369 ? -55.580 -19.015 129.231 1.00 72.06 369 THR A CA 1
ATOM 2880 C C . THR A 1 369 ? -56.583 -18.399 128.263 1.00 72.06 369 THR A C 1
ATOM 2882 O O . THR A 1 369 ? -56.419 -18.541 127.055 1.00 72.06 369 THR A O 1
ATOM 2885 N N . GLU A 1 370 ? -57.544 -17.612 128.745 1.00 71.12 370 GLU A N 1
ATOM 2886 C CA . GLU A 1 370 ? -58.516 -16.916 127.898 1.00 71.12 370 GLU A CA 1
ATOM 2887 C C . GLU A 1 370 ? -57.839 -15.885 126.977 1.00 71.12 370 GLU A C 1
ATOM 2889 O O . GLU A 1 370 ? -58.153 -15.799 125.786 1.00 71.12 370 GLU A O 1
ATOM 2894 N N . LYS A 1 371 ? -56.822 -15.166 127.478 1.00 80.00 371 LYS A N 1
ATOM 2895 C CA . LYS A 1 371 ? -55.989 -14.274 126.652 1.00 80.00 371 LYS A CA 1
ATOM 2896 C C . LYS A 1 371 ? -55.207 -15.045 125.580 1.00 80.00 371 LYS A C 1
ATOM 2898 O O . LYS A 1 371 ? -55.078 -14.559 124.453 1.00 80.00 371 LYS A O 1
ATOM 2903 N N . LYS A 1 372 ? -54.686 -16.235 125.901 1.00 77.69 372 LYS A N 1
ATOM 2904 C CA . LYS A 1 372 ? -53.994 -17.114 124.940 1.00 77.69 372 LYS A CA 1
ATOM 2905 C C . LYS A 1 372 ? -54.957 -17.719 123.916 1.00 77.69 372 LYS A C 1
ATOM 2907 O O . LYS A 1 372 ? -54.583 -17.773 122.749 1.00 77.69 372 LYS A O 1
ATOM 2912 N N . ILE A 1 373 ? -56.177 -18.088 124.310 1.00 72.69 373 ILE A N 1
ATOM 2913 C CA . ILE A 1 373 ? -57.234 -18.557 123.401 1.00 72.69 373 ILE A CA 1
ATOM 2914 C C . ILE A 1 373 ? -57.602 -17.449 122.418 1.00 72.69 373 ILE A C 1
ATOM 2916 O O . ILE A 1 373 ? -57.542 -17.689 121.218 1.00 72.69 373 ILE A O 1
ATOM 2920 N N . LYS A 1 374 ? -57.853 -16.216 122.886 1.00 77.81 374 LYS A N 1
ATOM 2921 C CA . LYS A 1 374 ? -58.084 -15.070 121.984 1.00 77.81 374 LYS A CA 1
ATOM 2922 C C . LYS A 1 374 ? -56.939 -14.893 120.985 1.00 77.81 374 LYS A C 1
ATOM 2924 O O . LYS A 1 374 ? -57.180 -14.746 119.793 1.00 77.81 374 LYS A O 1
ATOM 2929 N N . ARG A 1 375 ? -55.687 -14.993 121.447 1.00 79.56 375 ARG A N 1
ATOM 2930 C CA . ARG A 1 375 ? -54.506 -14.895 120.573 1.00 79.56 375 ARG A CA 1
ATOM 2931 C C . ARG A 1 375 ? -54.388 -16.062 119.583 1.00 79.56 375 ARG A C 1
ATOM 2933 O O . ARG A 1 375 ? -53.899 -15.852 118.477 1.00 79.56 375 ARG A O 1
ATOM 2940 N N . LEU A 1 376 ? -54.814 -17.268 119.962 1.00 75.25 376 LEU A N 1
ATOM 2941 C CA . LEU A 1 376 ? -54.917 -18.425 119.069 1.00 75.25 376 LEU A CA 1
ATOM 2942 C C . LEU A 1 376 ? -56.002 -18.211 118.011 1.00 75.25 376 LEU A C 1
ATOM 2944 O O . LEU A 1 376 ? -55.723 -18.436 116.840 1.00 75.25 376 LEU A O 1
ATOM 2948 N N . THR A 1 377 ? -57.176 -17.703 118.389 1.00 72.44 377 THR A N 1
ATOM 2949 C CA . THR A 1 377 ? -58.255 -17.365 117.447 1.00 72.44 377 THR A CA 1
ATOM 2950 C C . THR A 1 377 ? -57.825 -16.270 116.466 1.00 72.44 377 THR A C 1
ATOM 2952 O O . THR A 1 377 ? -58.066 -16.387 115.267 1.00 72.44 377 THR A O 1
ATOM 2955 N N . ASP A 1 378 ? -57.112 -15.240 116.936 1.00 80.56 378 ASP A N 1
ATOM 2956 C CA . ASP A 1 378 ? -56.545 -14.202 116.064 1.00 80.56 378 ASP A CA 1
ATOM 2957 C C . ASP A 1 378 ? -55.501 -14.777 115.090 1.00 80.56 378 ASP A C 1
ATOM 2959 O O . ASP A 1 378 ? -55.435 -14.370 113.927 1.00 80.56 378 ASP A O 1
ATOM 2963 N N . LEU A 1 379 ? -54.674 -15.726 115.548 1.00 79.12 379 LEU A N 1
ATOM 2964 C CA . LEU A 1 379 ? -53.704 -16.428 114.703 1.00 79.12 379 LEU A CA 1
ATOM 2965 C C . LEU A 1 379 ? -54.386 -17.345 113.688 1.00 79.12 379 LEU A C 1
ATOM 2967 O O . LEU A 1 379 ? -53.947 -17.392 112.543 1.00 79.12 379 LEU A O 1
ATOM 2971 N N . GLU A 1 380 ? -55.449 -18.040 114.079 1.00 70.31 380 GLU A N 1
ATOM 2972 C CA . GLU A 1 380 ? -56.244 -18.895 113.198 1.00 70.31 380 GLU A CA 1
ATOM 2973 C C . GLU A 1 380 ? -56.913 -18.066 112.099 1.00 70.31 380 GLU A C 1
ATOM 2975 O O . GLU A 1 380 ? -56.784 -18.400 110.921 1.00 70.31 380 GLU A O 1
ATOM 2980 N N . LYS A 1 381 ? -57.494 -16.912 112.458 1.00 81.38 381 LYS A N 1
ATOM 2981 C CA . LYS A 1 381 ? -58.037 -15.954 111.489 1.00 81.38 381 LYS A CA 1
ATOM 2982 C C . LYS A 1 381 ? -56.959 -15.446 110.529 1.00 81.38 381 LYS A C 1
ATOM 2984 O O . LYS A 1 381 ? -57.145 -15.507 109.318 1.00 81.38 381 LYS A O 1
ATOM 2989 N N . LYS A 1 382 ? -55.788 -15.043 111.043 1.00 82.31 382 LYS A N 1
ATOM 2990 C CA . LYS A 1 382 ? -54.646 -14.651 110.193 1.00 82.31 382 LYS A CA 1
ATOM 2991 C C . LYS A 1 382 ? -54.191 -15.777 109.268 1.00 82.31 382 LYS A C 1
ATOM 2993 O O . LYS A 1 382 ? -53.806 -15.514 108.134 1.00 82.31 382 LYS A O 1
ATOM 2998 N N . LEU A 1 383 ? -54.201 -17.021 109.737 1.00 77.31 383 LEU A N 1
ATOM 2999 C CA . LEU A 1 383 ? -53.792 -18.174 108.941 1.00 77.31 383 LEU A CA 1
ATOM 3000 C C . LEU A 1 383 ? -54.812 -18.473 107.835 1.00 77.31 383 LEU A C 1
ATOM 3002 O O . LEU A 1 383 ? -54.414 -18.820 106.723 1.00 77.31 383 LEU A O 1
ATOM 3006 N N . GLN A 1 384 ? -56.101 -18.267 108.109 1.00 77.56 384 GLN A N 1
ATOM 3007 C CA . GLN A 1 384 ? -57.166 -18.343 107.113 1.00 77.56 384 GLN A CA 1
ATOM 3008 C C . GLN A 1 384 ? -57.022 -17.240 106.050 1.00 77.56 384 GLN A C 1
ATOM 3010 O O . GLN A 1 384 ? -57.014 -17.559 104.860 1.00 77.56 384 GLN A O 1
ATOM 3015 N N . ASP A 1 385 ? -56.796 -15.986 106.460 1.00 84.19 385 ASP A N 1
ATOM 3016 C CA . ASP A 1 385 ? -56.570 -14.850 105.550 1.00 84.19 385 ASP A CA 1
ATOM 3017 C C . ASP A 1 385 ? -55.325 -15.066 104.663 1.00 84.19 385 ASP A C 1
ATOM 3019 O O . ASP A 1 385 ? -55.347 -14.833 103.448 1.00 84.19 385 ASP A O 1
ATOM 3023 N N . LEU A 1 386 ? -54.232 -15.580 105.244 1.00 82.00 386 LEU A N 1
ATOM 3024 C CA . LEU A 1 386 ? -53.010 -15.924 104.507 1.00 82.00 386 LEU A CA 1
ATOM 3025 C C . LEU A 1 386 ? -53.237 -17.071 103.516 1.00 82.00 386 LEU A C 1
ATOM 3027 O O . LEU A 1 386 ? -52.681 -17.055 102.415 1.00 82.00 386 LEU A O 1
ATOM 3031 N N . ASN A 1 387 ? -54.048 -18.066 103.878 1.00 72.81 387 ASN A N 1
ATOM 3032 C CA . ASN A 1 387 ? -54.355 -19.178 102.987 1.00 72.81 387 ASN A CA 1
ATOM 3033 C C . ASN A 1 387 ? -55.241 -18.735 101.812 1.00 72.81 387 ASN A C 1
ATOM 3035 O O . ASN A 1 387 ? -54.998 -19.174 100.688 1.00 72.81 387 ASN A O 1
ATOM 3039 N N . GLN A 1 388 ? -56.191 -17.822 102.043 1.00 83.31 388 GLN A N 1
ATOM 3040 C CA . GLN A 1 388 ? -56.969 -17.200 100.968 1.00 83.31 388 GLN A CA 1
ATOM 3041 C C . GLN A 1 388 ? -56.055 -16.396 100.034 1.00 83.31 388 GLN A C 1
ATOM 3043 O O . GLN A 1 388 ? -56.035 -16.637 98.831 1.00 83.31 388 GLN A O 1
ATOM 3048 N N . THR A 1 389 ? -55.183 -15.554 100.599 1.00 83.94 389 THR A N 1
ATOM 3049 C CA . THR A 1 389 ? -54.197 -14.778 99.824 1.00 83.94 389 THR A CA 1
ATOM 3050 C C . THR A 1 389 ? -53.303 -15.686 98.970 1.00 83.94 389 THR A C 1
ATOM 3052 O O . THR A 1 389 ? -52.994 -15.369 97.821 1.00 83.94 389 THR A O 1
ATOM 3055 N N . LYS A 1 390 ? -52.893 -16.846 99.501 1.00 80.06 390 LYS A N 1
ATOM 3056 C CA . LYS A 1 390 ? -52.118 -17.845 98.752 1.00 80.06 390 LYS A CA 1
ATOM 3057 C C . LYS A 1 390 ? -52.903 -18.411 97.564 1.00 80.06 390 LYS A C 1
ATOM 3059 O O . LYS A 1 390 ? -52.308 -18.600 96.504 1.00 80.06 390 LYS A O 1
ATOM 3064 N N . GLN A 1 391 ? -54.190 -18.712 97.733 1.00 78.25 391 GLN A N 1
ATOM 3065 C CA . GLN A 1 391 ? -55.037 -19.200 96.640 1.00 78.25 391 GLN A CA 1
ATOM 3066 C C . GLN A 1 391 ? -55.195 -18.137 95.551 1.00 78.25 391 GLN A C 1
ATOM 3068 O O . GLN A 1 391 ? -54.964 -18.439 94.380 1.00 78.25 391 GLN A O 1
ATOM 3073 N N . ASP A 1 392 ? -55.460 -16.890 95.940 1.00 84.38 392 ASP A N 1
ATOM 3074 C CA . ASP A 1 392 ? -55.605 -15.775 95.000 1.00 84.38 392 ASP A CA 1
ATOM 3075 C C . ASP A 1 392 ? -54.305 -15.549 94.206 1.00 84.38 392 ASP A C 1
ATOM 3077 O O . ASP A 1 392 ? -54.323 -15.382 92.985 1.00 84.38 392 ASP A O 1
ATOM 3081 N N . LYS A 1 393 ? -53.144 -15.625 94.875 1.00 82.06 393 LYS A N 1
ATOM 3082 C CA . LYS A 1 393 ? -51.826 -15.526 94.223 1.00 82.06 393 LYS A CA 1
ATOM 3083 C C . LYS A 1 393 ? -51.519 -16.708 93.303 1.00 82.06 393 LYS A C 1
ATOM 3085 O O . LYS A 1 393 ? -50.891 -16.512 92.265 1.00 82.06 393 LYS A O 1
ATOM 3090 N N . ALA A 1 394 ? -51.956 -17.918 93.651 1.00 75.06 394 ALA A N 1
ATOM 3091 C CA . ALA A 1 394 ? -51.806 -19.086 92.786 1.00 75.06 394 ALA A CA 1
ATOM 3092 C C . ALA A 1 394 ? -52.642 -18.957 91.502 1.00 75.06 394 ALA A C 1
ATOM 3094 O O . ALA A 1 394 ? -52.181 -19.354 90.432 1.00 75.06 394 ALA A O 1
ATOM 3095 N N . GLU A 1 395 ? -53.834 -18.363 91.585 1.00 83.56 395 GLU A N 1
ATOM 3096 C CA . GLU A 1 395 ? -54.662 -18.116 90.403 1.00 83.56 395 GLU A CA 1
ATOM 3097 C C . GLU A 1 395 ? -54.082 -17.000 89.520 1.00 83.56 395 GLU A C 1
ATOM 3099 O O . GLU A 1 395 ? -54.016 -17.161 88.302 1.00 83.56 395 GLU A O 1
ATOM 3104 N N . GLN A 1 396 ? -53.547 -15.926 90.117 1.00 82.62 396 GLN A N 1
ATOM 3105 C CA . GLN A 1 396 ? -52.795 -14.901 89.373 1.00 82.62 396 GLN A CA 1
ATOM 3106 C C . GLN A 1 396 ? -51.607 -15.508 88.608 1.00 82.62 396 GLN A C 1
ATOM 3108 O O . GLN A 1 396 ? -51.399 -15.192 87.439 1.00 82.62 396 GLN A O 1
ATOM 3113 N N . LEU A 1 397 ? -50.862 -16.427 89.233 1.00 79.06 397 LEU A N 1
ATOM 3114 C CA . LEU A 1 397 ? -49.757 -17.134 88.576 1.00 79.06 397 LEU A CA 1
ATOM 3115 C C . LEU A 1 397 ? -50.221 -17.979 87.384 1.00 79.06 397 LEU A C 1
ATOM 3117 O O . LEU A 1 397 ? -49.587 -17.936 86.334 1.00 79.06 397 LEU A O 1
ATOM 3121 N N . ARG A 1 398 ? -51.344 -18.696 87.504 1.00 78.94 398 ARG A N 1
ATOM 3122 C CA . ARG A 1 398 ? -51.914 -19.460 86.378 1.00 78.94 398 ARG A CA 1
ATOM 3123 C C . ARG A 1 398 ? -52.331 -18.568 85.212 1.00 78.94 398 ARG A C 1
ATOM 3125 O O . ARG A 1 398 ? -52.226 -18.978 84.058 1.00 78.94 398 ARG A O 1
ATOM 3132 N N . GLN A 1 399 ? -52.837 -17.369 85.492 1.00 86.06 399 GLN A N 1
ATOM 3133 C CA . GLN A 1 399 ? -53.189 -16.413 84.441 1.00 86.06 399 GLN A CA 1
ATOM 3134 C C . GLN A 1 399 ? -51.943 -15.892 83.718 1.00 86.06 399 GLN A C 1
ATOM 3136 O O . GLN A 1 399 ? -51.935 -15.860 82.487 1.00 86.06 399 GLN A O 1
ATOM 3141 N N . LEU A 1 400 ? -50.884 -15.563 84.461 1.00 82.62 400 LEU A N 1
ATOM 3142 C CA . LEU A 1 400 ? -49.600 -15.152 83.885 1.00 82.62 400 LEU A CA 1
ATOM 3143 C C . LEU A 1 400 ? -48.969 -16.270 83.043 1.00 82.62 400 LEU A C 1
ATOM 3145 O O . LEU A 1 400 ? -48.531 -16.017 81.925 1.00 82.62 400 LEU A O 1
ATOM 3149 N N . GLU A 1 401 ? -49.001 -17.519 83.516 1.00 74.31 401 GLU A N 1
ATOM 3150 C CA . GLU A 1 401 ? -48.518 -18.683 82.758 1.00 74.31 401 GLU A CA 1
ATOM 3151 C C . GLU A 1 401 ? -49.227 -18.813 81.398 1.00 74.31 401 GLU A C 1
ATOM 3153 O O . GLU A 1 401 ? -48.576 -18.994 80.368 1.00 74.31 401 GLU A O 1
ATOM 3158 N N . LYS A 1 402 ? -50.556 -18.639 81.362 1.00 85.31 402 LYS A N 1
ATOM 3159 C CA . LYS A 1 402 ? -51.320 -18.650 80.103 1.00 85.31 402 LYS A CA 1
ATOM 3160 C C . LYS A 1 402 ? -50.897 -17.531 79.149 1.00 85.31 402 LYS A C 1
ATOM 3162 O O . LYS A 1 402 ? -50.826 -17.773 77.946 1.00 85.31 402 LYS A O 1
ATOM 3167 N N . GLN A 1 403 ? -50.623 -16.331 79.663 1.00 84.00 403 GLN A N 1
ATOM 3168 C CA . GLN A 1 403 ? -50.168 -15.201 78.844 1.00 84.00 403 GLN A CA 1
ATOM 3169 C C . GLN A 1 403 ? -48.780 -15.459 78.251 1.00 84.00 403 GLN A C 1
ATOM 3171 O O . GLN A 1 403 ? -48.590 -15.265 77.053 1.00 84.00 403 GLN A O 1
ATOM 3176 N N . VAL A 1 404 ? -47.842 -15.978 79.047 1.00 77.94 404 VAL A N 1
ATOM 3177 C CA . VAL A 1 404 ? -46.492 -16.330 78.573 1.00 77.94 404 VAL A CA 1
ATOM 3178 C C . VAL A 1 404 ? -46.551 -17.411 77.491 1.00 77.94 404 VAL A C 1
ATOM 3180 O O . VAL A 1 404 ? -45.886 -17.290 76.463 1.00 77.94 404 VAL A O 1
ATOM 3183 N N . ILE A 1 405 ? -47.387 -18.442 77.664 1.00 77.06 405 ILE A N 1
ATOM 3184 C CA . ILE A 1 405 ? -47.579 -19.485 76.642 1.00 77.06 405 ILE A CA 1
ATOM 3185 C C . ILE A 1 405 ? -48.150 -18.895 75.344 1.00 77.06 405 ILE A C 1
ATOM 3187 O O . ILE A 1 405 ? -47.712 -19.281 74.260 1.00 77.06 405 ILE A O 1
ATOM 3191 N N . ALA A 1 406 ? -49.103 -17.963 75.434 1.00 84.69 406 ALA A N 1
ATOM 3192 C CA . ALA A 1 406 ? -49.668 -17.302 74.259 1.00 84.69 406 ALA A CA 1
ATOM 3193 C C . ALA A 1 406 ? -48.606 -16.494 73.496 1.00 84.69 406 ALA A C 1
ATOM 3195 O O . ALA A 1 406 ? -48.463 -16.683 72.289 1.00 84.69 406 ALA A O 1
ATOM 3196 N N . ILE A 1 407 ? -47.814 -15.684 74.209 1.00 79.56 407 ILE A N 1
ATOM 3197 C CA . ILE A 1 407 ? -46.717 -14.894 73.627 1.00 79.56 407 ILE A CA 1
ATOM 3198 C C . ILE A 1 407 ? -45.689 -15.814 72.960 1.00 79.56 407 ILE A C 1
ATOM 3200 O O . ILE A 1 407 ? -45.323 -15.594 71.808 1.00 79.56 407 ILE A O 1
ATOM 3204 N N . LYS A 1 408 ? -45.274 -16.893 73.638 1.00 76.75 408 LYS A N 1
ATOM 3205 C CA . LYS A 1 408 ? -44.347 -17.884 73.072 1.00 76.75 408 LYS A CA 1
ATOM 3206 C C . LYS A 1 408 ? -44.876 -18.462 71.758 1.00 76.75 408 LYS A C 1
ATOM 3208 O O . LYS A 1 408 ? -44.142 -18.515 70.777 1.00 76.75 408 LYS A O 1
ATOM 3213 N N . ASN A 1 409 ? -46.136 -18.895 71.729 1.00 79.62 409 ASN A N 1
ATOM 3214 C CA . ASN A 1 409 ? -46.729 -19.482 70.527 1.00 79.62 409 ASN A CA 1
ATOM 3215 C C . ASN A 1 409 ? -46.813 -18.472 69.372 1.00 79.62 409 ASN A C 1
ATOM 3217 O O . ASN A 1 409 ? -46.653 -18.856 68.214 1.00 79.62 409 ASN A O 1
ATOM 3221 N N . GLU A 1 410 ? -47.040 -17.192 69.672 1.00 80.19 410 GLU A N 1
ATOM 3222 C CA . GLU A 1 410 ? -47.051 -16.122 68.674 1.00 80.19 410 GLU A CA 1
ATOM 3223 C C . GLU A 1 410 ? -45.652 -15.859 68.100 1.00 80.19 410 GLU A C 1
ATOM 3225 O O . GLU A 1 410 ? -45.509 -15.787 66.878 1.00 80.19 410 GLU A O 1
ATOM 3230 N N . ILE A 1 411 ? -44.614 -15.835 68.947 1.00 74.69 411 ILE A N 1
ATOM 3231 C CA . ILE A 1 411 ? -43.209 -15.726 68.517 1.00 74.69 411 ILE A CA 1
ATOM 3232 C C . ILE A 1 411 ? -42.827 -16.912 67.625 1.00 74.69 411 ILE A C 1
ATOM 3234 O O . ILE A 1 411 ? -42.380 -16.704 66.498 1.00 74.69 411 ILE A O 1
ATOM 3238 N N . THR A 1 412 ? -43.079 -18.152 68.065 1.00 72.69 412 THR A N 1
ATOM 3239 C CA . THR A 1 412 ? -42.782 -19.357 67.266 1.00 72.69 412 THR A CA 1
ATOM 3240 C C . THR A 1 412 ? -43.551 -19.362 65.936 1.00 72.69 412 THR A C 1
ATOM 3242 O O . THR A 1 412 ? -43.032 -19.788 64.904 1.00 72.69 412 THR A O 1
ATOM 3245 N N . GLY A 1 413 ? -44.787 -18.852 65.925 1.00 76.69 413 GLY A N 1
ATOM 3246 C CA . GLY A 1 413 ? -45.576 -18.695 64.704 1.00 76.69 413 GLY A CA 1
ATOM 3247 C C . GLY A 1 413 ? -45.002 -17.656 63.736 1.00 76.69 413 GLY A C 1
ATOM 3248 O O . GLY A 1 413 ? -45.027 -17.877 62.524 1.00 76.69 413 GLY A O 1
ATOM 3249 N N . GLN A 1 414 ? -44.476 -16.537 64.241 1.00 74.12 414 GLN A N 1
ATOM 3250 C CA . GLN A 1 414 ? -43.807 -15.523 63.419 1.00 74.12 414 GLN A CA 1
ATOM 3251 C C . GLN A 1 414 ? -42.464 -16.027 62.883 1.00 74.12 414 GLN A C 1
ATOM 3253 O O . GLN A 1 414 ? -42.206 -15.895 61.689 1.00 74.12 414 GLN A O 1
ATOM 3258 N N . GLU A 1 415 ? -41.655 -16.687 63.714 1.00 69.44 415 GLU A N 1
ATOM 3259 C CA . GLU A 1 415 ? -40.386 -17.307 63.308 1.00 69.44 415 GLU A CA 1
ATOM 3260 C C . GLU A 1 415 ? -40.595 -18.308 62.160 1.00 69.44 415 GLU A C 1
ATOM 3262 O O . GLU A 1 415 ? -39.912 -18.242 61.137 1.00 69.44 415 GLU A O 1
ATOM 3267 N N . SER A 1 416 ? -41.623 -19.163 62.258 1.00 70.62 416 SER A N 1
ATOM 3268 C CA . SER A 1 416 ? -41.977 -20.093 61.181 1.00 70.62 416 SER A CA 1
ATOM 3269 C C . SER A 1 416 ? -42.385 -19.383 59.886 1.00 70.62 416 SER A C 1
ATOM 3271 O O . SER A 1 416 ? -42.074 -19.895 58.812 1.00 70.62 416 SER A O 1
ATOM 3273 N N . LYS A 1 417 ? -43.077 -18.236 59.955 1.00 72.81 417 LYS A N 1
ATOM 3274 C CA . LYS A 1 417 ? -43.451 -17.457 58.761 1.00 72.81 417 LYS A CA 1
ATOM 3275 C C . LYS A 1 417 ? -42.218 -16.862 58.089 1.00 72.81 417 LYS A C 1
ATOM 3277 O O . LYS A 1 417 ? -42.068 -17.018 56.877 1.00 72.81 417 LYS A O 1
ATOM 3282 N N . TYR A 1 418 ? -41.322 -16.258 58.870 1.00 60.47 418 TYR A N 1
ATOM 3283 C CA . TYR A 1 418 ? -40.068 -15.699 58.361 1.00 60.47 418 TYR A CA 1
ATOM 3284 C C . TYR A 1 418 ? -39.144 -16.780 57.779 1.00 60.47 418 TYR A C 1
ATOM 3286 O O . TYR A 1 418 ? -38.569 -16.562 56.715 1.00 60.47 418 TYR A O 1
ATOM 3294 N N . ALA A 1 419 ? -39.083 -17.975 58.379 1.00 59.19 419 ALA A N 1
ATOM 3295 C CA . ALA A 1 419 ? -38.313 -19.107 57.854 1.00 59.19 419 ALA A CA 1
ATOM 3296 C C . ALA A 1 419 ? -38.840 -19.653 56.508 1.00 59.19 419 ALA A C 1
ATOM 3298 O O . ALA A 1 419 ? -38.086 -20.258 55.745 1.00 59.19 419 ALA A O 1
ATOM 3299 N N . THR A 1 420 ? -40.126 -19.448 56.194 1.00 63.62 420 THR A N 1
ATOM 3300 C CA . THR A 1 420 ? -40.746 -19.891 54.928 1.00 63.62 420 THR A CA 1
ATOM 3301 C C . THR A 1 420 ? -40.766 -18.839 53.814 1.00 63.62 420 THR A C 1
ATOM 3303 O O . THR A 1 420 ? -41.111 -19.175 52.678 1.00 63.62 420 THR A O 1
ATOM 3306 N N . CYS A 1 421 ? -40.374 -17.592 54.086 1.00 47.56 421 CYS A N 1
ATOM 3307 C CA . CYS A 1 421 ? -40.221 -16.567 53.052 1.00 47.56 421 CYS A CA 1
ATOM 3308 C C . CYS A 1 421 ? -38.949 -16.837 52.230 1.00 47.56 421 CYS A C 1
ATOM 3310 O O . CYS A 1 421 ? -37.844 -16.479 52.631 1.00 47.56 421 CYS A O 1
ATOM 3312 N N . LYS A 1 422 ? -39.099 -17.487 51.069 1.00 47.16 422 LYS A N 1
ATOM 3313 C CA . LYS A 1 422 ? -38.039 -17.581 50.052 1.00 47.16 422 LYS A CA 1
ATOM 3314 C C . LYS A 1 422 ? -37.864 -16.232 49.346 1.00 47.16 422 LYS A C 1
ATOM 3316 O O . LYS A 1 422 ? -38.858 -15.636 48.936 1.00 47.16 422 LYS A O 1
ATOM 3321 N N . SER A 1 423 ? -36.601 -15.812 49.209 1.00 45.81 423 SER A N 1
ATOM 3322 C CA . SER A 1 423 ? -36.145 -14.760 48.288 1.00 45.81 423 SER A CA 1
ATOM 3323 C C . SER A 1 423 ? -36.568 -15.024 46.849 1.00 45.81 423 SER A C 1
ATOM 3325 O O . SER A 1 423 ? -36.658 -16.214 46.462 1.00 45.81 423 SER A O 1
#

Sequence (423 aa):
NHMLALLGHQALKAHSVLAQLKMIKSHDIQNLNEKICGVSDHQPCVAAACGEASCRDSHRLRQCGGLNCSGALPLSIDAFRKAAETAILLNNLTTQLQEPENQVESIRKMADGSKLKGSQFTGQLERTKNQIEVHGEITKEFIRKVKDFLLDESAPPEDIEIVANYVLQINLPLTPRELTSMLGKIRSIMNHCEKHKLNANKRNRKREEAQMLLVEAEEAHIAAKALPPVDEIYSKLKNAVKSQGHSKNTFIKLNEEIQGIRTQISQAENQVNKTNDELNDLSAKQSEVEDEIATLQAKMLMNKNQATEARAGAEAARRRAQNIDNEFADIKRKYTVLQENLKARGPPKVTLEKVKQLREEAEKLAAETEKKIKRLTDLEKKLQDLNQTKQDKAEQLRQLEKQVIAIKNEITGQESKYATCKS

pLDDT: mean 79.17, std 9.13, range [45.16, 94.5]

Foldseek 3Di:
DVVVVVVVVVVVVVVVVVVVVVVDDPVNQLVLQCQAQADNDDDDQVPDPSGGQPDADPVRHGRGHDPPGPHPNNVVVVVVVVVVVVVVVVVVVVVVVVVVVVVVVVVVVVVVVVVVVVVVVVVVVVVVVVVVVVLVVLVVVLVVLLVVQVPPPPRDPVLPVVLVVLVVVDDDDPDPVVSVVSSVSSVVNSVSSVVVVVVVVVVVVVVVVVVVVVVVVVVVVVVVVPDDPPVVVVVVVVVVVVVVVVVVVVVVVVVVVVVVVVVVVVVVVVVVVVVVVVVVVVVVVVVVVVVVVVVVVVVVVVVVVVVVVVVVVLVVVVVVLVVVVVVVVVVVVVVVVVVVVCVVDPDDPDDPPVVVVVVVVVVVVVVVNVVVVVVNVVVVVVVVVVVVVVVVVVVVVVVVVVVVVVVVVVVVVVVVVVVPDDD